Protein AF-0000000067925495 (afdb_homodimer)

Nearest PDB structures (foldseek):
  8wd9-assembly1_B  TM=8.660E-01  e=6.196E-13  Mycobacterium tuberculosis H37Rv
  8wda-assembly1_B  TM=8.805E-01  e=9.060E-12  Mycobacterium tuberculosis H37Rv
  8j5q-assembly1_B  TM=8.418E-01  e=1.716E-11  Mycobacterium tuberculosis H37Rv
  3tui-assembly2_E  TM=8.174E-01  e=3.601E-03  Escherichia coli K-12
  2nwl-assembly1_B  TM=1.610E-01  e=2.431E+00  Pyrococcus horikoshii

Sequence (674 aa):
MIAFLLKRLVWGLVVLIAVAVITFFLSRVVPADPAAFLAGQNASEETVQRIRVEHGLDRPLPEQFASYMIGLAKGDLGESIRTRRSVSTDLKQYLPATLELLIVSFVLYLAVSFSLAVLAARRPGGAVDGAIRLITMVGTGIPVFWLGMTLQFFFFYKLHWLPLGARFPIR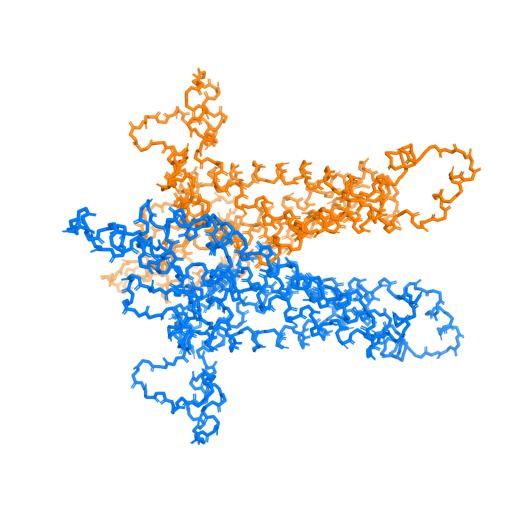ETAPPVVSGFLLVDSLLAGSLSAFLASLKHLTLPAATIVVNLLAVGTRLSRAALIQEQSRLYVRTARGKGLSPNRILFKHILRNALSPILTATTMQFGYMISWVILVEVIFDWPGIGLYAYQSFQVFDYSPVIALAIVSTAGFVIINLVMDLLYPVIDPRVQSVGSMIAFLLKRLVWGLVVLIAVAVITFFLSRVVPADPAAFLAGQNASEETVQRIRVEHGLDRPLPEQFASYMIGLAKGDLGESIRTRRSVSTDLKQYLPATLELLIVSFVLYLAVSFSLAVLAARRPGGAVDGAIRLITMVGTGIPVFWLGMTLQFFFFYKLHWLPLGARFPIRETAPPVVSGFLLVDSLLAGSLSAFLASLKHLTLPAATIVVNLLAVGTRLSRAALIQEQSRLYVRTARGKGLSPNRILFKHILRNALSPILTATTMQFGYMISWVILVEVIFDWPGIGLYAYQSFQVFDYSPVIALAIVSTAGFVIINLVMDLLYPVIDPRVQSVGS

Secondary structure (DSSP, 8-state):
-HHHHHHHHHHHHHHHHHHHHHHHHHHHHSSSSHHHHHH-TT--HHHHHHHHHHTTTTS-HHHHHHHHHHHHHTT---B-TTT-SBHHHHHHHHHHHHHHHHHHHHHHHHHHHHHHHHHHHHSTTSHHHHHHHHHHHHHHHS-HHHHHHHHIIIIIIIS--S-SSSSS-TTSPPPPPSSS-HHHHHHHTT-HHHHHHHHHHHHHHHHHHHHHHHHHHHHHHHHHHHHHHTSHHHHHHHHTT--HHHIIIIIIHHHHHHHHHHHHHHHHHHHHHHHHHHHHHTT--SHHHHHHHHHTTT-HHHHHHHHHHHHHHHHHHHHHHHHHHHHH-TTHHHHT-/-HHHHHHHHHHHHHHHHHHHHHHHHHHHHSSSSHHHHHH-TT--HHHHHHHHHHTTTTS-HHHHHHHHHHHHHTT---B-TTT-SBHHHHHHHHHHHHHHHHHHHHHHHHHHHHHHHHHHHHSTTSHHHHHHHHHHHHHHHS-HHHHHHHHIIIIIIIS--S-SSSSS-TTSPPPPPSSS-HHHHHHHTT-HHHHHHHHHHHHHHHHHHHHHHHHHHHHHHHHHHHHHHTSHHHHHHHHTT--HHHIIIIIIHHHHHHHHHHHHHHHHHHHHHHHHHHHHHTT--SHHHHHHHHHTTT-HHHHHHHHHHHHHHHHHHHHHHHHHHHHH-TTHHHHT-

Solvent-accessible surface area (backbone atoms only — not comparable to full-atom values): 34190 Å² total; per-residue (Å²): 87,67,67,56,50,48,53,51,47,49,50,38,48,49,42,53,50,52,51,48,53,54,46,47,55,45,56,61,49,59,47,88,41,49,29,41,55,73,46,36,94,82,44,50,71,68,50,21,50,49,40,23,56,73,67,41,67,75,48,58,66,70,59,39,46,51,52,50,52,52,32,47,75,71,53,50,45,52,56,28,73,81,77,70,39,46,34,47,61,50,42,69,64,15,38,30,44,39,48,46,48,50,51,55,22,48,54,51,32,51,56,50,25,51,51,51,18,52,58,23,50,72,42,72,84,35,69,64,24,47,50,52,51,49,53,23,52,46,30,45,33,46,28,47,63,55,48,40,52,49,48,35,45,46,36,22,69,66,64,59,76,33,61,68,41,32,61,51,62,87,92,53,82,75,63,69,81,77,77,52,32,57,59,58,23,11,55,76,68,67,32,64,68,51,26,52,44,25,48,44,26,44,43,59,58,26,48,33,54,24,51,47,48,33,14,55,47,21,52,52,36,25,50,34,44,50,57,44,58,71,36,70,66,46,52,50,41,50,71,72,63,54,50,69,65,53,44,41,69,65,48,37,48,48,69,22,42,61,60,31,49,52,47,49,54,52,49,48,37,51,46,62,32,49,45,35,55,47,19,53,74,27,52,27,66,15,47,43,30,53,20,52,60,27,47,77,71,69,21,54,35,45,43,49,44,46,48,53,53,43,31,50,50,46,41,49,51,51,51,53,53,56,60,48,40,46,77,59,38,63,70,63,47,53,70,80,99,88,67,68,55,50,48,52,50,48,50,52,38,48,51,42,52,48,53,51,48,53,54,45,49,54,45,55,61,49,59,46,89,42,49,30,42,56,73,47,36,95,81,44,50,71,68,50,20,50,49,41,22,57,74,69,42,68,75,48,59,65,70,58,39,46,52,50,49,50,52,32,47,76,71,51,51,46,53,55,27,71,80,78,70,38,45,35,50,63,51,41,68,64,14,40,32,45,40,48,47,48,50,51,55,21,48,54,50,31,52,56,50,26,51,51,50,16,52,57,23,52,72,44,73,83,34,70,63,23,47,51,51,51,49,55,22,52,46,32,44,32,45,29,46,63,55,47,40,53,49,49,35,44,46,36,22,69,64,64,60,76,34,62,68,42,32,62,53,61,84,91,51,85,75,62,70,82,76,76,52,31,58,58,58,23,12,56,74,69,68,32,64,69,52,26,51,45,24,48,43,26,44,44,60,58,26,48,32,53,24,50,46,47,35,16,54,46,21,51,50,35,25,50,32,43,51,58,44,59,70,36,69,68,47,54,51,41,49,71,72,62,54,50,70,66,53,44,42,70,65,48,36,49,48,70,22,41,60,61,30,49,51,46,49,53,52,50,48,37,51,46,63,32,47,45,37,55,49,19,54,75,27,54,28,66,15,46,45,30,52,19,51,60,26,47,77,72,70,21,54,34,42,43,48,43,45,48,52,54,43,32,51,50,45,41,49,52,50,49,54,52,57,60,48,40,48,76,57,39,63,69,63,46,51,69,81,101

InterPro domains:
  IPR000515 ABC transporter type 1, transmembrane domain MetI-like [PF00528] (115-333)
  IPR000515 ABC transporter type 1, transmembrane domain MetI-like [PS50928] (95-325)
  IPR000515 ABC transporter type 1, transmembrane domain MetI-like [cd06261] (95-316)
  IPR035906 MetI-like superfamily [G3DSA:1.10.3720.10] (89-326)
  IPR035906 MetI-like superfamily [SSF161098] (91-317)
  IPR045621 ABC transporter type 1, GsiC-like, N-terminal domain [PF19300] (1-76)

Structure (mmCIF, N/CA/C/O backbone):
data_AF-0000000067925495-model_v1
#
loop_
_entity.id
_entity.type
_entity.pdbx_description
1 polymer 'D-ala-D-ala transporter subunit membrane component of ABC superfamily'
#
loop_
_atom_site.group_PDB
_atom_site.id
_atom_site.type_symbol
_atom_site.label_atom_id
_atom_site.label_alt_id
_atom_site.label_comp_id
_atom_site.label_asym_id
_atom_site.label_entity_id
_atom_site.label_seq_id
_atom_site.pdbx_PDB_ins_code
_atom_site.Cartn_x
_atom_site.Cartn_y
_atom_site.Cartn_z
_atom_site.occupancy
_atom_site.B_iso_or_equiv
_atom_site.auth_seq_id
_atom_site.auth_comp_id
_atom_site.auth_asym_id
_atom_site.auth_atom_id
_atom_site.pdbx_PDB_model_num
ATOM 1 N N . MET A 1 1 ? -25.531 18.703 11.531 1 76.06 1 MET A N 1
ATOM 2 C CA . MET A 1 1 ? -25.109 17.312 11.531 1 76.06 1 MET A CA 1
ATOM 3 C C . MET A 1 1 ? -25.75 16.547 10.375 1 76.06 1 MET A C 1
ATOM 5 O O . MET A 1 1 ? -25.047 15.922 9.57 1 76.06 1 MET A O 1
ATOM 9 N N . ILE A 1 2 ? -27.094 16.812 10.25 1 78.62 2 ILE A N 1
ATOM 10 C CA . ILE A 1 2 ? -27.797 16.062 9.211 1 78.62 2 ILE A CA 1
ATOM 11 C C . ILE A 1 2 ? -27.328 16.516 7.836 1 78.62 2 ILE A C 1
ATOM 13 O O . ILE A 1 2 ? -27.062 15.695 6.957 1 78.62 2 ILE A O 1
ATOM 17 N N . ALA A 1 3 ? -27.156 17.812 7.738 1 79.69 3 ALA A N 1
ATOM 18 C CA . ALA A 1 3 ? -26.703 18.328 6.453 1 79.69 3 ALA A CA 1
ATOM 19 C C . ALA A 1 3 ? -25.297 17.844 6.125 1 79.69 3 ALA A C 1
ATOM 21 O O . ALA A 1 3 ? -25 17.531 4.973 1 79.69 3 ALA A O 1
ATOM 22 N N . PHE A 1 4 ? -24.531 17.75 7.145 1 78.19 4 PHE A N 1
ATOM 23 C CA . PHE A 1 4 ? -23.172 17.266 6.996 1 78.19 4 PHE A CA 1
ATOM 24 C C . PHE A 1 4 ? -23.156 15.805 6.586 1 78.19 4 PHE A C 1
ATOM 26 O O . PHE A 1 4 ? -22.469 15.422 5.629 1 78.19 4 PHE A O 1
ATOM 33 N N . LEU A 1 5 ? -23.969 15.055 7.219 1 81.5 5 LEU A N 1
ATOM 34 C CA . LEU A 1 5 ? -24.031 13.625 6.938 1 81.5 5 LEU A CA 1
ATOM 35 C C . LEU A 1 5 ? -24.609 13.367 5.555 1 81.5 5 LEU A C 1
ATOM 37 O O . LEU A 1 5 ? -24.188 12.445 4.855 1 81.5 5 LEU A O 1
ATOM 41 N N . LEU A 1 6 ? -25.547 14.227 5.25 1 85.88 6 LEU A N 1
ATOM 42 C CA . LEU A 1 6 ? -26.172 14.07 3.938 1 85.88 6 LEU A CA 1
ATOM 43 C C . LEU A 1 6 ? -25.172 14.398 2.826 1 85.88 6 LEU A C 1
ATOM 45 O O . LEU A 1 6 ? -25.141 13.711 1.799 1 85.88 6 LEU A O 1
ATOM 49 N N . LYS A 1 7 ? -24.438 15.406 3.072 1 82.75 7 LYS A N 1
ATOM 50 C CA . LYS A 1 7 ? -23.422 15.766 2.084 1 82.75 7 LYS A CA 1
ATOM 51 C C . LYS A 1 7 ? -22.391 14.648 1.918 1 82.75 7 LYS A C 1
ATOM 53 O O . LYS A 1 7 ? -21.969 14.352 0.801 1 82.75 7 LYS A O 1
ATOM 58 N N . ARG A 1 8 ? -22.062 14.094 3.025 1 81.75 8 ARG A N 1
ATOM 59 C CA . ARG A 1 8 ? -21.094 13.008 3 1 81.75 8 ARG A CA 1
ATOM 60 C C . ARG A 1 8 ? -21.672 11.773 2.33 1 81.75 8 ARG A C 1
ATOM 62 O O . ARG A 1 8 ? -20.969 11.047 1.625 1 81.75 8 ARG A O 1
ATOM 69 N N . LEU A 1 9 ? -22.922 11.562 2.604 1 87.25 9 LEU A N 1
ATOM 70 C CA . LEU A 1 9 ? -23.609 10.43 1.984 1 87.25 9 LEU A CA 1
ATOM 71 C C . LEU A 1 9 ? -23.688 10.609 0.472 1 87.25 9 LEU A C 1
ATOM 73 O O . LEU A 1 9 ? -23.5 9.648 -0.281 1 87.25 9 LEU A O 1
ATOM 77 N N . VAL A 1 10 ? -23.938 11.789 0.072 1 88 10 VAL A N 1
ATOM 78 C CA . VAL A 1 10 ? -24.031 12.086 -1.354 1 88 10 VAL A CA 1
ATOM 79 C C . VAL A 1 10 ? -22.672 11.867 -2.02 1 88 10 VAL A C 1
ATOM 81 O O . VAL A 1 10 ? -22.594 11.289 -3.105 1 88 10 VAL A O 1
ATOM 84 N N . TRP A 1 11 ? -21.703 12.266 -1.359 1 81.75 11 TRP A N 1
ATOM 85 C CA . TRP A 1 11 ? -20.359 12.094 -1.912 1 81.75 11 TRP A CA 1
ATOM 86 C C . TRP A 1 11 ? -20.016 10.609 -2.014 1 81.75 11 TRP A C 1
ATOM 88 O O . TRP A 1 11 ? -19.359 10.188 -2.973 1 81.75 11 TRP A O 1
ATOM 98 N N . GLY A 1 12 ? -20.375 9.898 -0.995 1 87 12 GLY A N 1
ATOM 99 C CA . GLY A 1 12 ? -20.172 8.461 -1.039 1 87 12 GLY A CA 1
ATOM 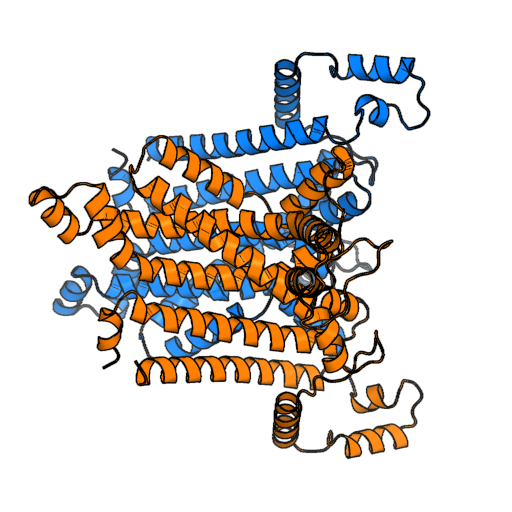100 C C . GLY A 1 12 ? -20.891 7.789 -2.191 1 87 12 GLY A C 1
ATOM 101 O O . GLY A 1 12 ? -20.328 6.918 -2.859 1 87 12 GLY A O 1
ATOM 102 N N . LEU A 1 13 ? -22.047 8.242 -2.4 1 89.62 13 LEU A N 1
ATOM 103 C CA . LEU A 1 13 ? -22.844 7.691 -3.498 1 89.62 13 LEU A CA 1
ATOM 104 C C . LEU A 1 13 ? -22.219 8.047 -4.844 1 89.62 13 LEU A C 1
ATOM 106 O O . LEU A 1 13 ? -22.219 7.227 -5.766 1 89.62 13 LEU A O 1
ATOM 110 N N . VAL A 1 14 ? -21.734 9.211 -4.934 1 88.75 14 VAL A N 1
ATOM 111 C CA . VAL A 1 14 ? -21.094 9.656 -6.164 1 88.75 14 VAL A CA 1
ATOM 112 C C . VAL A 1 14 ? -19.875 8.773 -6.453 1 88.75 14 VAL A C 1
ATOM 114 O O . VAL A 1 14 ? -19.641 8.391 -7.602 1 88.75 14 VAL A O 1
ATOM 117 N N . VAL A 1 15 ? -19.203 8.469 -5.422 1 86.75 15 VAL A N 1
ATOM 118 C CA . VAL A 1 15 ? -18.016 7.625 -5.582 1 86.75 15 VAL A CA 1
ATOM 119 C C . VAL A 1 15 ? -18.438 6.23 -6.039 1 86.75 15 VAL A C 1
ATOM 121 O O . VAL A 1 15 ? -17.812 5.652 -6.938 1 86.75 15 VAL A O 1
ATOM 124 N N . LEU A 1 16 ? -19.469 5.719 -5.465 1 90.38 16 LEU A N 1
ATOM 125 C CA . LEU A 1 16 ? -19.969 4.398 -5.832 1 90.38 16 LEU A CA 1
ATOM 126 C C . LEU A 1 16 ? -20.438 4.383 -7.281 1 90.38 16 LEU A C 1
ATOM 128 O O . LEU A 1 16 ? -20.188 3.42 -8.008 1 90.38 16 LEU A O 1
ATOM 132 N N . ILE A 1 17 ? -21.078 5.406 -7.66 1 91 17 ILE A N 1
ATOM 133 C CA . ILE A 1 17 ? -21.578 5.508 -9.023 1 91 17 ILE A CA 1
ATOM 134 C C . ILE A 1 17 ? -20.406 5.609 -10 1 91 17 ILE A C 1
ATOM 136 O O . ILE A 1 17 ? -20.422 5.004 -11.07 1 91 17 ILE A O 1
ATOM 140 N N . ALA A 1 18 ? -19.438 6.371 -9.609 1 88.75 18 ALA A N 1
ATOM 141 C CA . ALA A 1 18 ? -18.25 6.508 -10.469 1 88.75 18 ALA A CA 1
ATOM 142 C C . ALA A 1 18 ? -17.594 5.156 -10.703 1 88.75 18 ALA A C 1
ATOM 144 O O . ALA A 1 18 ? -17.203 4.836 -11.828 1 88.75 18 ALA A O 1
ATOM 145 N N . VAL A 1 19 ? -17.484 4.395 -9.68 1 88.69 19 VAL A N 1
ATOM 146 C CA . VAL A 1 19 ? -16.875 3.074 -9.805 1 88.69 19 VAL A CA 1
ATOM 147 C C . VAL A 1 19 ? -17.781 2.158 -10.617 1 88.69 19 VAL A C 1
ATOM 149 O O . VAL A 1 19 ? -17.312 1.341 -11.406 1 88.69 19 VAL A O 1
ATOM 152 N N . ALA A 1 20 ? -19.078 2.316 -10.414 1 90.06 20 ALA A N 1
ATOM 153 C CA . ALA A 1 20 ? -20.031 1.525 -11.18 1 90.06 20 ALA A CA 1
ATOM 154 C C . ALA A 1 20 ? -19.938 1.84 -12.672 1 90.06 20 ALA A C 1
ATOM 156 O O . ALA A 1 20 ? -20.078 0.948 -13.516 1 90.06 20 ALA A O 1
ATOM 157 N N . VAL A 1 21 ? -19.75 3.059 -12.984 1 89.44 21 VAL A N 1
ATOM 158 C CA . VAL A 1 21 ? -19.578 3.457 -14.383 1 89.44 21 VAL A CA 1
ATOM 159 C C . VAL A 1 21 ? -18.328 2.807 -14.953 1 89.44 21 VAL A C 1
ATOM 161 O O . VAL A 1 21 ? -18.359 2.252 -16.062 1 89.44 21 VAL A O 1
ATOM 164 N N . ILE A 1 22 ? -17.297 2.836 -14.195 1 86.62 22 ILE A N 1
ATOM 165 C CA . ILE A 1 22 ? -16.031 2.262 -14.641 1 86.62 22 ILE A CA 1
ATOM 166 C C . ILE A 1 22 ? -16.188 0.755 -14.836 1 86.62 22 ILE A C 1
ATOM 168 O O . ILE A 1 22 ? -15.781 0.207 -15.859 1 86.62 22 ILE A O 1
ATOM 172 N N . THR A 1 23 ? -16.812 0.126 -13.859 1 88.5 23 THR A N 1
ATOM 173 C CA . THR A 1 23 ? -16.938 -1.326 -13.922 1 88.5 23 THR A CA 1
ATOM 174 C C . THR A 1 23 ? -17.953 -1.736 -14.984 1 88.5 23 THR A C 1
ATOM 176 O O . THR A 1 23 ? -17.844 -2.814 -15.57 1 88.5 23 THR A O 1
ATOM 179 N N . PHE A 1 24 ? -1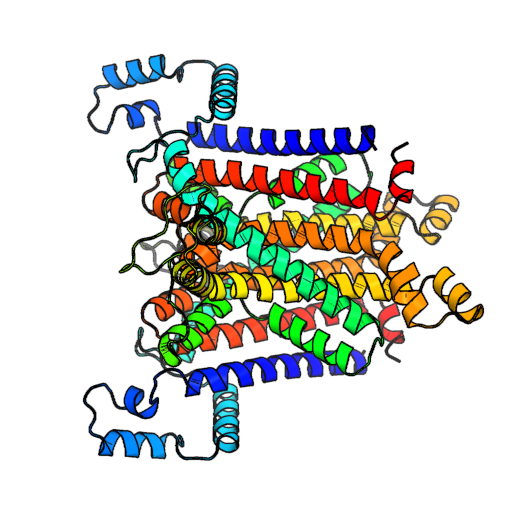8.922 -0.888 -15.297 1 88.44 24 PHE A N 1
ATOM 180 C CA . PHE A 1 24 ? -19.859 -1.122 -16.391 1 88.44 24 PHE A CA 1
ATOM 181 C C . PHE A 1 24 ? -19.125 -1.198 -17.734 1 88.44 24 PHE A C 1
ATOM 183 O O . PHE A 1 24 ? -19.297 -2.146 -18.5 1 88.44 24 PHE A O 1
ATOM 190 N N . PHE A 1 25 ? -18.312 -0.263 -17.906 1 83 25 PHE A N 1
ATOM 191 C CA . PHE A 1 25 ? -17.578 -0.249 -19.172 1 83 25 PHE A CA 1
ATOM 192 C C . PHE A 1 25 ? -16.609 -1.43 -19.25 1 83 25 PHE A C 1
ATOM 194 O O . PHE A 1 25 ? -16.406 -1.991 -20.328 1 83 25 PHE A O 1
ATOM 201 N N . LEU A 1 26 ? -16.141 -1.801 -18.156 1 80.25 26 LEU A N 1
ATOM 202 C CA . LEU A 1 26 ? -15.258 -2.967 -18.125 1 80.25 26 LEU A CA 1
ATOM 203 C C . LEU A 1 26 ? -16.047 -4.238 -18.438 1 80.25 26 LEU A C 1
ATOM 205 O O . LEU A 1 26 ? -15.523 -5.137 -19.109 1 80.25 26 LEU A O 1
ATOM 209 N 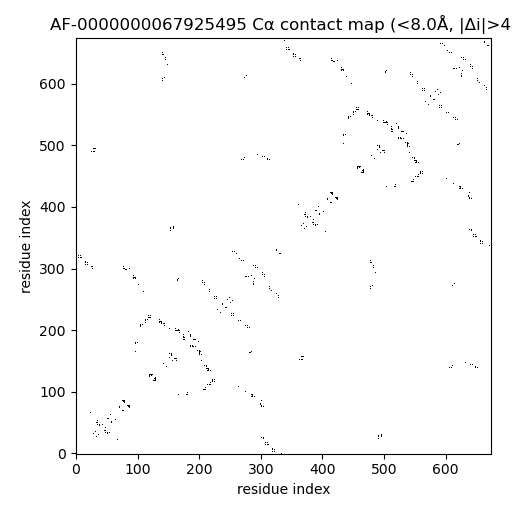N . SER A 1 27 ? -17.219 -4.27 -17.938 1 78.88 27 SER A N 1
ATOM 210 C CA . SER A 1 27 ? -18.047 -5.461 -18.125 1 78.88 27 SER A CA 1
ATOM 211 C C . SER A 1 27 ? -18.5 -5.594 -19.578 1 78.88 27 SER A C 1
ATOM 213 O O . SER A 1 27 ? -18.844 -6.688 -20.031 1 78.88 27 SER A O 1
ATOM 215 N N . ARG A 1 28 ? -18.484 -4.523 -20.25 1 75.69 28 ARG A N 1
ATOM 216 C CA . ARG A 1 28 ? -18.922 -4.535 -21.641 1 75.69 28 ARG A CA 1
ATOM 217 C C . ARG A 1 28 ? -17.75 -4.816 -22.578 1 75.69 28 ARG A C 1
ATOM 219 O O . ARG A 1 28 ? -17.953 -5.227 -23.734 1 75.69 28 ARG A O 1
ATOM 226 N N . VAL A 1 29 ? -16.641 -4.508 -22.016 1 65.56 29 VAL A N 1
ATOM 227 C CA . VAL A 1 29 ? -15.469 -4.707 -22.859 1 65.56 29 VAL A CA 1
ATOM 228 C C . VAL A 1 29 ? -14.945 -6.129 -22.703 1 65.56 29 VAL A C 1
ATOM 230 O O . VAL A 1 29 ? -14.367 -6.699 -23.625 1 65.56 29 VAL A O 1
ATOM 233 N N . VAL A 1 30 ? -14.992 -6.707 -21.359 1 58.44 30 VAL A N 1
ATOM 234 C CA . VAL A 1 30 ? -14.406 -8.008 -21.062 1 58.44 30 VAL A CA 1
ATOM 235 C C . VAL A 1 30 ? -15.5 -9.07 -21.031 1 58.44 30 VAL A C 1
ATOM 237 O O . VAL A 1 30 ? -16.422 -8.992 -20.219 1 58.44 30 VAL A O 1
ATOM 240 N N . PRO A 1 31 ? -15.461 -10.18 -21.906 1 57.06 31 PRO A N 1
ATOM 241 C CA . PRO A 1 31 ? -14.969 -10.734 -23.172 1 57.06 31 PRO A CA 1
ATOM 242 C C . PRO A 1 31 ? -15.359 -9.891 -24.375 1 57.06 31 PRO A C 1
ATOM 244 O O . PRO A 1 31 ? -16.219 -9.008 -24.266 1 57.06 31 PRO A O 1
ATOM 247 N N . ALA A 1 32 ? -14.57 -9.977 -25.5 1 54.22 32 ALA A N 1
ATOM 248 C CA . ALA A 1 32 ? -14.781 -9.273 -26.766 1 54.22 32 ALA A CA 1
ATOM 249 C C . ALA A 1 32 ? -16.266 -9.219 -27.109 1 54.22 32 ALA A C 1
ATOM 251 O O . ALA A 1 32 ? -16.766 -8.195 -27.578 1 54.22 32 ALA A O 1
ATOM 252 N N . ASP A 1 33 ? -16.922 -10.336 -27 1 57.84 33 ASP A N 1
ATOM 253 C CA . ASP A 1 33 ? -18.375 -10.461 -27.188 1 57.84 33 ASP A CA 1
ATOM 254 C C . ASP A 1 33 ? -19.016 -11.195 -26.016 1 57.84 33 ASP A C 1
ATOM 256 O O . ASP A 1 33 ? -19.016 -12.43 -25.984 1 57.84 33 ASP A O 1
ATOM 260 N N . PRO A 1 34 ? -19.422 -10.273 -25.031 1 62.09 34 PRO A N 1
ATOM 261 C CA . PRO A 1 34 ? -20.031 -10.938 -23.875 1 62.09 34 PRO A CA 1
ATOM 262 C C . PRO A 1 34 ? -21.047 -12.008 -24.281 1 62.09 34 PRO A C 1
ATOM 264 O O . PRO A 1 34 ? -21.156 -13.039 -23.609 1 62.09 34 PRO A O 1
ATOM 267 N N . ALA A 1 35 ? -21.734 -11.672 -25.328 1 63.19 35 ALA A N 1
ATOM 268 C CA . ALA A 1 35 ? -22.703 -12.664 -25.781 1 63.19 35 ALA A CA 1
ATOM 269 C C . ALA A 1 35 ? -22.016 -13.953 -26.234 1 63.19 35 ALA A C 1
ATOM 271 O O . ALA A 1 35 ? -22.469 -15.055 -25.922 1 63.19 35 ALA A O 1
ATOM 272 N N . ALA A 1 36 ? -20.984 -13.758 -26.922 1 66.81 36 ALA A N 1
ATOM 273 C CA . ALA A 1 36 ? -20.219 -14.914 -27.375 1 66.81 36 ALA A CA 1
ATOM 274 C C . ALA A 1 36 ? -19.609 -15.68 -26.203 1 66.81 36 ALA A C 1
ATOM 276 O O . ALA A 1 36 ? -19.578 -16.906 -26.219 1 66.81 36 ALA A O 1
ATOM 277 N N . PHE A 1 37 ? -19.25 -14.859 -25.297 1 63.16 37 PHE A N 1
ATOM 278 C CA . PHE A 1 37 ? -18.672 -15.477 -24.109 1 63.16 37 PHE A CA 1
ATOM 279 C C . PHE A 1 37 ? -19.719 -16.312 -23.359 1 63.16 37 PHE A C 1
ATOM 281 O O . PHE A 1 37 ? -19.438 -17.453 -22.969 1 63.16 37 PHE A O 1
ATOM 288 N N . LEU A 1 38 ? -20.797 -15.75 -23.234 1 63.44 38 LEU A N 1
ATOM 289 C CA . LEU A 1 38 ? -21.875 -16.422 -22.531 1 63.44 38 LEU A CA 1
ATOM 290 C C . LEU A 1 38 ? -22.375 -17.625 -23.328 1 63.44 38 LEU A C 1
ATOM 292 O O . LEU A 1 38 ? -22.797 -18.641 -22.75 1 63.44 38 LEU A O 1
ATOM 296 N N . ALA A 1 39 ? -22.297 -17.484 -24.609 1 67.81 39 ALA A N 1
ATOM 297 C CA . ALA A 1 39 ? -22.781 -18.547 -25.5 1 67.81 39 ALA A CA 1
ATOM 298 C C . ALA A 1 39 ? -21.812 -19.719 -25.547 1 67.81 39 ALA A C 1
ATOM 300 O O . ALA A 1 39 ? -22.203 -20.859 -25.812 1 67.81 39 ALA A O 1
ATOM 301 N N . GLY A 1 40 ? -20.562 -19.438 -25.078 1 62.47 40 GLY A N 1
ATOM 302 C CA . GLY A 1 40 ? -19.547 -20.469 -25.109 1 62.47 40 GLY A CA 1
ATOM 303 C C . GLY A 1 40 ? -18.797 -20.516 -26.438 1 62.47 40 GLY A C 1
ATOM 304 O O . GLY A 1 40 ? -19.219 -19.938 -27.422 1 62.47 40 GLY A O 1
ATOM 305 N N . GLN A 1 41 ? -17.656 -21.062 -26.531 1 61.28 41 GLN A N 1
ATOM 306 C CA . GLN A 1 41 ? -16.703 -21.078 -27.625 1 61.28 41 GLN A CA 1
ATOM 307 C C . GLN A 1 41 ? -17.328 -21.672 -28.891 1 61.28 41 GLN A C 1
ATOM 309 O O . GLN A 1 41 ? -16.984 -21.281 -30 1 61.28 41 GLN A O 1
ATOM 314 N N . ASN A 1 42 ? -18.25 -22.562 -28.75 1 68.19 42 ASN A N 1
ATOM 315 C CA . ASN A 1 42 ? -18.766 -23.281 -29.922 1 68.19 42 ASN A CA 1
ATOM 316 C C . ASN A 1 42 ? -20.203 -22.875 -30.219 1 68.19 42 ASN A C 1
ATOM 318 O O . ASN A 1 42 ? -20.922 -23.609 -30.906 1 68.19 42 ASN A O 1
ATOM 322 N N . ALA A 1 43 ? -20.469 -21.812 -29.688 1 72.06 43 ALA A N 1
ATOM 323 C CA . ALA A 1 43 ? -21.859 -21.422 -29.906 1 72.06 43 ALA A CA 1
ATOM 324 C C . ALA A 1 43 ? -22.062 -20.875 -31.312 1 72.06 43 ALA A C 1
ATOM 326 O O . ALA A 1 43 ? -21.188 -20.219 -31.859 1 72.06 43 ALA A O 1
ATOM 327 N N . SER A 1 44 ? -23.125 -21.25 -31.938 1 80.81 44 SER A N 1
ATOM 328 C CA . SER A 1 44 ? -23.5 -20.734 -33.25 1 80.81 44 SER A CA 1
ATOM 329 C C . SER A 1 44 ? -23.797 -19.234 -33.188 1 80.81 44 SER A C 1
ATOM 331 O O . SER A 1 44 ? -24.062 -18.688 -32.125 1 80.81 44 SER A O 1
ATOM 333 N N . GLU A 1 45 ? -23.562 -18.594 -34.281 1 83.19 45 GLU A N 1
ATOM 334 C CA . GLU A 1 45 ? -23.859 -17.156 -34.375 1 83.19 45 GLU A CA 1
ATOM 335 C C . GLU A 1 45 ? -25.297 -16.859 -33.938 1 83.19 45 GLU A C 1
ATOM 337 O O . GLU A 1 45 ? -25.562 -15.82 -33.344 1 83.19 45 GLU A O 1
ATOM 342 N N . GLU A 1 46 ? -26.188 -17.75 -34.312 1 84.06 46 GLU A N 1
ATOM 343 C CA . GLU A 1 46 ? -27.578 -17.578 -33.906 1 84.06 46 GLU A CA 1
ATOM 344 C C . GLU A 1 46 ? -27.734 -17.594 -32.406 1 84.06 46 GLU A C 1
ATOM 346 O O . GLU A 1 46 ? -28.484 -16.797 -31.844 1 84.06 46 GLU A O 1
ATOM 351 N N . THR A 1 47 ? -27 -18.453 -31.781 1 80 47 THR A N 1
ATOM 352 C CA . THR A 1 47 ? -27.047 -18.547 -30.328 1 80 47 THR A CA 1
ATOM 353 C C . THR A 1 47 ? -26.469 -17.297 -29.688 1 80 47 THR A C 1
ATOM 355 O O . THR A 1 47 ? -27.016 -16.781 -28.703 1 80 47 THR A O 1
ATOM 358 N N . VAL A 1 48 ? -25.406 -16.844 -30.312 1 80.44 48 VAL A N 1
ATOM 359 C CA . VAL A 1 48 ? -24.766 -15.641 -29.781 1 80.44 48 VAL A CA 1
ATOM 360 C C . VAL A 1 48 ? -25.719 -14.461 -29.891 1 80.44 48 VAL A C 1
ATOM 362 O O . VAL A 1 48 ? -25.828 -13.656 -28.953 1 80.44 48 VAL A O 1
ATOM 365 N N . GLN A 1 49 ? -26.391 -14.414 -31.016 1 80.06 49 GLN A N 1
ATOM 366 C CA . GLN A 1 49 ? -27.328 -13.32 -31.219 1 80.06 49 GLN A CA 1
ATOM 367 C C . GLN A 1 49 ? -28.516 -13.422 -30.266 1 80.06 49 GLN A C 1
ATOM 369 O O . GLN A 1 49 ? -29 -12.406 -29.766 1 80.06 49 GLN A O 1
ATOM 374 N N . ARG A 1 50 ? -28.953 -14.531 -30.047 1 77.44 50 ARG A N 1
ATOM 375 C CA . ARG A 1 50 ? -30.047 -14.75 -29.094 1 77.44 50 ARG A CA 1
ATOM 376 C C . ARG A 1 50 ? -29.641 -14.312 -27.688 1 77.44 50 ARG A C 1
ATOM 378 O O . ARG A 1 50 ? -30.406 -13.648 -27 1 77.44 50 ARG A O 1
ATOM 385 N N . ILE A 1 51 ? -28.469 -14.68 -27.391 1 73.81 51 ILE A N 1
ATOM 386 C CA . ILE A 1 51 ? -27.969 -14.32 -26.062 1 73.81 51 ILE A CA 1
ATOM 387 C C . ILE A 1 51 ? -27.797 -12.805 -25.969 1 73.81 51 ILE A C 1
ATOM 389 O O . ILE A 1 51 ? -28.078 -12.211 -24.922 1 73.81 51 ILE A O 1
ATOM 393 N N . ARG A 1 52 ? -27.406 -12.266 -27.047 1 75.69 52 ARG A N 1
ATOM 394 C CA . ARG A 1 52 ? -27.234 -10.82 -27.109 1 75.69 52 ARG A CA 1
ATOM 395 C C . ARG A 1 52 ? -28.562 -10.102 -26.844 1 75.69 52 ARG A C 1
ATOM 397 O O . ARG A 1 52 ? -28.609 -9.125 -26.094 1 75.69 52 ARG A O 1
ATOM 404 N N . VAL A 1 53 ? -29.516 -10.633 -27.438 1 75.31 53 VAL A N 1
ATOM 405 C CA . VAL A 1 53 ? -30.844 -10.039 -27.297 1 75.31 53 VAL A CA 1
ATOM 406 C C . VAL A 1 53 ? -31.406 -10.352 -25.906 1 75.31 53 VAL A C 1
ATOM 408 O O . VAL A 1 53 ? -31.969 -9.477 -25.25 1 75.31 53 VAL A O 1
ATOM 411 N N . GLU A 1 54 ? -31.156 -11.484 -25.469 1 73.38 54 GLU A N 1
ATOM 412 C CA . GLU A 1 54 ? -31.672 -11.922 -24.172 1 73.38 54 GLU A CA 1
ATOM 413 C C . GLU A 1 54 ? -31.047 -11.125 -23.031 1 73.38 54 GLU A C 1
ATOM 415 O O . GLU A 1 54 ? -31.703 -10.836 -22.031 1 73.38 54 GLU A O 1
ATOM 420 N N . HIS A 1 55 ? -29.812 -10.766 -23.297 1 68.12 55 HIS A N 1
ATOM 421 C CA . HIS A 1 55 ? -29.125 -10.094 -22.219 1 68.12 55 HIS A CA 1
ATOM 422 C C . HIS A 1 55 ? -29.078 -8.586 -22.438 1 68.12 55 HIS A C 1
ATOM 424 O O . HIS A 1 55 ? -28.391 -7.867 -21.703 1 68.12 55 HIS A O 1
ATOM 430 N N . GLY A 1 56 ? -29.891 -8.164 -23.5 1 69.94 56 GLY A N 1
ATOM 431 C CA . GLY A 1 56 ? -30.062 -6.742 -23.766 1 69.94 56 GLY A CA 1
ATOM 432 C C . GLY A 1 56 ? -28.781 -6.062 -24.219 1 69.94 56 GLY A C 1
ATOM 433 O O . GLY A 1 56 ? -28.578 -4.879 -23.938 1 69.94 56 GLY A O 1
ATOM 434 N N . LEU A 1 57 ? -27.891 -6.816 -24.859 1 72.94 57 LEU A N 1
ATOM 435 C CA . LEU A 1 57 ? -26.609 -6.27 -25.266 1 72.94 57 LEU A CA 1
ATOM 436 C C . LEU A 1 57 ? -26.734 -5.477 -26.562 1 72.94 57 LEU A C 1
ATOM 438 O O . LEU A 1 57 ? -25.812 -4.781 -26.984 1 72.94 57 LEU A O 1
ATOM 442 N N . ASP A 1 58 ? -27.969 -5.516 -27.094 1 77.75 58 ASP A N 1
ATOM 443 C CA . ASP A 1 58 ? -28.266 -4.777 -28.312 1 77.75 58 ASP A CA 1
ATOM 444 C C . ASP A 1 58 ? -28.922 -3.438 -28 1 77.75 58 ASP A C 1
ATOM 446 O O . ASP A 1 58 ? -29.094 -2.598 -28.891 1 77.75 58 ASP A O 1
ATOM 450 N N . ARG A 1 59 ? -29.156 -3.236 -26.812 1 81.88 59 ARG A N 1
ATOM 451 C CA . ARG A 1 59 ? -29.812 -1.998 -26.406 1 81.88 59 ARG A CA 1
ATOM 452 C C . ARG A 1 59 ? -28.812 -0.853 -26.312 1 81.88 59 ARG A C 1
ATOM 454 O O . ARG A 1 59 ? -27.594 -1.083 -26.25 1 81.88 59 ARG A O 1
ATOM 461 N N . PRO A 1 60 ? -29.344 0.35 -26.391 1 86.88 60 PRO A N 1
ATOM 462 C CA . PRO A 1 60 ? -28.453 1.502 -26.219 1 86.88 60 PRO A CA 1
ATOM 463 C C . PRO A 1 60 ? -27.703 1.487 -24.891 1 86.88 60 PRO A C 1
ATOM 465 O O . PRO A 1 60 ? -28.203 0.934 -23.906 1 86.88 60 PRO A O 1
ATOM 468 N N . LEU A 1 61 ? -26.562 2.049 -24.844 1 85.69 61 LEU A N 1
ATOM 469 C CA . LEU A 1 61 ? -25.625 2.004 -23.734 1 85.69 61 LEU A CA 1
ATOM 470 C C . LEU A 1 61 ? -26.281 2.516 -22.453 1 85.69 61 LEU A C 1
ATOM 472 O O . LEU A 1 61 ? -26.109 1.93 -21.375 1 85.69 61 LEU A O 1
ATOM 476 N N . PRO A 1 62 ? -27.078 3.592 -22.578 1 88.19 62 PRO A N 1
ATOM 477 C CA . PRO A 1 62 ? -27.703 4.062 -21.344 1 88.19 62 PRO A CA 1
ATOM 478 C C . PRO A 1 62 ? -28.656 3.037 -20.734 1 88.19 62 PRO A C 1
ATOM 480 O O . PRO A 1 62 ? -28.766 2.926 -19.516 1 88.19 62 PRO A O 1
ATOM 483 N N . GLU A 1 63 ? -29.344 2.336 -21.562 1 88.81 63 GLU A N 1
ATOM 484 C CA . GLU A 1 63 ? -30.25 1.298 -21.078 1 88.81 63 GLU A CA 1
ATOM 485 C C . GLU A 1 63 ? -29.469 0.126 -20.484 1 88.81 63 GLU A C 1
ATOM 487 O O . GLU A 1 63 ? -29.891 -0.47 -19.484 1 88.81 63 GLU A O 1
ATOM 492 N N . GLN A 1 64 ? -28.438 -0.146 -21.109 1 88.62 64 GLN A N 1
ATOM 493 C CA . GLN A 1 64 ? -27.578 -1.197 -20.578 1 88.62 64 GLN A CA 1
ATOM 494 C C . GLN A 1 64 ? -27.031 -0.81 -19.203 1 88.62 64 GLN A C 1
ATOM 496 O O . GLN A 1 64 ? -26.922 -1.651 -18.312 1 88.62 64 GLN A O 1
ATOM 501 N N . PHE A 1 65 ? -26.688 0.422 -19.156 1 90.31 65 PHE A N 1
ATOM 502 C CA . PHE A 1 65 ? -26.156 0.904 -17.891 1 90.31 65 PHE A CA 1
ATOM 503 C C . PHE A 1 65 ? -27.219 0.85 -16.797 1 90.31 65 PHE A C 1
ATOM 505 O O . PHE A 1 65 ? -26.938 0.458 -15.664 1 90.31 65 PHE A O 1
ATOM 512 N N . ALA A 1 66 ? -28.375 1.27 -17.141 1 91.44 66 ALA A N 1
ATOM 513 C CA . ALA A 1 66 ? -29.469 1.203 -16.172 1 91.44 66 ALA A CA 1
ATOM 514 C C . ALA A 1 66 ? -29.719 -0.232 -15.711 1 91.44 66 ALA A C 1
ATOM 516 O O . ALA A 1 66 ? -29.938 -0.481 -14.523 1 91.44 66 ALA A O 1
ATOM 517 N N . SER A 1 67 ? -29.703 -1.121 -16.625 1 89.06 67 SER A N 1
ATOM 518 C CA . SER A 1 67 ? -29.875 -2.531 -16.297 1 89.06 67 SER A CA 1
ATOM 519 C C . SER A 1 67 ? -28.75 -3.029 -15.391 1 89.06 67 SER A C 1
ATOM 521 O O . SER A 1 67 ? -28.984 -3.826 -14.484 1 89.06 67 SER A O 1
ATOM 523 N N . TYR A 1 68 ? -27.562 -2.594 -15.711 1 89.69 68 TYR A N 1
ATOM 524 C CA . TYR A 1 68 ? -26.406 -2.936 -14.898 1 89.69 68 TYR A CA 1
ATOM 525 C C . TYR A 1 68 ? -26.578 -2.445 -13.469 1 89.69 68 TYR A C 1
ATOM 527 O O . TYR A 1 68 ? -26.344 -3.193 -12.516 1 89.69 68 TYR A O 1
ATOM 535 N N . MET A 1 69 ? -27.016 -1.248 -13.359 1 92.31 69 MET A N 1
ATOM 536 C CA . MET A 1 69 ? -27.203 -0.645 -12.039 1 92.31 69 MET A CA 1
ATOM 537 C C . MET A 1 69 ? -28.297 -1.377 -11.266 1 92.31 69 MET A C 1
ATOM 539 O O . MET A 1 69 ? -28.156 -1.599 -10.062 1 92.31 69 MET A O 1
ATOM 543 N N . ILE A 1 70 ? -29.344 -1.72 -11.922 1 91.81 70 ILE A N 1
ATOM 544 C CA . ILE A 1 70 ? -30.438 -2.459 -11.289 1 91.81 70 ILE A CA 1
ATOM 545 C C . ILE A 1 70 ? -29.938 -3.836 -10.852 1 91.81 70 ILE A C 1
ATOM 547 O O . ILE A 1 70 ? -30.281 -4.309 -9.766 1 91.81 70 ILE A O 1
ATOM 551 N N . GLY A 1 71 ? -29.219 -4.453 -11.68 1 91.75 71 GLY A N 1
ATOM 552 C CA . GLY A 1 71 ? -28.625 -5.727 -11.328 1 91.75 71 GLY A CA 1
ATOM 553 C C . GLY A 1 71 ? -27.734 -5.645 -10.102 1 91.75 71 GLY A C 1
ATOM 554 O O . GLY A 1 71 ? -27.812 -6.492 -9.211 1 91.75 71 GLY A O 1
ATOM 555 N N . LEU A 1 72 ? -26.906 -4.633 -10.07 1 91.12 72 LEU A N 1
ATOM 556 C CA . LEU A 1 72 ? -26.031 -4.434 -8.93 1 91.12 72 LEU A CA 1
ATOM 557 C C . LEU A 1 72 ? -26.828 -4.25 -7.645 1 91.12 72 LEU A C 1
ATOM 559 O O . LEU A 1 72 ? -26.469 -4.785 -6.598 1 91.12 72 LEU A O 1
ATOM 563 N N . ALA A 1 73 ? -27.859 -3.469 -7.77 1 90.75 73 ALA A N 1
ATOM 564 C CA . ALA A 1 73 ? -28.703 -3.199 -6.609 1 90.75 73 ALA A CA 1
ATOM 565 C C . ALA A 1 73 ? -29.359 -4.477 -6.098 1 90.75 73 ALA A C 1
ATOM 567 O O . ALA A 1 73 ? -29.609 -4.613 -4.902 1 90.75 73 ALA A O 1
ATOM 568 N N . LYS A 1 74 ? -29.531 -5.398 -7.035 1 92.5 74 LYS A N 1
ATOM 569 C CA . LYS A 1 74 ? -30.141 -6.676 -6.672 1 92.5 74 LYS A CA 1
ATOM 570 C C . LYS A 1 74 ? -29.078 -7.707 -6.297 1 92.5 74 LYS A C 1
ATOM 572 O O . LYS A 1 74 ? -29.406 -8.867 -6.027 1 92.5 74 LYS A O 1
ATOM 577 N N . GLY A 1 75 ? -27.891 -7.285 -6.367 1 90.75 75 GLY A N 1
ATOM 578 C CA . GLY A 1 75 ? -26.812 -8.172 -5.961 1 90.75 75 GLY A CA 1
ATOM 579 C C . GLY A 1 75 ? -26.25 -8.992 -7.102 1 90.75 75 GLY A C 1
ATOM 580 O O . GLY A 1 75 ? -25.516 -9.961 -6.879 1 90.75 75 GLY A O 1
ATOM 581 N N . ASP A 1 76 ? -26.625 -8.656 -8.273 1 91.94 76 ASP A N 1
ATOM 582 C CA . ASP A 1 76 ? -26.094 -9.375 -9.43 1 91.94 76 ASP A CA 1
ATOM 583 C C . ASP A 1 76 ? -24.719 -8.859 -9.805 1 91.94 76 ASP A C 1
ATOM 585 O O . ASP A 1 76 ? -24.578 -7.777 -10.375 1 91.94 76 ASP A O 1
ATOM 589 N N . LEU A 1 77 ? -23.734 -9.711 -9.594 1 92.25 77 LEU A N 1
ATOM 590 C CA . LEU A 1 77 ? -22.359 -9.336 -9.859 1 92.25 77 LEU A CA 1
ATOM 591 C C . LEU A 1 77 ? -21.75 -10.211 -10.953 1 92.25 77 LEU A C 1
ATOM 593 O O . LEU A 1 77 ? -20.531 -10.242 -11.125 1 92.25 77 LEU A O 1
ATOM 597 N N . GLY A 1 78 ? -22.656 -10.953 -11.602 1 89 78 GLY A N 1
ATOM 598 C CA . GLY A 1 78 ? -22.219 -11.82 -12.68 1 89 78 GLY A CA 1
ATOM 599 C C . GLY A 1 78 ? -21.844 -13.211 -12.219 1 89 78 GLY A C 1
ATOM 600 O O . GLY A 1 78 ? -22.188 -13.617 -11.109 1 89 78 GLY A O 1
ATOM 601 N N . GLU A 1 79 ? -21.203 -13.969 -13.164 1 89.12 79 GLU A N 1
ATOM 602 C CA . GLU A 1 79 ? -20.797 -15.352 -12.906 1 89.12 79 GLU A CA 1
ATOM 603 C C . GLU A 1 79 ? -19.297 -15.516 -13.102 1 89.12 79 GLU A C 1
ATOM 605 O O . GLU A 1 79 ? -18.703 -14.891 -13.977 1 89.12 79 GLU A O 1
ATOM 610 N N . SER A 1 80 ? -18.73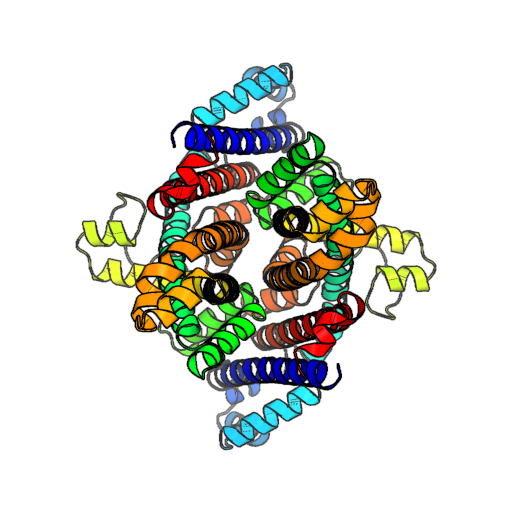4 -16.328 -12.211 1 90.56 80 SER A N 1
ATOM 611 C CA . SER A 1 80 ? -17.312 -16.641 -12.336 1 90.56 80 SER A CA 1
ATOM 612 C C . SER A 1 80 ? -17.094 -17.797 -13.297 1 90.56 80 SER A C 1
ATOM 614 O O . SER A 1 80 ? -17.719 -18.859 -13.164 1 90.56 80 SER A O 1
ATOM 616 N N . ILE A 1 81 ? -16.188 -17.531 -14.211 1 83.12 81 ILE A N 1
ATOM 617 C CA . ILE A 1 81 ? -15.812 -18.594 -15.141 1 83.12 81 ILE A CA 1
ATOM 618 C C . ILE A 1 81 ? -14.977 -19.641 -14.422 1 83.12 81 ILE A C 1
ATOM 620 O O . ILE A 1 81 ? -15.055 -20.828 -14.727 1 83.12 81 ILE A O 1
ATOM 624 N N . ARG A 1 82 ? -14.203 -19.203 -13.5 1 86.06 82 ARG A N 1
ATOM 625 C CA . ARG A 1 82 ? -13.297 -20.094 -12.789 1 86.06 82 ARG A CA 1
ATOM 626 C C . ARG A 1 82 ? -14.062 -21.031 -11.867 1 86.06 82 ARG A C 1
ATOM 628 O O . ARG A 1 82 ? -13.844 -22.25 -11.898 1 86.06 82 ARG A O 1
ATOM 635 N N . THR A 1 83 ? -15.016 -20.469 -11.102 1 91.25 83 THR A N 1
ATOM 636 C CA . THR A 1 83 ? -15.711 -21.281 -10.109 1 91.25 83 THR A CA 1
ATOM 637 C C . THR A 1 83 ? -17.031 -21.812 -10.656 1 91.25 83 THR A C 1
ATOM 639 O O . THR A 1 83 ? -17.641 -22.703 -10.078 1 91.25 83 THR A O 1
ATOM 642 N N . ARG A 1 84 ? -17.531 -21.266 -11.711 1 89.94 84 ARG A N 1
ATOM 643 C CA . ARG A 1 84 ? -18.781 -21.625 -12.352 1 89.94 84 ARG A CA 1
ATOM 644 C C . ARG A 1 84 ? -19.969 -21.359 -11.414 1 89.94 84 ARG A C 1
ATOM 646 O O . ARG A 1 84 ? -20.953 -22.109 -11.422 1 89.94 84 ARG A O 1
ATOM 653 N N . ARG A 1 85 ? -19.844 -20.375 -10.555 1 93.88 85 ARG A N 1
ATOM 654 C CA . ARG A 1 85 ? -20.875 -19.906 -9.641 1 93.88 85 ARG A CA 1
ATOM 655 C C . ARG A 1 85 ? -21.109 -18.406 -9.789 1 93.88 85 ARG A C 1
ATOM 657 O O . ARG A 1 85 ? -20.281 -17.703 -10.375 1 93.88 85 ARG A O 1
ATOM 664 N N . SER A 1 86 ? -22.312 -18.031 -9.266 1 95.5 86 SER A N 1
ATOM 665 C CA . SER A 1 86 ? -22.516 -16.594 -9.211 1 95.5 86 SER A CA 1
ATOM 666 C C . SER A 1 86 ? -21.5 -15.93 -8.289 1 95.5 86 SER A C 1
ATOM 668 O O . SER A 1 86 ? -21.125 -16.484 -7.25 1 95.5 86 SER A O 1
ATOM 670 N N . VAL A 1 87 ? -21.031 -14.781 -8.703 1 96.31 87 VAL A N 1
ATOM 671 C CA . VAL A 1 87 ? -20.062 -14.047 -7.918 1 96.31 87 VAL A CA 1
ATOM 672 C C . VAL A 1 87 ? -20.656 -13.688 -6.555 1 96.31 87 VAL A C 1
ATOM 674 O O . VAL A 1 87 ? -19.938 -13.695 -5.543 1 96.31 87 VAL A O 1
ATOM 677 N N . SER A 1 88 ? -21.953 -13.445 -6.559 1 96.19 88 SER A N 1
ATOM 678 C CA . SER A 1 88 ? -22.609 -13.141 -5.297 1 96.19 88 SER A CA 1
ATOM 679 C C . SER A 1 88 ? -22.531 -14.312 -4.328 1 96.19 88 SER A C 1
ATOM 681 O O . SER A 1 88 ? -22.312 -14.117 -3.127 1 96.19 88 SER A O 1
ATOM 683 N N . THR A 1 89 ? -22.688 -15.461 -4.852 1 95.38 89 THR A N 1
ATOM 684 C CA . THR A 1 89 ? -22.562 -16.656 -4.035 1 95.38 89 THR A CA 1
ATOM 685 C C . THR A 1 89 ? -21.125 -16.828 -3.535 1 95.38 89 THR A C 1
ATOM 687 O O . THR A 1 89 ? -20.906 -17.125 -2.361 1 95.38 89 THR A O 1
ATOM 690 N N . ASP A 1 90 ? -20.219 -16.625 -4.348 1 96.5 90 ASP A N 1
ATOM 691 C CA . ASP A 1 90 ? -18.812 -16.719 -3.971 1 96.5 90 ASP A CA 1
ATOM 692 C C . ASP A 1 90 ? -18.453 -15.68 -2.904 1 96.5 90 ASP A C 1
ATOM 694 O O . ASP A 1 90 ? -17.719 -15.969 -1.965 1 96.5 90 ASP A O 1
ATOM 698 N N . LEU A 1 91 ? -19.016 -14.492 -3.068 1 96.06 91 LEU A N 1
ATOM 699 C CA . LEU A 1 91 ? -18.703 -13.414 -2.135 1 96.06 91 LEU A CA 1
ATOM 700 C C . LEU A 1 91 ? -19.203 -13.742 -0.736 1 96.06 91 LEU A C 1
ATOM 702 O O . LEU A 1 91 ? -18.594 -13.352 0.261 1 96.06 91 LEU A O 1
ATOM 706 N N . LYS A 1 92 ? -20.312 -14.438 -0.67 1 94.25 92 LYS A N 1
ATOM 707 C CA . LYS A 1 92 ? -20.828 -14.852 0.634 1 94.25 92 LYS A CA 1
ATOM 708 C C . LYS A 1 92 ? -19.812 -15.742 1.361 1 94.25 92 LYS A C 1
ATOM 710 O O . LYS A 1 92 ? -19.75 -15.727 2.592 1 94.25 92 LYS A O 1
ATOM 715 N N . GLN A 1 93 ? -19.078 -16.375 0.607 1 92.88 93 GLN A N 1
ATOM 716 C CA . GLN A 1 93 ? -18.094 -17.297 1.166 1 92.88 93 GLN A CA 1
ATOM 717 C C . GLN A 1 93 ? -16.797 -16.562 1.494 1 92.88 93 GLN A C 1
ATOM 719 O O . GLN A 1 93 ? -16.172 -16.812 2.533 1 92.88 93 GLN A O 1
ATOM 724 N N . TYR A 1 94 ? -16.328 -15.617 0.699 1 96.19 94 TYR A N 1
ATOM 725 C CA . TYR A 1 94 ? -14.984 -15.055 0.783 1 96.19 94 TYR A CA 1
ATOM 726 C C . TYR A 1 94 ? -14.992 -13.727 1.53 1 96.19 94 TYR A C 1
ATOM 728 O O . TYR A 1 94 ? -14.016 -13.359 2.182 1 96.19 94 TYR A O 1
ATOM 736 N N . LEU A 1 95 ? -16.125 -13.055 1.534 1 96.44 95 LEU A N 1
ATOM 737 C CA . LEU A 1 95 ? -16.188 -11.703 2.074 1 96.44 95 LEU A CA 1
ATOM 738 C C . LEU A 1 95 ? -15.992 -11.711 3.586 1 96.44 95 LEU A C 1
ATOM 740 O O . LEU A 1 95 ? -15.266 -10.867 4.125 1 96.44 95 LEU A O 1
ATOM 744 N N . PRO A 1 96 ? -16.594 -12.625 4.309 1 96.94 96 PRO A N 1
ATOM 745 C CA . PRO A 1 96 ? -16.406 -12.625 5.762 1 96.94 96 PRO A CA 1
ATOM 746 C C . PRO A 1 96 ? -14.945 -12.797 6.164 1 96.94 96 PRO A C 1
ATOM 748 O O . PRO A 1 96 ? -14.508 -12.242 7.176 1 96.94 96 PRO A O 1
ATOM 751 N N . ALA A 1 97 ? -14.211 -13.578 5.391 1 97.25 97 ALA A N 1
ATOM 752 C CA . ALA A 1 97 ? -12.797 -13.758 5.676 1 97.25 97 ALA A CA 1
ATOM 753 C C . ALA A 1 97 ? -12.039 -12.43 5.594 1 97.25 97 ALA A C 1
ATOM 755 O O . ALA A 1 97 ? -11.258 -12.102 6.488 1 97.25 97 ALA A O 1
ATOM 756 N N . THR A 1 98 ? -12.289 -11.688 4.531 1 96.62 98 THR A N 1
ATOM 757 C CA . THR A 1 98 ? -11.656 -10.383 4.359 1 96.62 98 THR A CA 1
ATOM 758 C C . THR A 1 98 ? -12.086 -9.422 5.465 1 96.62 98 THR A C 1
ATOM 760 O O . THR A 1 98 ? -11.258 -8.734 6.059 1 96.62 98 THR A O 1
ATOM 763 N N . LEU A 1 99 ? -13.383 -9.43 5.742 1 96 99 LEU A N 1
ATOM 764 C CA . LEU A 1 99 ? -13.914 -8.5 6.734 1 96 99 LEU A CA 1
ATOM 765 C C . LEU A 1 99 ? -13.344 -8.805 8.117 1 96 99 LEU A C 1
ATOM 767 O O . LEU A 1 99 ? -13.008 -7.887 8.867 1 96 99 LEU A O 1
ATOM 771 N N . GLU A 1 100 ? -13.289 -10.023 8.477 1 97.44 100 GLU A N 1
ATOM 772 C CA . GLU A 1 100 ? -12.734 -10.406 9.773 1 97.44 100 GLU A CA 1
ATOM 773 C C . GLU A 1 100 ? -11.289 -9.953 9.906 1 97.44 100 GLU A C 1
ATOM 775 O O . GLU A 1 100 ? -10.898 -9.398 10.938 1 97.44 100 GLU A O 1
ATOM 780 N N . LEU A 1 101 ? -10.5 -10.211 8.898 1 97.06 101 LEU A N 1
ATOM 781 C CA . LEU A 1 101 ? -9.102 -9.797 8.883 1 97.06 101 LEU A CA 1
ATOM 782 C C . LEU A 1 101 ? -8.984 -8.281 9 1 97.06 101 LEU A C 1
ATOM 784 O O . LEU A 1 101 ? -8.188 -7.781 9.797 1 97.06 101 LEU A O 1
ATOM 788 N N . LEU A 1 102 ? -9.812 -7.523 8.242 1 95.44 102 LEU A N 1
ATOM 789 C CA . LEU A 1 102 ? -9.75 -6.066 8.219 1 95.44 102 LEU A CA 1
ATOM 790 C C . LEU A 1 102 ? -10.195 -5.48 9.555 1 95.44 102 LEU A C 1
ATOM 792 O O . LEU A 1 102 ? -9.555 -4.566 10.078 1 95.44 102 LEU A O 1
ATOM 796 N N . ILE A 1 103 ? -11.258 -6.008 10.07 1 94.88 103 ILE A N 1
ATOM 797 C CA . ILE A 1 103 ? -11.828 -5.457 11.297 1 94.88 103 ILE A CA 1
ATOM 798 C C . ILE A 1 103 ? -10.875 -5.707 12.461 1 94.88 103 ILE A C 1
ATOM 800 O O . ILE A 1 103 ? -10.547 -4.781 13.211 1 94.88 103 ILE A O 1
ATOM 804 N N . VAL A 1 104 ? -10.391 -6.906 12.609 1 96.94 104 VAL A N 1
ATOM 805 C CA . VAL A 1 104 ? -9.477 -7.234 13.703 1 96.94 104 VAL A CA 1
ATOM 806 C C . VAL A 1 104 ? -8.203 -6.406 13.578 1 96.94 104 VAL A C 1
ATOM 808 O O . VAL A 1 104 ? -7.73 -5.828 14.562 1 96.94 104 VAL A O 1
ATOM 811 N N . SER A 1 105 ? -7.637 -6.34 12.391 1 96.88 105 SER A N 1
ATOM 812 C CA . SER A 1 105 ? -6.395 -5.605 12.164 1 96.88 105 SER A CA 1
ATOM 813 C C . SER A 1 105 ? -6.578 -4.113 12.445 1 96.88 105 SER A C 1
ATOM 815 O O . SER A 1 105 ? -5.719 -3.482 13.062 1 96.88 105 SER A O 1
ATOM 817 N N . PHE A 1 106 ? -7.707 -3.59 11.969 1 94.44 106 PHE A N 1
ATOM 818 C CA . PHE A 1 106 ? -7.926 -2.154 12.109 1 94.44 106 PHE A CA 1
ATOM 819 C C . PHE A 1 106 ? -8.156 -1.782 13.57 1 94.44 106 PHE A C 1
ATOM 821 O O . PHE A 1 106 ? -7.688 -0.742 14.031 1 94.44 106 PHE A O 1
ATOM 828 N N . VAL A 1 107 ? -8.906 -2.584 14.289 1 95.12 107 VAL A N 1
ATOM 829 C CA . VAL A 1 107 ? -9.148 -2.344 15.711 1 95.12 107 VAL A CA 1
ATOM 830 C C . VAL A 1 107 ? -7.828 -2.398 16.469 1 95.12 107 VAL A C 1
ATOM 832 O O . VAL A 1 107 ? -7.559 -1.546 17.328 1 95.12 107 VAL A O 1
ATOM 835 N N . LEU A 1 108 ? -7.012 -3.369 16.141 1 96.62 108 LEU A N 1
ATOM 836 C CA . LEU A 1 108 ? -5.703 -3.48 16.781 1 96.62 108 LEU A CA 1
ATOM 837 C C . LEU A 1 108 ? -4.828 -2.283 16.422 1 96.62 108 LEU A C 1
ATOM 839 O O . LEU A 1 108 ? -4.117 -1.756 17.281 1 96.62 108 LEU A O 1
ATOM 843 N N . TYR A 1 109 ? -4.844 -1.868 15.141 1 95.81 109 TYR A N 1
ATOM 844 C CA . TYR A 1 109 ? -4.102 -0.696 14.695 1 95.81 109 TYR A CA 1
ATOM 845 C C . TYR A 1 109 ? -4.512 0.543 15.477 1 95.81 109 TYR A C 1
ATOM 847 O O . TYR A 1 109 ? -3.658 1.279 15.977 1 95.81 109 TYR A O 1
ATOM 855 N N . LEU A 1 110 ? -5.82 0.73 15.656 1 93.94 110 LEU A N 1
ATOM 856 C CA . LEU A 1 110 ? -6.32 1.902 16.359 1 93.94 110 LEU A CA 1
ATOM 857 C C . LEU A 1 110 ? -5.852 1.9 17.812 1 93.94 110 LEU A C 1
ATOM 859 O O . LEU A 1 110 ? -5.352 2.912 18.312 1 93.94 110 LEU A O 1
ATOM 863 N N . ALA A 1 111 ? -5.98 0.799 18.453 1 95.75 111 ALA A N 1
ATOM 864 C CA . ALA A 1 111 ? -5.629 0.678 19.875 1 95.75 111 ALA A CA 1
ATOM 865 C C . ALA A 1 111 ? -4.137 0.925 20.078 1 95.75 111 ALA A C 1
ATOM 867 O O . ALA A 1 111 ? -3.75 1.695 20.969 1 95.75 111 ALA A O 1
ATOM 868 N N . VAL A 1 112 ? -3.336 0.351 19.25 1 96.38 112 VAL A N 1
ATOM 869 C CA . VAL A 1 112 ? 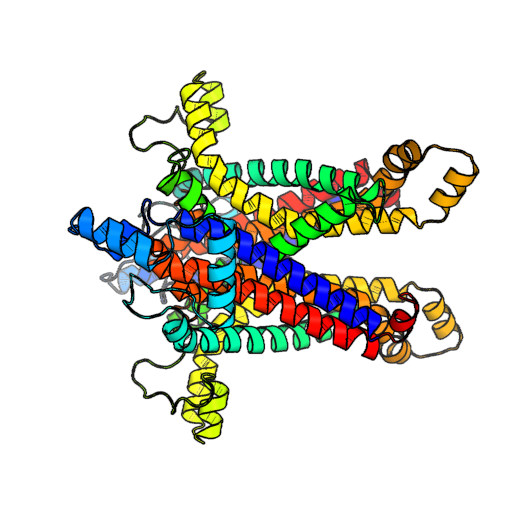-1.891 0.406 19.453 1 96.38 112 VAL A CA 1
ATOM 870 C C . VAL A 1 112 ? -1.355 1.756 18.984 1 96.38 112 VAL A C 1
ATOM 872 O O . VAL A 1 112 ? -0.537 2.379 19.656 1 96.38 112 VAL A O 1
ATOM 875 N N . SER A 1 113 ? -1.789 2.182 17.797 1 95.12 113 SER A N 1
ATOM 876 C CA . SER A 1 113 ? -1.307 3.438 17.234 1 95.12 113 SER A CA 1
ATOM 877 C C . SER A 1 113 ? -1.625 4.613 18.141 1 95.12 113 SER A C 1
ATOM 879 O O . SER A 1 113 ? -0.761 5.453 18.406 1 95.12 113 SER A O 1
ATOM 881 N N . PHE A 1 114 ? -2.852 4.652 18.578 1 92.31 114 PHE A N 1
ATOM 882 C CA . PHE A 1 114 ? -3.273 5.73 19.469 1 92.31 114 PHE A CA 1
ATOM 883 C C . PHE A 1 114 ? -2.48 5.707 20.766 1 92.31 114 PHE A C 1
ATOM 885 O O . PHE A 1 114 ? -2.027 6.75 21.25 1 92.31 114 PHE A O 1
ATOM 892 N N . SER A 1 115 ? -2.346 4.531 21.328 1 95.44 115 SER A N 1
ATOM 893 C CA . SER A 1 115 ? -1.595 4.387 22.578 1 95.44 115 SER A CA 1
ATOM 894 C C . SER A 1 115 ? -0.148 4.836 22.406 1 95.44 115 SER A C 1
ATOM 896 O O . SER A 1 115 ? 0.385 5.566 23.234 1 95.44 115 SER A O 1
ATOM 898 N N . LEU A 1 116 ? 0.463 4.457 21.359 1 96.19 116 LEU A N 1
ATOM 899 C CA . LEU A 1 116 ? 1.855 4.812 21.109 1 96.19 116 LEU A CA 1
ATOM 900 C C . LEU A 1 116 ? 1.995 6.309 20.844 1 96.19 116 LEU A C 1
ATOM 902 O O . LEU A 1 116 ? 2.951 6.938 21.312 1 96.19 116 LEU A O 1
ATOM 906 N N . ALA A 1 117 ? 1.047 6.871 20.109 1 95.06 117 ALA A N 1
ATOM 907 C CA . ALA A 1 117 ? 1.093 8.297 19.812 1 95.06 117 ALA A CA 1
ATOM 908 C C . ALA A 1 117 ? 0.966 9.125 21.094 1 95.06 117 ALA A C 1
ATOM 910 O O . ALA A 1 117 ? 1.699 10.102 21.281 1 95.06 117 ALA A O 1
ATOM 911 N N . VAL A 1 118 ? 0.048 8.711 21.922 1 94.31 118 VAL A N 1
ATOM 912 C CA . VAL A 1 118 ? -0.173 9.406 23.188 1 94.31 118 VAL A CA 1
ATOM 913 C C . VAL A 1 118 ? 1.062 9.281 24.078 1 94.31 118 VAL A C 1
ATOM 915 O O . VAL A 1 118 ? 1.499 10.258 24.688 1 94.31 118 VAL A O 1
ATOM 918 N N . LEU A 1 119 ? 1.598 8.078 24.125 1 94.94 119 LEU A N 1
ATOM 919 C CA . LEU A 1 119 ? 2.801 7.844 24.922 1 94.94 119 LEU A CA 1
ATOM 920 C C . LEU A 1 119 ? 3.955 8.711 24.422 1 94.94 119 LEU A C 1
ATOM 922 O O . LEU A 1 119 ? 4.707 9.273 25.219 1 94.94 119 LEU A O 1
ATOM 926 N N . ALA A 1 120 ? 4.105 8.844 23.203 1 94.38 120 ALA A N 1
ATOM 927 C CA . ALA A 1 120 ? 5.168 9.648 22.609 1 94.38 120 ALA A CA 1
ATOM 928 C C . ALA A 1 120 ? 4.953 11.133 22.891 1 94.38 120 ALA A C 1
ATOM 930 O O . ALA A 1 120 ? 5.914 11.875 23.141 1 94.38 120 ALA A O 1
ATOM 931 N N . ALA A 1 121 ? 3.723 11.531 22.875 1 92.56 121 ALA A N 1
ATOM 932 C CA . ALA A 1 121 ? 3.385 12.945 23.016 1 92.56 121 ALA A CA 1
ATOM 933 C C . ALA A 1 121 ? 3.492 13.383 24.469 1 92.56 121 ALA A C 1
ATOM 935 O O . ALA A 1 121 ? 3.508 14.586 24.766 1 92.56 121 ALA A O 1
ATOM 936 N N . ARG A 1 122 ? 3.553 12.477 25.391 1 91.88 122 ARG A N 1
ATOM 937 C CA . ARG A 1 122 ? 3.652 12.82 26.812 1 91.88 122 ARG A CA 1
ATOM 938 C C . ARG A 1 122 ? 4.945 13.578 27.094 1 91.88 122 ARG A C 1
ATOM 940 O O . ARG A 1 122 ? 4.957 14.508 27.906 1 91.88 122 ARG A O 1
ATOM 947 N N . ARG A 1 123 ? 6.062 13.148 26.562 1 91.12 123 ARG A N 1
ATOM 948 C CA . ARG A 1 123 ? 7.352 13.82 26.688 1 91.12 123 ARG A CA 1
ATOM 949 C C . ARG A 1 123 ? 8.078 13.883 25.359 1 91.12 123 ARG A C 1
ATOM 951 O O . ARG A 1 123 ? 9.047 13.148 25.141 1 91.12 123 ARG A O 1
ATOM 958 N N . PRO A 1 124 ? 7.625 14.82 24.562 1 89.81 124 PRO A N 1
ATOM 959 C CA . PRO A 1 124 ? 8.289 14.961 23.266 1 89.81 124 PRO A CA 1
ATOM 960 C C . PRO A 1 124 ? 9.805 15.094 23.375 1 89.81 124 PRO A C 1
ATOM 962 O O . PRO A 1 124 ? 10.297 15.859 24.203 1 89.81 124 PRO A O 1
ATOM 965 N N . GLY A 1 125 ? 10.492 14.227 22.609 1 89 125 GLY A N 1
ATOM 966 C CA . GLY A 1 125 ? 11.945 14.266 22.641 1 89 125 GLY A CA 1
ATOM 967 C C . GLY A 1 125 ? 12.547 13.305 23.656 1 89 125 GLY A C 1
ATOM 968 O O . GLY A 1 125 ? 13.758 13.094 23.672 1 89 125 GLY A O 1
ATOM 969 N N . GLY A 1 126 ? 11.758 12.719 24.516 1 92.75 126 GLY A N 1
ATOM 970 C CA . GLY A 1 126 ? 12.219 11.766 25.516 1 92.75 126 GLY A CA 1
ATOM 971 C C . GLY A 1 126 ? 12.57 10.414 24.922 1 92.75 126 GLY A C 1
ATOM 972 O O . GLY A 1 126 ? 12.508 10.227 23.703 1 92.75 126 GLY A O 1
ATOM 973 N N . ALA A 1 127 ? 12.969 9.547 25.75 1 93.5 127 ALA A N 1
ATOM 974 C CA . ALA A 1 127 ? 13.43 8.227 25.328 1 93.5 127 ALA A CA 1
ATOM 975 C C . ALA A 1 127 ? 12.289 7.418 24.719 1 93.5 127 ALA A C 1
ATOM 977 O O . ALA A 1 127 ? 12.484 6.703 23.734 1 93.5 127 ALA A O 1
ATOM 978 N N . VAL A 1 128 ? 11.148 7.562 25.328 1 94.5 128 VAL A N 1
ATOM 979 C CA . VAL A 1 128 ? 10 6.82 24.828 1 94.5 128 VAL A CA 1
ATOM 980 C C . VAL A 1 128 ? 9.602 7.363 23.453 1 94.5 128 VAL A C 1
ATOM 982 O O . VAL A 1 128 ? 9.336 6.598 22.531 1 94.5 128 VAL A O 1
ATOM 985 N N . ASP A 1 129 ? 9.555 8.625 23.344 1 93.75 129 ASP A N 1
ATOM 986 C CA . ASP A 1 129 ? 9.297 9.266 22.062 1 93.75 129 ASP A CA 1
ATOM 987 C C . ASP A 1 129 ? 10.336 8.852 21.031 1 93.75 129 ASP A C 1
ATOM 989 O O . ASP A 1 129 ? 9.992 8.516 19.891 1 93.75 129 ASP A O 1
ATOM 993 N N . GLY A 1 130 ? 11.531 8.844 21.469 1 89.69 130 GLY A N 1
ATOM 994 C CA . GLY A 1 130 ? 12.609 8.422 20.594 1 89.69 130 GLY A CA 1
ATOM 995 C C . GLY A 1 130 ? 12.469 6.984 20.125 1 89.69 130 GLY A C 1
ATOM 996 O O . GLY A 1 130 ? 12.688 6.68 18.953 1 89.69 130 GLY A O 1
ATOM 997 N N . ALA A 1 131 ? 12.141 6.16 21.016 1 92.25 131 ALA A N 1
ATOM 998 C CA . ALA A 1 131 ? 11.961 4.75 20.688 1 92.25 131 ALA A CA 1
ATOM 999 C C . ALA A 1 131 ? 10.805 4.559 19.703 1 92.25 131 ALA A C 1
ATOM 1001 O O . ALA A 1 131 ? 10.906 3.777 18.75 1 92.25 131 ALA A O 1
ATOM 1002 N N . ILE A 1 132 ? 9.75 5.266 19.938 1 93.25 132 ILE A N 1
ATOM 1003 C CA . ILE A 1 132 ? 8.57 5.148 19.078 1 93.25 132 ILE A CA 1
ATOM 1004 C C . ILE A 1 132 ? 8.891 5.691 17.688 1 93.25 132 ILE A C 1
ATOM 1006 O O . ILE A 1 132 ? 8.523 5.09 16.672 1 93.25 132 ILE A O 1
ATOM 1010 N N . ARG A 1 133 ? 9.617 6.676 17.641 1 85.81 133 ARG A N 1
ATOM 1011 C CA . ARG A 1 133 ? 10.031 7.234 16.359 1 85.81 133 ARG A CA 1
ATOM 1012 C C . ARG A 1 133 ? 10.93 6.266 15.602 1 85.81 133 ARG A C 1
ATOM 1014 O O . ARG A 1 133 ? 10.805 6.109 14.383 1 85.81 133 ARG A O 1
ATOM 1021 N N . LEU A 1 134 ? 11.773 5.645 16.344 1 82.94 134 LEU A N 1
ATOM 1022 C CA . LEU A 1 134 ? 12.672 4.672 15.719 1 82.94 134 LEU A CA 1
ATOM 1023 C C . LEU A 1 134 ? 11.891 3.488 15.164 1 82.94 134 LEU A C 1
ATOM 1025 O O . LEU A 1 134 ? 12.109 3.068 14.023 1 82.94 134 LEU A O 1
ATOM 1029 N N . ILE A 1 135 ? 10.992 2.992 15.938 1 88.06 135 ILE A N 1
ATOM 1030 C CA . ILE A 1 135 ? 10.211 1.821 15.547 1 88.06 135 ILE A CA 1
ATOM 1031 C C . ILE A 1 135 ? 9.359 2.152 14.328 1 88.06 135 ILE A C 1
ATOM 1033 O O . ILE A 1 135 ? 9.25 1.347 13.398 1 88.06 135 ILE A O 1
ATOM 1037 N N . THR A 1 136 ? 8.781 3.312 14.32 1 85.69 136 THR A N 1
ATOM 1038 C CA . THR A 1 136 ? 7.918 3.688 13.211 1 85.69 136 THR A CA 1
ATOM 1039 C C . THR A 1 136 ? 8.742 3.975 11.961 1 85.69 136 THR A C 1
ATOM 1041 O O . THR A 1 136 ? 8.312 3.674 10.844 1 85.69 136 THR A O 1
ATOM 1044 N N . MET A 1 137 ? 9.891 4.477 12.094 1 77.19 137 MET A N 1
ATOM 1045 C CA . MET A 1 137 ? 10.758 4.734 10.945 1 77.19 137 MET A CA 1
ATOM 1046 C C . MET A 1 137 ? 11.234 3.43 10.32 1 77.19 137 MET A C 1
ATOM 1048 O O . MET A 1 137 ? 11.234 3.287 9.102 1 77.19 137 MET A O 1
ATOM 1052 N N . VAL A 1 138 ? 11.641 2.537 11.18 1 80.44 138 VAL A N 1
ATOM 1053 C CA . VAL A 1 138 ? 12.07 1.229 10.695 1 80.44 138 VAL A CA 1
ATOM 1054 C C . VAL A 1 138 ? 10.906 0.534 9.992 1 80.44 138 VAL A C 1
ATOM 1056 O O . VAL A 1 138 ? 11.078 -0.067 8.93 1 80.44 138 VAL A O 1
ATOM 1059 N N . GLY A 1 139 ? 9.742 0.635 10.578 1 81.5 139 GLY A N 1
ATOM 1060 C CA . GLY A 1 139 ? 8.547 0.022 10.016 1 81.5 139 GLY A CA 1
ATOM 1061 C C . GLY A 1 139 ? 8.195 0.56 8.641 1 81.5 139 GLY A C 1
ATOM 1062 O O . GLY A 1 139 ? 7.707 -0.18 7.785 1 81.5 139 GLY A O 1
ATOM 1063 N N . THR A 1 140 ? 8.477 1.802 8.367 1 77.44 140 THR A N 1
ATOM 1064 C CA . THR A 1 140 ? 8.156 2.418 7.082 1 77.44 140 THR A CA 1
ATOM 1065 C C . THR A 1 140 ? 9.094 1.905 5.992 1 77.44 140 THR A C 1
ATOM 1067 O O . THR A 1 140 ? 8.719 1.862 4.816 1 77.44 140 THR A O 1
ATOM 1070 N N . GLY A 1 141 ? 10.234 1.527 6.418 1 73.12 141 GLY A N 1
ATOM 1071 C CA . GLY A 1 141 ? 11.211 1.028 5.457 1 73.12 141 GLY A CA 1
ATOM 1072 C C . GLY A 1 141 ? 11.016 -0.44 5.125 1 73.12 141 GLY A C 1
ATOM 1073 O O . GLY A 1 141 ? 11.617 -0.949 4.176 1 73.12 141 GLY A O 1
ATOM 1074 N N . ILE A 1 142 ? 10.172 -1.081 5.863 1 78.69 142 ILE A N 1
ATOM 1075 C CA . ILE A 1 142 ? 9.938 -2.51 5.68 1 78.69 142 ILE A CA 1
ATOM 1076 C C . ILE A 1 142 ? 8.734 -2.727 4.766 1 78.69 142 ILE A C 1
ATOM 1078 O O . ILE A 1 142 ? 7.621 -2.318 5.094 1 78.69 142 ILE A O 1
ATOM 1082 N N . PRO A 1 143 ? 8.93 -3.371 3.604 1 81.5 143 PRO A N 1
ATOM 1083 C CA . PRO A 1 143 ? 7.789 -3.678 2.738 1 81.5 143 PRO A CA 1
ATOM 1084 C C . PRO A 1 143 ? 6.809 -4.656 3.383 1 81.5 143 PRO A C 1
ATOM 1086 O O . PRO A 1 143 ? 7.223 -5.59 4.07 1 81.5 143 PRO A O 1
ATOM 1089 N N . VAL A 1 144 ? 5.582 -4.398 3.168 1 82.38 144 VAL A N 1
ATOM 1090 C CA . VAL A 1 144 ? 4.535 -5.207 3.781 1 82.38 144 VAL A CA 1
ATOM 1091 C C . VAL A 1 144 ? 4.723 -6.672 3.404 1 82.38 144 VAL A C 1
ATOM 1093 O O . VAL A 1 144 ? 4.574 -7.562 4.246 1 82.38 144 VAL A O 1
ATOM 1096 N N . PHE A 1 145 ? 5.047 -6.91 2.191 1 81.69 145 PHE A N 1
ATOM 1097 C CA . PHE A 1 145 ? 5.223 -8.273 1.715 1 81.69 145 PHE A CA 1
ATOM 1098 C C . PHE A 1 145 ? 6.395 -8.953 2.42 1 81.69 145 PHE A C 1
ATOM 1100 O O . PHE A 1 145 ? 6.316 -10.125 2.777 1 81.69 145 PHE A O 1
ATOM 1107 N N . TRP A 1 146 ? 7.395 -8.18 2.576 1 84.88 146 TRP A N 1
ATOM 1108 C CA . TRP A 1 146 ? 8.562 -8.711 3.27 1 84.88 146 TRP A CA 1
ATOM 1109 C C . TRP A 1 146 ? 8.211 -9.102 4.703 1 84.88 146 TRP A C 1
ATOM 1111 O O . TRP A 1 146 ? 8.641 -10.148 5.188 1 84.88 146 TRP A O 1
ATOM 1121 N N . LEU A 1 147 ? 7.531 -8.242 5.309 1 88.31 147 LEU A N 1
ATOM 1122 C CA . LEU A 1 147 ? 7.148 -8.508 6.691 1 88.31 147 LEU A CA 1
ATOM 1123 C C . LEU A 1 147 ? 6.324 -9.789 6.793 1 88.31 147 LEU A C 1
ATOM 1125 O O . LEU A 1 147 ? 6.566 -10.625 7.668 1 88.31 147 LEU A O 1
ATOM 1129 N N . GLY A 1 148 ? 5.348 -9.938 5.914 1 89.62 148 GLY A N 1
ATOM 1130 C CA . GLY A 1 148 ? 4.543 -11.156 5.91 1 89.62 148 GLY A CA 1
ATOM 1131 C C . GLY A 1 148 ? 5.363 -12.414 5.711 1 89.62 148 GLY A C 1
ATOM 1132 O O . GLY A 1 148 ? 5.211 -13.383 6.449 1 89.62 148 GLY A O 1
ATOM 1133 N N . MET A 1 149 ? 6.25 -12.359 4.762 1 85.19 149 MET A N 1
ATOM 1134 C CA . MET A 1 149 ? 7.105 -13.508 4.465 1 85.19 149 MET A CA 1
ATOM 1135 C C . MET A 1 149 ? 8.016 -13.828 5.648 1 85.19 149 MET A C 1
ATOM 1137 O O . MET A 1 149 ? 8.195 -15 6 1 85.19 149 MET A O 1
ATOM 1141 N N . THR A 1 150 ? 8.531 -12.797 6.223 1 87.38 150 THR A N 1
ATOM 1142 C CA . THR A 1 150 ? 9.461 -12.961 7.336 1 87.38 150 THR A CA 1
ATOM 1143 C C . THR A 1 150 ? 8.742 -13.531 8.555 1 87.38 150 THR A C 1
ATOM 1145 O O . THR A 1 150 ? 9.273 -14.398 9.242 1 87.38 150 THR A O 1
ATOM 1148 N N . LEU A 1 151 ? 7.562 -13.047 8.812 1 90.19 151 LEU A N 1
ATOM 1149 C CA . LEU A 1 151 ? 6.789 -13.57 9.93 1 90.19 151 LEU A CA 1
ATOM 1150 C C . LEU A 1 151 ? 6.465 -15.047 9.727 1 90.19 151 LEU A C 1
ATOM 1152 O O . LEU A 1 151 ? 6.512 -15.828 10.68 1 90.19 151 LEU A O 1
ATOM 1156 N N . GLN A 1 152 ? 6.09 -15.43 8.5 1 88.38 152 GLN A N 1
ATOM 1157 C CA . GLN A 1 152 ? 5.832 -16.844 8.203 1 88.38 152 GLN A CA 1
ATOM 1158 C C . GLN A 1 152 ? 7.09 -17.688 8.398 1 88.38 152 GLN A C 1
ATOM 1160 O O . GLN A 1 152 ? 7.027 -18.781 8.938 1 88.38 152 GLN A O 1
ATOM 1165 N N . PHE A 1 153 ? 8.078 -17.125 7.926 1 81.25 153 PHE A N 1
ATOM 1166 C CA . PHE A 1 153 ? 9.336 -17.859 8.031 1 81.25 153 PHE A CA 1
ATOM 1167 C C . PHE A 1 153 ? 9.703 -18.094 9.492 1 81.25 153 PHE A C 1
ATOM 1169 O O . PHE A 1 153 ? 10.078 -19.203 9.875 1 81.25 153 PHE A O 1
ATOM 1176 N N . PHE A 1 154 ? 9.57 -17.078 10.289 1 84.06 154 PHE A N 1
ATOM 1177 C CA . PHE A 1 154 ? 10.023 -17.156 11.672 1 84.06 154 PHE A CA 1
ATOM 1178 C C . PHE A 1 154 ? 9.023 -17.922 12.523 1 84.06 154 PHE A C 1
ATOM 1180 O O . PHE A 1 154 ? 9.398 -18.875 13.211 1 84.06 154 PHE A O 1
ATOM 1187 N N . PHE A 1 155 ? 7.793 -17.625 12.484 1 90.19 155 PHE A N 1
ATOM 1188 C CA . PHE A 1 155 ? 6.832 -18.156 13.445 1 90.19 155 PHE A CA 1
ATOM 1189 C C . PHE A 1 155 ? 6.246 -19.484 12.961 1 90.19 155 PHE A C 1
ATOM 1191 O O . PHE A 1 155 ? 5.797 -20.297 13.766 1 90.19 155 PHE A O 1
ATOM 1198 N N . PHE A 1 156 ? 6.23 -19.688 11.641 1 86.69 156 PHE A N 1
ATOM 1199 C CA . PHE A 1 156 ? 5.734 -20.953 11.117 1 86.69 156 PHE A CA 1
ATOM 1200 C C . PHE A 1 156 ? 6.887 -21.922 10.852 1 86.69 156 PHE A C 1
ATOM 1202 O O . PHE A 1 156 ? 6.926 -23.016 11.414 1 86.69 156 PHE A O 1
ATOM 1209 N N . TYR A 1 157 ? 7.746 -21.516 10.062 1 77.38 157 TYR A N 1
ATOM 1210 C CA . TYR A 1 157 ? 8.773 -22.422 9.57 1 77.38 157 TYR A CA 1
ATOM 1211 C C . TYR A 1 157 ? 9.789 -22.734 10.664 1 77.38 157 TYR A C 1
ATOM 1213 O O . TYR A 1 157 ? 10.125 -23.891 10.898 1 77.38 157 TYR A O 1
ATOM 1221 N N . LYS A 1 158 ? 10.211 -21.719 11.414 1 76.69 158 LYS A N 1
ATOM 1222 C CA . LYS A 1 158 ? 11.305 -21.938 12.367 1 76.69 158 LYS A CA 1
ATOM 1223 C C . LYS A 1 158 ? 10.766 -22.375 13.727 1 76.69 158 LYS A C 1
ATOM 1225 O O . LYS A 1 158 ? 11.203 -23.375 14.281 1 76.69 158 LYS A O 1
ATOM 1230 N N . LEU A 1 159 ? 9.82 -21.547 14.297 1 85.62 159 LEU A N 1
ATOM 1231 C CA . LEU A 1 159 ? 9.375 -21.766 15.672 1 85.62 159 LEU A CA 1
ATOM 1232 C C . LEU A 1 159 ? 8.188 -22.719 15.711 1 85.62 159 LEU A C 1
ATOM 1234 O O . LEU A 1 159 ? 7.867 -23.266 16.766 1 85.62 159 LEU A O 1
ATOM 1238 N N . HIS A 1 160 ? 7.469 -22.828 14.609 1 88.88 160 HIS A N 1
ATOM 1239 C CA . HIS A 1 160 ? 6.289 -23.672 14.508 1 88.88 160 HIS A CA 1
ATOM 1240 C C . HIS A 1 160 ? 5.219 -23.25 15.516 1 88.88 160 HIS A C 1
ATOM 1242 O O . HIS A 1 160 ? 4.527 -24.094 16.078 1 88.88 160 HIS A O 1
ATOM 1248 N N . TRP A 1 161 ? 5.184 -22 15.812 1 92.38 161 TRP A N 1
ATOM 1249 C CA . TRP A 1 161 ? 4.23 -21.484 16.781 1 92.38 161 TRP A CA 1
ATOM 1250 C C . TRP A 1 161 ? 2.887 -21.188 16.125 1 92.38 161 TRP A C 1
ATOM 1252 O O . TRP A 1 161 ? 1.84 -21.281 16.766 1 92.38 161 TRP A O 1
ATOM 1262 N N . LEU A 1 162 ? 2.969 -20.859 14.82 1 94.31 162 LEU A N 1
ATOM 1263 C CA . LEU A 1 162 ? 1.774 -20.375 14.133 1 94.31 162 LEU A CA 1
ATOM 1264 C C . LEU A 1 162 ? 1.662 -21.016 12.75 1 94.31 162 LEU A C 1
ATOM 1266 O O . LEU A 1 162 ? 2.662 -21.453 12.18 1 94.31 162 LEU A O 1
ATOM 1270 N N . PRO A 1 163 ? 0.471 -21.062 12.258 1 92.56 163 PRO A N 1
ATOM 1271 C CA . PRO A 1 163 ? 0.276 -21.719 10.961 1 92.56 163 PRO A CA 1
ATOM 1272 C C . PRO A 1 163 ? 0.739 -20.859 9.789 1 92.56 163 PRO A C 1
ATOM 1274 O O . PRO A 1 163 ? 0.878 -19.641 9.93 1 92.56 163 PRO A O 1
ATOM 1277 N N . LEU A 1 164 ? 0.972 -21.484 8.68 1 85.25 164 LEU A N 1
ATOM 1278 C CA . LEU A 1 164 ? 1.475 -20.844 7.469 1 85.25 164 LEU A CA 1
ATOM 1279 C C . LEU A 1 164 ? 0.41 -19.953 6.844 1 85.25 164 LEU A C 1
ATOM 1281 O O . LEU A 1 164 ? 0.721 -18.875 6.328 1 85.25 164 LEU A O 1
ATOM 1285 N N . GLY A 1 165 ? -0.787 -20.484 6.91 1 90.62 165 GLY A N 1
ATOM 1286 C CA . GLY A 1 165 ? -1.846 -19.766 6.234 1 90.62 165 GLY A CA 1
ATOM 1287 C C . GLY A 1 165 ? -3.227 -20.328 6.496 1 90.62 165 GLY A C 1
ATOM 1288 O O . GLY A 1 165 ? -3.447 -20.984 7.516 1 90.62 165 GLY A O 1
ATOM 1289 N N . ALA A 1 166 ? -4.184 -19.906 5.672 1 92.25 166 ALA A N 1
ATOM 1290 C CA . ALA A 1 166 ? -5.578 -20.328 5.797 1 92.25 166 ALA A CA 1
ATOM 1291 C C . ALA A 1 166 ? -6.238 -19.688 7.008 1 92.25 166 ALA A C 1
ATOM 1293 O O . ALA A 1 166 ? -5.613 -18.891 7.715 1 92.25 166 ALA A O 1
ATOM 1294 N N . ARG A 1 167 ? -7.484 -19.953 7.195 1 95.62 167 ARG A N 1
ATOM 1295 C CA . ARG A 1 167 ? -8.227 -19.328 8.289 1 95.62 167 ARG A CA 1
ATOM 1296 C C . ARG A 1 167 ? -8.438 -20.312 9.438 1 95.62 167 ARG A C 1
ATOM 1298 O O . ARG A 1 167 ? -8.789 -19.906 10.547 1 95.62 167 ARG A O 1
ATOM 1305 N N . PHE A 1 168 ? -8.219 -21.578 9.117 1 94.19 168 PHE A N 1
ATOM 1306 C CA . PHE A 1 168 ? -8.477 -22.656 10.055 1 94.19 168 PHE A CA 1
ATOM 1307 C C . PHE A 1 168 ? -7.664 -23.891 9.695 1 94.19 168 PHE A C 1
ATOM 1309 O O . PHE A 1 168 ? -7.312 -24.094 8.523 1 94.19 168 PHE A O 1
ATOM 1316 N N . PRO A 1 169 ? -7.344 -24.734 10.648 1 92.25 169 PRO A N 1
ATOM 1317 C CA . PRO A 1 169 ? -6.57 -25.938 10.32 1 92.25 169 PRO A CA 1
ATOM 1318 C C . PRO A 1 169 ? -7.273 -26.828 9.305 1 92.25 169 PRO A C 1
ATOM 1320 O O . PRO A 1 169 ? -8.469 -27.109 9.445 1 92.25 169 PRO A O 1
ATOM 1323 N N . ILE A 1 170 ? -6.535 -27.25 8.43 1 84.69 170 ILE A N 1
ATOM 1324 C CA . ILE A 1 170 ? -7.07 -28.016 7.309 1 84.69 170 ILE A CA 1
ATOM 1325 C C . ILE A 1 170 ? -7.613 -29.359 7.812 1 84.69 170 ILE A C 1
ATOM 1327 O O . ILE A 1 170 ? -8.586 -29.891 7.262 1 84.69 170 ILE A O 1
ATOM 1331 N N . ARG A 1 171 ? -7.047 -29.844 8.867 1 86.69 171 ARG A N 1
ATOM 1332 C CA . ARG A 1 171 ? -7.391 -31.188 9.32 1 86.69 171 ARG A CA 1
ATOM 1333 C C . ARG A 1 171 ? -8.469 -31.141 10.391 1 86.69 171 ARG A C 1
ATOM 1335 O O . ARG A 1 171 ? -8.852 -32.188 10.938 1 86.69 171 ARG A O 1
ATOM 1342 N N . GLU A 1 172 ? -8.945 -30 10.656 1 90.38 172 GLU A N 1
ATOM 1343 C CA . GLU A 1 172 ? -9.992 -29.844 11.664 1 90.38 172 GLU A CA 1
ATOM 1344 C C . GLU A 1 172 ? -11.281 -29.312 11.047 1 90.38 172 GLU A C 1
ATOM 1346 O O . GLU A 1 172 ? -11.25 -28.672 9.992 1 90.38 172 GLU A O 1
ATOM 1351 N N . THR A 1 173 ? -12.344 -29.656 11.75 1 89.62 173 THR A N 1
ATOM 1352 C CA . THR A 1 173 ? -13.633 -29.172 11.281 1 89.62 173 THR A CA 1
ATOM 1353 C C . THR A 1 173 ? -13.914 -27.766 11.828 1 89.62 173 THR A C 1
ATOM 1355 O O . THR A 1 173 ? -13.852 -27.547 13.039 1 89.62 173 THR A O 1
ATOM 1358 N N . ALA A 1 174 ? -14.219 -26.938 10.945 1 90.88 174 ALA A N 1
ATOM 1359 C CA . ALA A 1 174 ? -14.555 -25.562 11.336 1 90.88 174 ALA A CA 1
ATOM 1360 C C . ALA A 1 174 ? -15.93 -25.516 12.008 1 90.88 174 ALA A C 1
ATOM 1362 O O . ALA A 1 174 ? -16.766 -26.391 11.797 1 90.88 174 ALA A O 1
ATOM 1363 N N . PRO A 1 175 ? -16.125 -24.594 12.867 1 93.19 175 PRO A N 1
ATOM 1364 C CA . PRO A 1 175 ? -17.453 -24.438 13.469 1 93.19 175 PRO A CA 1
ATOM 1365 C C . PRO A 1 175 ? -18.547 -24.141 12.445 1 93.19 175 PRO A C 1
ATOM 1367 O O . PRO A 1 175 ? -18.234 -23.719 11.32 1 93.19 175 PRO A O 1
ATOM 1370 N N . PRO A 1 176 ? -19.781 -24.391 12.828 1 92.75 176 PRO A N 1
ATOM 1371 C CA . PRO A 1 176 ? -20.875 -24.062 11.914 1 92.75 176 PRO A CA 1
ATOM 1372 C C . PRO A 1 176 ? -20.875 -22.594 11.5 1 92.75 176 PRO A C 1
ATOM 1374 O O . PRO A 1 176 ? -20.594 -21.703 12.32 1 92.75 176 PRO A O 1
ATOM 1377 N N . VAL A 1 177 ? -21.203 -22.375 10.305 1 93.56 177 VAL A N 1
ATOM 1378 C CA . VAL A 1 177 ? -21.188 -21.016 9.758 1 93.56 177 VAL A CA 1
ATOM 1379 C C . VAL A 1 177 ? -22.469 -20.281 10.164 1 93.56 177 VAL A C 1
ATOM 1381 O O . VAL A 1 177 ? -23.562 -20.703 9.812 1 93.56 177 VAL A O 1
ATOM 1384 N N . VAL A 1 178 ? -22.375 -19.312 10.867 1 94.31 178 VAL A N 1
ATOM 1385 C CA . VAL A 1 178 ? -23.484 -18.453 11.25 1 94.31 178 VAL A CA 1
ATOM 1386 C C . VAL A 1 178 ? -23.266 -17.031 10.711 1 94.31 178 VAL A C 1
ATOM 1388 O O . VAL A 1 178 ? -24.031 -16.562 9.867 1 94.31 178 VAL A O 1
ATOM 1391 N N . SER A 1 179 ? -22.172 -16.422 10.992 1 93.62 179 SER A N 1
ATOM 1392 C CA . SER A 1 179 ? -21.828 -15.07 10.562 1 93.62 179 SER A CA 1
ATOM 1393 C C . SER A 1 179 ? -20.781 -15.086 9.461 1 93.62 179 SER A C 1
ATOM 1395 O O . SER A 1 179 ? -20.656 -14.141 8.688 1 93.62 179 SER A O 1
ATOM 1397 N N . GLY A 1 180 ? -19.984 -16.094 9.445 1 94.56 180 GLY A N 1
ATOM 1398 C CA . GLY A 1 180 ? -18.859 -16.188 8.531 1 94.56 180 GLY A CA 1
ATOM 1399 C C . GLY A 1 180 ? -17.562 -15.727 9.156 1 94.56 180 GLY A C 1
ATOM 1400 O O . GLY A 1 180 ? -16.484 -15.992 8.609 1 94.56 180 GLY A O 1
ATOM 1401 N N . PHE A 1 181 ? -17.734 -15.094 10.297 1 96.88 181 PHE A N 1
ATOM 1402 C CA . PHE A 1 181 ? -16.562 -14.75 11.086 1 96.88 181 PHE A CA 1
ATOM 1403 C C . PHE A 1 181 ? -16.156 -15.906 12 1 96.88 181 PHE A C 1
ATOM 1405 O O . PHE A 1 181 ? -16.875 -16.234 12.945 1 96.88 181 PHE A O 1
ATOM 1412 N N . LEU A 1 182 ? -15.008 -16.438 11.82 1 96.88 182 LEU A N 1
ATOM 1413 C CA . LEU A 1 182 ? -14.633 -17.656 12.516 1 96.88 182 LEU A CA 1
ATOM 1414 C C . LEU A 1 182 ? -14.469 -17.406 14.016 1 96.88 182 LEU A C 1
ATOM 1416 O O . LEU A 1 182 ? -14.789 -18.266 14.836 1 96.88 182 LEU A O 1
ATOM 1420 N N . LEU A 1 183 ? -13.945 -16.234 14.398 1 97.25 183 LEU A N 1
ATOM 1421 C CA . LEU A 1 183 ? -13.828 -15.922 15.812 1 97.25 183 LEU A CA 1
ATOM 1422 C C . LEU A 1 183 ? -15.195 -15.867 16.484 1 97.25 183 LEU A C 1
ATOM 1424 O O . LEU A 1 183 ? -15.391 -16.438 17.562 1 97.25 183 LEU A O 1
ATOM 1428 N N . VAL A 1 184 ? -16.141 -15.258 15.812 1 97.06 184 VAL A N 1
ATOM 1429 C CA . VAL A 1 184 ? -17.484 -15.125 16.344 1 97.06 184 VAL A CA 1
ATOM 1430 C C . VAL A 1 184 ? -18.188 -16.484 16.344 1 97.06 184 VAL A C 1
ATOM 1432 O O . VAL A 1 184 ? -18.797 -16.875 17.344 1 97.06 184 VAL A O 1
ATOM 1435 N N . ASP A 1 185 ? -18.109 -17.188 15.203 1 97.5 185 ASP A N 1
ATOM 1436 C CA . ASP A 1 185 ? -18.797 -18.469 15.055 1 97.5 185 ASP A CA 1
ATOM 1437 C C . ASP A 1 185 ? -18.25 -19.5 16.031 1 97.5 185 ASP A C 1
ATOM 1439 O O . ASP A 1 185 ? -19 -20.359 16.516 1 97.5 185 ASP A O 1
ATOM 1443 N N . SER A 1 186 ? -16.922 -19.438 16.344 1 97.19 186 SER A N 1
ATOM 1444 C CA . SER A 1 186 ? -16.328 -20.359 17.312 1 97.19 186 SER A CA 1
ATOM 1445 C C . SER A 1 186 ? -16.859 -20.094 18.719 1 97.19 186 SER A C 1
ATOM 1447 O O . SER A 1 186 ? -17.109 -21.031 19.484 1 97.19 186 SER A O 1
ATOM 1449 N N . LEU A 1 187 ? -17.016 -18.828 19.031 1 96.94 187 LEU A N 1
ATOM 1450 C CA . LEU A 1 187 ? -17.562 -18.469 20.344 1 96.94 187 LEU A CA 1
ATOM 1451 C C . LEU A 1 187 ? -19.016 -18.859 20.453 1 96.94 187 LEU A C 1
ATOM 1453 O O . LEU A 1 187 ? -19.469 -19.359 21.484 1 96.94 187 LEU A O 1
ATOM 1457 N N . LEU A 1 188 ? -19.766 -18.656 19.406 1 96.69 188 LEU A N 1
ATOM 1458 C CA . LEU A 1 188 ? -21.188 -19.016 19.391 1 96.69 188 LEU A CA 1
ATOM 1459 C C . LEU A 1 188 ? -21.359 -20.531 19.516 1 96.69 188 LEU A C 1
ATOM 1461 O O . LEU A 1 188 ? -22.344 -21 20.109 1 96.69 188 LEU A O 1
ATOM 1465 N N . ALA A 1 189 ? -20.438 -21.25 18.969 1 96.69 189 ALA A N 1
ATOM 1466 C CA . ALA A 1 189 ? -20.453 -22.719 19.047 1 96.69 189 ALA A CA 1
ATOM 1467 C C . ALA A 1 189 ? -19.938 -23.219 20.391 1 96.69 189 ALA A C 1
ATOM 1469 O O . ALA A 1 189 ? -19.984 -24.406 20.672 1 96.69 189 ALA A O 1
ATOM 1470 N N . GLY A 1 190 ? -19.344 -22.328 21.203 1 96 190 GLY A N 1
ATOM 1471 C CA . GLY A 1 190 ? -18.812 -22.672 22.5 1 96 190 GLY A CA 1
ATOM 1472 C C . GLY A 1 190 ? -17.5 -23.438 22.422 1 96 190 GLY A C 1
ATOM 1473 O O . GLY A 1 190 ? -17.156 -24.188 23.344 1 96 190 GLY A O 1
ATOM 1474 N N . SER A 1 191 ? -16.875 -23.359 21.344 1 96.19 191 SER A N 1
ATOM 1475 C CA . SER A 1 191 ? -15.633 -24.094 21.156 1 96.19 191 SER A CA 1
ATOM 1476 C C . SER A 1 191 ? -14.422 -23.203 21.344 1 96.19 191 SER A C 1
ATOM 1478 O O . SER A 1 191 ? -13.984 -22.516 20.406 1 96.19 191 SER A O 1
ATOM 1480 N N . LEU A 1 192 ? -13.789 -23.297 22.453 1 95.5 192 LEU A N 1
ATOM 1481 C CA . LEU A 1 192 ? -12.602 -22.5 22.734 1 95.5 192 LEU A CA 1
ATOM 1482 C C . LEU A 1 192 ? -11.43 -22.938 21.859 1 95.5 192 LEU A C 1
ATOM 1484 O O . LEU A 1 192 ? -10.602 -22.109 21.469 1 95.5 192 LEU A O 1
ATOM 1488 N N . SER A 1 193 ? -11.398 -24.25 21.625 1 95.5 193 SER A N 1
ATOM 1489 C CA . SER A 1 193 ? -10.336 -24.766 20.766 1 95.5 193 SER A CA 1
ATOM 1490 C C . SER A 1 193 ? -10.414 -24.188 19.359 1 95.5 193 SER A C 1
ATOM 1492 O O . SER A 1 193 ? -9.391 -23.797 18.797 1 95.5 193 SER A O 1
ATOM 1494 N N . ALA A 1 194 ? -11.633 -24.078 18.859 1 96.12 194 ALA A N 1
ATOM 1495 C CA . ALA A 1 194 ? -11.82 -23.5 17.531 1 96.12 194 ALA A CA 1
ATOM 1496 C C . ALA A 1 194 ? -11.5 -22 17.531 1 96.12 194 ALA A C 1
ATOM 1498 O O . ALA A 1 194 ? -10.969 -21.484 16.547 1 96.12 194 ALA A O 1
ATOM 1499 N N . PHE A 1 195 ? -11.867 -21.422 18.625 1 97.56 195 PHE A N 1
ATOM 1500 C CA . PHE A 1 195 ? -11.57 -20.016 18.781 1 97.56 195 PHE A CA 1
ATOM 1501 C C . PHE A 1 195 ? -10.062 -19.766 18.734 1 97.56 195 PHE A C 1
ATOM 1503 O O . PHE A 1 195 ? -9.586 -18.906 18 1 97.56 195 PHE A O 1
ATOM 1510 N N . LEU A 1 196 ? -9.336 -20.531 19.453 1 96.75 196 LEU A N 1
ATOM 1511 C CA . LEU A 1 196 ? -7.887 -20.391 19.531 1 96.75 196 LEU A CA 1
ATOM 1512 C C . LEU A 1 196 ? -7.234 -20.734 18.203 1 96.75 196 LEU A C 1
ATOM 1514 O O . LEU A 1 196 ? -6.258 -20.094 17.797 1 96.75 196 LEU A O 1
ATOM 1518 N N . ALA A 1 197 ? -7.77 -21.734 17.562 1 96.5 197 ALA A N 1
ATOM 1519 C CA . ALA A 1 197 ? -7.246 -22.109 16.25 1 96.5 197 ALA A CA 1
ATOM 1520 C C . ALA A 1 197 ? -7.43 -20.969 15.242 1 96.5 197 ALA A C 1
ATOM 1522 O O . ALA A 1 197 ? -6.52 -20.672 14.477 1 96.5 197 ALA A O 1
ATOM 1523 N N . SER A 1 198 ? -8.633 -20.391 15.289 1 97.12 198 SER A N 1
ATOM 1524 C CA . SER A 1 198 ? -8.914 -19.266 14.398 1 97.12 198 SER A CA 1
ATOM 1525 C C . SER A 1 198 ? -8.008 -18.078 14.695 1 97.12 198 SER A C 1
ATOM 1527 O O . SER A 1 198 ? -7.516 -17.422 13.773 1 97.12 198 SER A O 1
ATOM 1529 N N . LEU A 1 199 ? -7.785 -17.859 15.914 1 97.44 199 LEU A N 1
ATOM 1530 C CA . LEU A 1 199 ? -6.934 -16.766 16.344 1 97.44 199 LEU A CA 1
ATOM 1531 C C . LEU A 1 199 ? -5.492 -16.984 15.891 1 97.44 199 LEU A C 1
ATOM 1533 O O . LEU A 1 199 ? -4.82 -16.031 15.461 1 97.44 199 LEU A O 1
ATOM 1537 N N . LYS A 1 200 ? -5 -18.172 15.977 1 96.94 200 LYS A N 1
ATOM 1538 C CA . LYS A 1 200 ? -3.639 -18.5 15.555 1 96.94 200 LYS A CA 1
ATOM 1539 C C . LYS A 1 200 ? -3.443 -18.234 14.062 1 96.94 200 LYS A C 1
ATOM 1541 O O . LYS A 1 200 ? -2.404 -17.719 13.656 1 96.94 200 LYS A O 1
ATOM 1546 N N . HIS A 1 201 ? -4.445 -18.562 13.273 1 96.75 201 HIS A N 1
ATOM 1547 C CA . HIS A 1 201 ? -4.352 -18.359 11.828 1 96.75 201 HIS A CA 1
ATOM 1548 C C . HIS A 1 201 ? -4.48 -16.891 11.469 1 96.75 201 HIS A C 1
ATOM 1550 O O . HIS A 1 201 ? -3.91 -16.438 10.477 1 96.75 201 HIS A O 1
ATOM 1556 N N . LEU A 1 202 ? -5.148 -16.141 12.336 1 97.5 202 LEU A N 1
ATOM 1557 C CA . LEU A 1 202 ? -5.402 -14.727 12.094 1 97.5 202 LEU A CA 1
ATOM 1558 C C . LEU A 1 202 ? -4.203 -13.883 12.516 1 97.5 202 LEU A C 1
ATOM 1560 O O . LEU A 1 202 ? -4.023 -12.766 12.016 1 97.5 202 LEU A O 1
ATOM 1564 N N . THR A 1 203 ? -3.35 -14.352 13.289 1 97.62 203 THR A N 1
ATOM 1565 C CA . THR A 1 203 ? -2.324 -13.594 13.992 1 97.62 203 THR A CA 1
ATOM 1566 C C . THR A 1 203 ? -1.292 -13.039 13.016 1 97.62 203 THR A C 1
ATOM 1568 O O . THR A 1 203 ? -1.028 -11.836 12.992 1 97.62 203 THR A O 1
ATOM 1571 N N . LEU A 1 204 ? -0.743 -13.891 12.172 1 96.75 204 LEU A N 1
ATOM 1572 C CA . LEU A 1 204 ? 0.352 -13.453 11.312 1 96.75 204 LEU A CA 1
ATOM 1573 C C . LEU A 1 204 ? -0.154 -12.5 10.234 1 96.75 204 LEU A C 1
ATOM 1575 O O . LEU A 1 204 ? 0.437 -11.438 10.016 1 96.75 204 LEU A O 1
ATOM 1579 N N . PRO A 1 205 ? -1.303 -12.836 9.562 1 96.56 205 PRO A N 1
ATOM 1580 C CA . PRO A 1 205 ? -1.81 -11.867 8.578 1 96.56 205 PRO A CA 1
ATOM 1581 C C . PRO A 1 205 ? -2.201 -10.539 9.219 1 96.56 205 PRO A C 1
ATOM 1583 O O . PRO A 1 205 ? -1.904 -9.477 8.664 1 96.56 205 PRO A O 1
ATOM 1586 N N . ALA A 1 206 ? -2.811 -10.586 10.367 1 96.81 206 ALA A N 1
ATOM 1587 C CA . ALA A 1 206 ? -3.213 -9.359 11.055 1 96.81 206 ALA A CA 1
ATOM 1588 C C . ALA A 1 206 ? -1.995 -8.562 11.5 1 96.81 206 ALA A C 1
ATOM 1590 O O . ALA A 1 206 ? -1.963 -7.336 11.352 1 96.81 206 ALA A O 1
ATOM 1591 N N . ALA A 1 207 ? -1.025 -9.242 12.039 1 95.19 207 ALA A N 1
ATOM 1592 C CA . ALA A 1 207 ? 0.195 -8.57 12.477 1 95.19 207 ALA A CA 1
ATOM 1593 C C . ALA A 1 207 ? 0.887 -7.867 11.312 1 95.19 207 ALA A C 1
ATOM 1595 O O . ALA A 1 207 ? 1.429 -6.77 11.477 1 95.19 207 ALA A O 1
ATOM 1596 N N . THR A 1 208 ? 0.899 -8.516 10.18 1 93.38 208 THR A N 1
ATOM 1597 C CA . THR A 1 208 ? 1.504 -7.938 8.984 1 93.38 208 THR A CA 1
ATOM 1598 C C . THR A 1 208 ? 0.831 -6.617 8.625 1 93.38 208 THR A C 1
ATOM 1600 O O . THR A 1 208 ? 1.508 -5.629 8.336 1 93.38 208 THR A O 1
ATOM 1603 N N . ILE A 1 209 ? -0.465 -6.574 8.68 1 92.75 209 ILE A N 1
ATOM 1604 C CA . ILE A 1 209 ? -1.229 -5.379 8.344 1 92.75 209 ILE A CA 1
ATOM 1605 C C . ILE A 1 209 ? -1.003 -4.305 9.398 1 92.75 209 ILE A C 1
ATOM 1607 O O . ILE A 1 209 ? -0.692 -3.156 9.078 1 92.75 209 ILE A O 1
ATOM 1611 N N . VAL A 1 210 ? -1.082 -4.664 10.641 1 94 210 VAL A N 1
ATOM 1612 C CA . VAL A 1 210 ? -1.051 -3.732 11.766 1 94 210 VAL A CA 1
ATOM 1613 C C . VAL A 1 210 ? 0.316 -3.053 11.828 1 94 210 VAL A C 1
ATOM 1615 O O . VAL A 1 210 ? 0.402 -1.833 11.992 1 94 210 VAL A O 1
ATOM 1618 N N . VAL A 1 211 ? 1.347 -3.828 11.703 1 91 211 VAL A N 1
ATOM 1619 C CA . VAL A 1 211 ? 2.693 -3.279 11.82 1 91 211 VAL A CA 1
ATOM 1620 C C . VAL A 1 211 ? 2.936 -2.26 10.711 1 91 211 VAL A C 1
ATOM 1622 O O . VAL A 1 211 ? 3.551 -1.217 10.938 1 91 211 VAL A O 1
ATOM 1625 N N . ASN A 1 212 ? 2.486 -2.559 9.586 1 86.19 212 ASN A N 1
ATOM 1626 C CA . ASN A 1 212 ? 2.65 -1.633 8.469 1 86.19 212 ASN A CA 1
ATOM 1627 C C . ASN A 1 212 ? 1.859 -0.345 8.688 1 86.19 212 ASN A C 1
ATOM 1629 O O . ASN A 1 212 ? 2.354 0.748 8.406 1 86.19 212 ASN A O 1
ATOM 1633 N N . LEU A 1 213 ? 0.667 -0.442 9.156 1 90.19 213 LEU A N 1
ATOM 1634 C CA . LEU A 1 213 ? -0.167 0.726 9.414 1 90.19 213 LEU A CA 1
ATOM 1635 C C . LEU A 1 213 ? 0.423 1.578 10.531 1 90.19 213 LEU A C 1
ATOM 1637 O O . LEU A 1 213 ? 0.332 2.809 10.5 1 90.19 213 LEU A O 1
ATOM 1641 N N . LEU A 1 214 ? 1 0.907 11.5 1 91.94 214 LEU A N 1
ATOM 1642 C CA . LEU A 1 214 ? 1.538 1.607 12.664 1 91.94 214 LEU A CA 1
ATOM 1643 C C . LEU A 1 214 ? 2.674 2.541 12.258 1 91.94 214 LEU A C 1
ATOM 1645 O O . LEU A 1 214 ? 2.822 3.627 12.828 1 91.94 214 LEU A O 1
ATOM 1649 N N . ALA A 1 215 ? 3.426 2.105 11.312 1 86.12 215 ALA A N 1
ATOM 1650 C CA . ALA A 1 215 ? 4.613 2.854 10.906 1 86.12 215 ALA A CA 1
ATOM 1651 C C . ALA A 1 215 ? 4.246 4.273 10.484 1 86.12 215 ALA A C 1
ATOM 1653 O O . ALA A 1 215 ? 4.871 5.242 10.922 1 86.12 215 ALA A O 1
ATOM 1654 N N . VAL A 1 216 ? 3.209 4.457 9.773 1 83.06 216 VAL A N 1
ATOM 1655 C CA . VAL A 1 216 ? 2.826 5.766 9.258 1 83.06 216 VAL A CA 1
ATOM 1656 C C . VAL A 1 216 ? 1.733 6.371 10.133 1 83.06 216 VAL A C 1
ATOM 1658 O O . VAL A 1 216 ? 1.802 7.547 10.5 1 83.06 216 VAL A O 1
ATOM 1661 N N . GLY A 1 217 ? 0.825 5.598 10.539 1 89.44 217 GLY A N 1
ATOM 1662 C CA . GLY A 1 217 ? -0.305 6.094 11.305 1 89.44 217 GLY A CA 1
ATOM 1663 C C . GLY A 1 217 ? 0.098 6.684 12.641 1 89.44 217 GLY A C 1
ATOM 1664 O O . GLY A 1 217 ? -0.421 7.727 13.055 1 89.44 217 GLY A O 1
ATOM 1665 N N . THR A 1 218 ? 1.033 6.055 13.289 1 92.31 218 THR A N 1
ATOM 1666 C CA . THR A 1 218 ? 1.495 6.539 14.586 1 92.31 218 THR A CA 1
ATOM 1667 C C . THR A 1 218 ? 2.229 7.867 14.445 1 92.31 218 THR A C 1
ATOM 1669 O O . THR A 1 218 ? 2.082 8.758 15.281 1 92.31 218 THR A O 1
ATOM 1672 N N . ARG A 1 219 ? 2.928 7.977 13.391 1 84.44 219 ARG A N 1
ATOM 1673 C CA . ARG A 1 219 ? 3.658 9.211 13.141 1 84.44 219 ARG A CA 1
ATOM 1674 C C . ARG A 1 219 ? 2.701 10.375 12.883 1 84.44 219 ARG A C 1
ATOM 1676 O O . ARG A 1 219 ? 2.92 11.484 13.359 1 84.44 219 ARG A O 1
ATOM 1683 N N . LEU A 1 220 ? 1.713 10.133 12.172 1 84.12 220 LEU A N 1
ATOM 1684 C CA . LEU A 1 220 ? 0.732 11.172 11.859 1 84.12 220 LEU A CA 1
ATOM 1685 C C . LEU A 1 220 ? -0.049 11.57 13.109 1 84.12 220 LEU A C 1
ATOM 1687 O O . LEU A 1 220 ? -0.287 12.758 13.344 1 84.12 220 LEU A O 1
ATOM 1691 N N . SER A 1 221 ? -0.386 10.562 13.852 1 90.62 221 SER A N 1
ATOM 1692 C CA . SER A 1 221 ? -1.109 10.836 15.086 1 90.62 221 SER A CA 1
ATOM 1693 C C . SER A 1 221 ? -0.234 11.594 16.078 1 90.62 221 SER A C 1
ATOM 1695 O O . SER A 1 221 ? -0.695 12.531 16.734 1 90.62 221 SER A O 1
ATOM 1697 N N . ARG A 1 222 ? 0.978 11.188 16.172 1 91.44 222 ARG A N 1
ATOM 1698 C CA . ARG A 1 222 ? 1.931 11.891 17.031 1 91.44 222 ARG A CA 1
ATOM 1699 C C . ARG A 1 222 ? 2.102 13.344 16.578 1 91.44 222 ARG A C 1
ATOM 1701 O O . ARG A 1 222 ? 2.119 14.25 17.406 1 91.44 222 ARG A O 1
ATOM 1708 N N . ALA A 1 223 ? 2.27 13.508 15.352 1 84.38 223 ALA A N 1
ATOM 1709 C CA . ALA A 1 223 ? 2.461 14.852 14.82 1 84.38 223 ALA A CA 1
ATOM 1710 C C . ALA A 1 223 ? 1.264 15.742 15.133 1 84.38 223 ALA A C 1
ATOM 1712 O O . ALA A 1 223 ? 1.429 16.922 15.461 1 84.38 223 ALA A O 1
ATOM 1713 N N . ALA A 1 224 ? 0.095 15.172 15 1 86.62 224 ALA A N 1
ATOM 1714 C CA . ALA A 1 224 ? -1.122 15.914 15.32 1 86.62 224 ALA A CA 1
ATOM 1715 C C . ALA A 1 224 ? -1.148 16.328 16.781 1 86.62 224 ALA A C 1
ATOM 1717 O O . ALA A 1 224 ? -1.539 17.453 17.125 1 86.62 224 ALA A O 1
ATOM 1718 N N . LEU A 1 225 ? -0.69 15.469 17.672 1 91.5 225 LEU A N 1
ATOM 1719 C CA . LEU A 1 225 ? -0.681 15.734 19.109 1 91.5 225 LEU A CA 1
ATOM 1720 C C . LEU A 1 225 ? 0.372 16.781 19.453 1 91.5 225 LEU A C 1
ATOM 1722 O O . LEU A 1 225 ? 0.108 17.688 20.234 1 91.5 225 LEU A O 1
ATOM 1726 N N . ILE A 1 226 ? 1.502 16.688 18.875 1 90.12 226 ILE A N 1
ATOM 1727 C CA . ILE A 1 226 ? 2.6 17.609 19.156 1 90.12 226 ILE A CA 1
ATOM 1728 C C . ILE A 1 226 ? 2.242 19.016 18.641 1 90.12 226 ILE A C 1
ATOM 1730 O O . ILE A 1 226 ? 2.506 20.016 19.312 1 90.12 226 ILE A O 1
ATOM 1734 N N . GLN A 1 227 ? 1.676 19.031 17.453 1 84.12 227 GLN A N 1
ATOM 1735 C CA . GLN A 1 227 ? 1.249 20.312 16.906 1 84.12 227 GLN A CA 1
ATOM 1736 C C . GLN A 1 227 ? 0.216 20.984 17.812 1 84.12 227 GLN A C 1
ATOM 1738 O O . GLN A 1 227 ? 0.26 22.188 18.016 1 84.12 227 GLN A O 1
ATOM 1743 N N . GLU A 1 228 ? -0.646 20.188 18.312 1 87.06 228 GLU A N 1
ATOM 1744 C CA . GLU A 1 228 ? -1.686 20.703 19.188 1 87.06 228 GLU A CA 1
ATOM 1745 C C . GLU A 1 228 ? -1.09 21.234 20.484 1 87.06 228 GLU A C 1
ATOM 1747 O O . GLU A 1 228 ? -1.645 22.141 21.109 1 87.06 228 GLU A O 1
ATOM 1752 N N . GLN A 1 229 ? -0.003 20.781 20.922 1 91.06 229 GLN A N 1
ATOM 1753 C CA . GLN A 1 229 ? 0.651 21.188 22.156 1 91.06 229 GLN A CA 1
ATOM 1754 C C . GLN A 1 229 ? 1.209 22.609 22.047 1 91.06 229 GLN A C 1
ATOM 1756 O O . GLN A 1 229 ? 1.449 23.266 23.062 1 91.06 229 GLN A O 1
ATOM 1761 N N . SER A 1 230 ? 1.371 23 20.859 1 87.94 230 SER A N 1
ATOM 1762 C CA . SER A 1 230 ? 1.988 24.312 20.656 1 87.94 230 SER A CA 1
ATOM 1763 C C . SER A 1 230 ? 0.937 25.406 20.578 1 87.94 230 SER A C 1
ATOM 1765 O O . SER A 1 230 ? 1.272 26.578 20.422 1 87.94 230 SER A O 1
ATOM 1767 N N . ARG A 1 231 ? -0.266 25.031 20.812 1 87.56 231 ARG A N 1
ATOM 1768 C CA . ARG A 1 231 ? -1.352 26 20.688 1 87.56 231 ARG A CA 1
ATOM 1769 C C . ARG A 1 231 ? -1.415 26.906 21.922 1 87.56 231 ARG A C 1
ATOM 1771 O O . ARG A 1 231 ? -0.943 26.547 23 1 87.56 231 ARG A O 1
ATOM 1778 N N . LEU A 1 232 ? -2.035 28.125 21.766 1 88.81 232 LEU A N 1
ATOM 1779 C CA . LEU A 1 232 ? -2.104 29.156 22.797 1 88.81 232 LEU A CA 1
ATOM 1780 C C . LEU A 1 232 ? -2.889 28.656 24.016 1 88.81 232 LEU A C 1
ATOM 1782 O O . LEU A 1 232 ? -2.557 28.984 25.156 1 88.81 232 LEU A O 1
ATOM 1786 N N . TYR A 1 233 ? -3.891 27.844 23.812 1 89.75 233 TYR A N 1
ATOM 1787 C CA . TYR A 1 233 ? -4.719 27.406 24.922 1 89.75 233 TYR A CA 1
ATOM 1788 C C . TYR A 1 233 ? -3.939 26.484 25.844 1 89.75 233 TYR A C 1
ATOM 1790 O O . TYR A 1 233 ? -4.219 26.406 27.047 1 89.75 233 TYR A O 1
ATOM 1798 N N . VAL A 1 234 ? -3.023 25.844 25.281 1 92.44 234 VAL A N 1
ATOM 1799 C CA . VAL A 1 234 ? -2.191 24.953 26.078 1 92.44 234 VAL A CA 1
ATOM 1800 C C . VAL A 1 234 ? -1.283 25.766 27 1 92.44 234 VAL A C 1
ATOM 1802 O O . VAL A 1 234 ? -1.104 25.422 28.172 1 92.44 234 VAL A O 1
ATOM 1805 N N . ARG A 1 235 ? -0.733 26.781 26.469 1 91.75 235 ARG A N 1
ATOM 1806 C CA . ARG A 1 235 ? 0.084 27.672 27.266 1 91.75 235 ARG A CA 1
ATOM 1807 C C . ARG A 1 235 ? -0.732 28.281 28.406 1 91.75 235 ARG A C 1
ATOM 1809 O O . ARG A 1 235 ? -0.242 28.422 29.531 1 91.75 235 ARG A O 1
ATOM 1816 N N . THR A 1 236 ? -1.878 28.688 28 1 93.19 236 THR A N 1
ATOM 1817 C CA . THR A 1 236 ? -2.777 29.25 29.016 1 93.19 236 THR A CA 1
ATOM 1818 C C . THR A 1 236 ? -3.076 28.234 30.109 1 93.19 236 THR A C 1
ATOM 1820 O O . THR A 1 236 ? -3.072 28.562 31.297 1 93.19 236 THR A O 1
ATOM 1823 N N . ALA A 1 237 ? -3.311 27.047 29.703 1 93.38 237 ALA A N 1
ATOM 1824 C CA . ALA A 1 237 ? -3.605 25.984 30.672 1 93.38 237 ALA A CA 1
ATOM 1825 C C . ALA A 1 237 ? -2.408 25.719 31.578 1 93.38 237 ALA A C 1
ATOM 1827 O O . ALA A 1 237 ? -2.574 25.484 32.781 1 93.38 237 ALA A O 1
ATOM 1828 N N . ARG A 1 238 ? -1.236 25.75 31.047 1 92.5 238 ARG A N 1
ATOM 1829 C CA . ARG A 1 238 ? -0.013 25.594 31.828 1 92.5 238 ARG A CA 1
ATOM 1830 C C . ARG A 1 238 ? 0.162 26.75 32.812 1 92.5 238 ARG A C 1
ATOM 1832 O O . ARG A 1 238 ? 0.584 26.547 33.938 1 92.5 238 ARG A O 1
ATOM 1839 N N . GLY A 1 239 ? -0.192 27.891 32.312 1 94.25 239 GLY A N 1
ATOM 1840 C CA . GLY A 1 239 ? -0.128 29.062 33.156 1 94.25 239 GLY A CA 1
ATOM 1841 C C . GLY A 1 239 ? -1.096 29.016 34.344 1 94.25 239 GLY A C 1
ATOM 1842 O O . GLY A 1 239 ? -0.818 29.562 35.406 1 94.25 239 GLY A O 1
ATOM 1843 N N . LYS A 1 240 ? -2.139 28.312 34.094 1 95.06 240 LYS A N 1
ATOM 1844 C CA . LYS A 1 240 ? -3.15 28.172 35.125 1 95.06 240 LYS A CA 1
ATOM 1845 C C . LYS A 1 240 ? -2.783 27.047 36.094 1 95.06 240 LYS A C 1
ATOM 1847 O O . LYS A 1 240 ? -3.518 26.781 37.062 1 95.06 240 LYS A O 1
ATOM 1852 N N . GLY A 1 241 ? -1.714 26.344 35.812 1 93.06 241 GLY A N 1
ATOM 1853 C CA . GLY A 1 241 ? -1.182 25.359 36.75 1 93.06 241 GLY A CA 1
ATOM 1854 C C . GLY A 1 241 ? -1.694 23.953 36.5 1 93.06 241 GLY A C 1
ATOM 1855 O O . GLY A 1 241 ? -1.53 23.078 37.344 1 93.06 241 GLY A O 1
ATOM 1856 N N . LEU A 1 242 ? -2.348 23.719 35.438 1 93.38 242 LEU A N 1
ATOM 1857 C CA . LEU A 1 242 ? -2.822 22.375 35.125 1 93.38 242 LEU A CA 1
ATOM 1858 C C . LEU A 1 242 ? -1.65 21.438 34.875 1 93.38 242 LEU A C 1
ATOM 1860 O O . LEU A 1 242 ? -0.647 21.828 34.281 1 93.38 242 LEU A O 1
ATOM 1864 N N . SER A 1 243 ? -1.824 20.203 35.344 1 93.38 243 SER A N 1
ATOM 1865 C CA . SER A 1 243 ? -0.771 19.219 35.156 1 93.38 243 SER A CA 1
ATOM 1866 C C . SER A 1 243 ? -0.646 18.812 33.688 1 93.38 243 SER A C 1
ATOM 1868 O O . SER A 1 243 ? -1.631 18.844 32.938 1 93.38 243 SER A O 1
ATOM 1870 N N . PRO A 1 244 ? 0.518 18.391 33.281 1 90.38 244 PRO A N 1
ATOM 1871 C CA . PRO A 1 244 ? 0.733 17.984 31.891 1 90.38 244 PRO A CA 1
ATOM 1872 C C . PRO A 1 244 ? -0.194 16.859 31.453 1 90.38 244 PRO A C 1
ATOM 1874 O O . PRO A 1 244 ? -0.686 16.859 30.328 1 90.38 244 PRO A O 1
ATOM 1877 N N . ASN A 1 245 ? -0.418 15.961 32.344 1 91.25 245 ASN A N 1
ATOM 1878 C CA . ASN A 1 245 ? -1.307 14.852 32 1 91.25 245 ASN A CA 1
ATOM 1879 C C . ASN A 1 245 ? -2.748 15.32 31.828 1 91.25 245 ASN A C 1
ATOM 1881 O O . ASN A 1 245 ? -3.455 14.836 30.953 1 91.25 245 ASN A O 1
ATOM 1885 N N . ARG A 1 246 ? -3.102 16.25 32.594 1 92.12 246 ARG A N 1
ATOM 1886 C CA . ARG A 1 246 ? -4.449 16.781 32.469 1 92.12 246 ARG A CA 1
ATOM 1887 C C . ARG A 1 246 ? -4.602 17.562 31.172 1 92.12 246 ARG A C 1
ATOM 1889 O O . ARG A 1 246 ? -5.629 17.469 30.5 1 92.12 246 ARG A O 1
ATOM 1896 N N . ILE A 1 247 ? -3.592 18.281 30.859 1 93.38 247 ILE A N 1
ATOM 1897 C CA . ILE A 1 247 ? -3.621 19.047 29.625 1 93.38 247 ILE A CA 1
ATOM 1898 C C . ILE A 1 247 ? -3.689 18.109 28.422 1 93.38 247 ILE A C 1
ATOM 1900 O O . ILE A 1 247 ? -4.48 18.328 27.5 1 93.38 247 ILE A O 1
ATOM 1904 N N . LEU A 1 248 ? -2.93 17.062 28.484 1 92 248 LEU A N 1
ATOM 1905 C CA . LEU A 1 248 ? -2.852 16.109 27.375 1 92 248 LEU A CA 1
ATOM 1906 C C . LEU A 1 248 ? -4.172 15.367 27.203 1 92 248 LEU A C 1
ATOM 1908 O O . LEU A 1 248 ? -4.75 15.375 26.109 1 92 248 LEU A O 1
ATOM 1912 N N . PHE A 1 249 ? -4.73 14.797 28.266 1 90.56 249 PHE A N 1
ATOM 1913 C CA . PHE A 1 249 ? -5.852 13.867 28.172 1 90.56 249 PHE A CA 1
ATOM 1914 C C . PHE A 1 249 ? -7.176 14.617 28.125 1 90.56 249 PHE A C 1
ATOM 1916 O O . PHE A 1 249 ? -8.141 14.156 27.516 1 90.56 249 PHE A O 1
ATOM 1923 N N . LYS A 1 250 ? -7.172 15.867 28.578 1 87.44 250 LYS A N 1
ATOM 1924 C CA . LYS A 1 250 ? -8.438 16.594 28.625 1 87.44 250 LYS A CA 1
ATOM 1925 C C . LYS A 1 250 ? -8.539 17.594 27.484 1 87.44 250 LYS A C 1
ATOM 1927 O O . LYS A 1 250 ? -9.633 17.859 26.984 1 87.44 250 LYS A O 1
ATOM 1932 N N . HIS A 1 251 ? -7.426 18.172 27.109 1 89.06 251 HIS A N 1
ATOM 1933 C CA . HIS A 1 251 ? -7.512 19.297 26.172 1 89.06 251 HIS A CA 1
ATOM 1934 C C . HIS A 1 251 ? -6.875 18.938 24.844 1 89.06 251 HIS A C 1
ATOM 1936 O O . HIS A 1 251 ? -7.531 19 23.797 1 89.06 251 HIS A O 1
ATOM 1942 N N . ILE A 1 252 ? -5.73 18.422 24.875 1 91.25 252 ILE A N 1
ATOM 1943 C CA . ILE A 1 252 ? -4.977 18.203 23.641 1 91.25 252 ILE A CA 1
ATOM 1944 C C . ILE A 1 252 ? -5.605 17.062 22.844 1 91.25 252 ILE A C 1
ATOM 1946 O O . ILE A 1 252 ? -5.828 17.188 21.641 1 91.25 252 ILE A O 1
ATOM 1950 N N . LEU A 1 253 ? -5.895 15.977 23.531 1 89.88 253 LEU A N 1
ATOM 1951 C CA . LEU A 1 253 ? -6.438 14.797 22.859 1 89.88 253 LEU A CA 1
ATOM 1952 C C . LEU A 1 253 ? -7.746 15.125 22.156 1 89.88 253 LEU A C 1
ATOM 1954 O O . LEU A 1 253 ? -7.965 14.711 21.016 1 89.88 253 LEU A O 1
ATOM 1958 N N . ARG A 1 254 ? -8.5 15.898 22.766 1 84.69 254 ARG A N 1
ATOM 1959 C CA . ARG A 1 254 ? -9.805 16.25 22.203 1 84.69 254 ARG A CA 1
ATOM 1960 C C . ARG A 1 254 ? -9.641 17.109 20.953 1 84.69 254 ARG A C 1
ATOM 1962 O O . ARG A 1 254 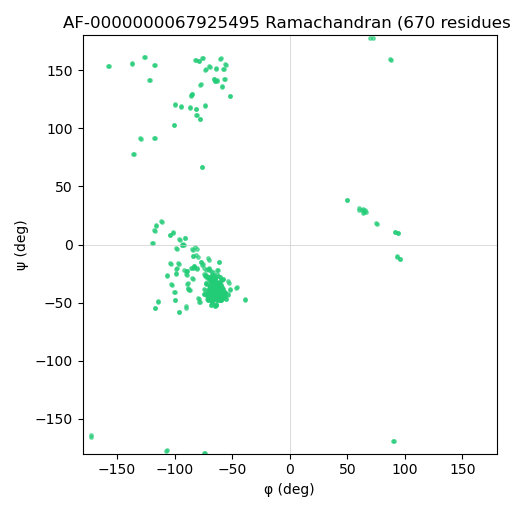? -10.352 16.906 19.953 1 84.69 254 ARG A O 1
ATOM 1969 N N . ASN A 1 255 ? -8.688 18 20.984 1 85.25 255 ASN A N 1
ATOM 1970 C CA . ASN A 1 255 ? -8.5 18.922 19.875 1 85.25 255 ASN A CA 1
ATOM 1971 C C . ASN A 1 255 ? -7.684 18.297 18.75 1 85.25 255 ASN A C 1
ATOM 1973 O O . ASN A 1 255 ? -7.742 18.734 17.594 1 85.25 255 ASN A O 1
ATOM 1977 N N . ALA A 1 256 ? -6.965 17.266 19.062 1 88.5 256 ALA A N 1
ATOM 1978 C CA . ALA A 1 256 ? -6.129 16.594 18.062 1 88.5 256 ALA A CA 1
ATOM 1979 C C . ALA A 1 256 ? -6.871 15.43 17.422 1 88.5 256 ALA A C 1
ATOM 1981 O O . ALA A 1 256 ? -6.352 14.789 16.5 1 88.5 256 ALA A O 1
ATOM 1982 N N . LEU A 1 257 ? -8.055 15.188 17.812 1 84.94 257 LEU A N 1
ATOM 1983 C CA . LEU A 1 257 ? -8.797 14.023 17.328 1 84.94 257 LEU A CA 1
ATOM 1984 C C . LEU A 1 257 ? -9.164 14.18 15.859 1 84.94 257 LEU A C 1
ATOM 1986 O O . LEU A 1 257 ? -9.203 13.195 15.117 1 84.94 257 LEU A O 1
ATOM 1990 N N . SER A 1 258 ? -9.391 15.469 15.414 1 79.69 258 SER A N 1
ATOM 1991 C CA . SER A 1 258 ? -9.805 15.688 14.031 1 79.69 258 SER A CA 1
ATOM 1992 C C . SER A 1 258 ? -8.711 15.273 13.055 1 79.69 258 SER A C 1
ATOM 1994 O O . SER A 1 258 ? -8.938 14.43 12.18 1 79.69 258 SER A O 1
ATOM 1996 N N . PRO A 1 259 ? -7.508 15.781 13.227 1 81.06 259 PRO A N 1
ATOM 1997 C CA . PRO A 1 259 ? -6.445 15.336 12.32 1 81.06 259 PRO A CA 1
ATOM 1998 C C . PRO A 1 259 ? -6.117 13.859 12.477 1 81.06 259 PRO A C 1
ATOM 2000 O O . PRO A 1 259 ? -5.738 13.195 11.508 1 81.06 259 PRO A O 1
ATOM 2003 N N . ILE A 1 260 ? -6.301 13.352 13.672 1 86.31 260 ILE A N 1
ATOM 2004 C CA . ILE A 1 260 ? -6.035 11.938 13.906 1 86.31 260 ILE A CA 1
ATOM 2005 C C . ILE A 1 260 ? -7.062 11.086 13.156 1 86.31 260 ILE A C 1
ATOM 2007 O O . ILE A 1 260 ? -6.719 10.062 12.57 1 86.31 260 ILE A O 1
ATOM 2011 N N . LEU A 1 261 ? -8.312 11.523 13.148 1 83.69 261 LEU A N 1
ATOM 2012 C CA . LEU A 1 261 ? -9.359 10.805 12.43 1 83.69 261 LEU A CA 1
ATOM 2013 C C . LEU A 1 261 ? -9.109 10.828 10.93 1 83.69 261 LEU A C 1
ATOM 2015 O O . LEU A 1 261 ? -9.344 9.844 10.234 1 83.69 261 LEU A O 1
ATOM 2019 N N . THR A 1 262 ? -8.641 11.945 10.453 1 76.69 262 THR A N 1
ATOM 2020 C CA . THR A 1 262 ? -8.297 12.055 9.039 1 76.69 262 THR A CA 1
ATOM 2021 C C . THR A 1 262 ? -7.176 11.078 8.688 1 76.69 262 THR A C 1
ATOM 2023 O O . THR A 1 262 ? -7.266 10.359 7.688 1 76.69 262 THR A O 1
ATOM 2026 N N . ALA A 1 263 ? -6.188 11.109 9.547 1 82.19 263 ALA A N 1
ATOM 2027 C CA . ALA A 1 263 ? -5.074 10.18 9.336 1 82.19 263 ALA A CA 1
ATOM 2028 C C . ALA A 1 263 ? -5.555 8.734 9.367 1 82.19 263 ALA A C 1
ATOM 2030 O O . ALA A 1 263 ? -5.078 7.898 8.594 1 82.19 263 ALA A O 1
ATOM 2031 N N . THR A 1 264 ? -6.461 8.461 10.273 1 87.19 264 THR A N 1
ATOM 2032 C CA . THR A 1 264 ? -7 7.117 10.43 1 87.19 264 THR A CA 1
ATOM 2033 C C . THR A 1 264 ? -7.762 6.688 9.18 1 87.19 264 THR A C 1
ATOM 2035 O O . THR A 1 264 ? -7.625 5.551 8.719 1 87.19 264 THR A O 1
ATOM 2038 N N . THR A 1 265 ? -8.555 7.547 8.625 1 81.25 265 THR A N 1
ATOM 2039 C CA . THR A 1 265 ? -9.305 7.242 7.41 1 81.25 265 THR A CA 1
ATOM 2040 C C . THR A 1 265 ? -8.359 6.969 6.242 1 81.25 265 THR A C 1
ATOM 2042 O O . THR A 1 265 ? -8.602 6.07 5.438 1 81.25 265 THR A O 1
ATOM 2045 N N . MET A 1 266 ? -7.328 7.73 6.145 1 79.06 266 MET A N 1
ATOM 2046 C CA . MET A 1 266 ? -6.332 7.516 5.098 1 79.06 266 MET A CA 1
ATOM 2047 C C . MET A 1 266 ? -5.676 6.148 5.246 1 79.06 266 MET A C 1
ATOM 2049 O O . MET A 1 266 ? -5.441 5.457 4.25 1 79.06 266 MET A O 1
ATOM 2053 N N . GLN A 1 267 ? -5.32 5.82 6.492 1 86.5 267 GLN A N 1
ATOM 2054 C CA . GLN A 1 267 ? -4.707 4.523 6.738 1 86.5 267 GLN A CA 1
ATOM 2055 C C . GLN A 1 267 ? -5.645 3.387 6.34 1 86.5 267 GLN A C 1
ATOM 2057 O O . GLN A 1 267 ? -5.195 2.35 5.848 1 86.5 267 GLN A O 1
ATOM 2062 N N . PHE A 1 268 ? -6.918 3.52 6.566 1 86.38 268 PHE A N 1
ATOM 2063 C CA . PHE A 1 268 ? -7.875 2.498 6.152 1 86.38 268 PHE A CA 1
ATOM 2064 C C . PHE A 1 268 ? -7.863 2.326 4.641 1 86.38 268 PHE A C 1
ATOM 2066 O O . PHE A 1 268 ? -7.965 1.204 4.137 1 86.38 268 PHE A O 1
ATOM 2073 N N . GLY A 1 269 ? -7.879 3.439 3.938 1 81.88 269 GLY A N 1
ATOM 2074 C CA . GLY A 1 269 ? -7.77 3.361 2.49 1 81.88 269 GLY A CA 1
ATOM 2075 C C . GLY A 1 269 ? -6.559 2.574 2.023 1 81.88 269 GLY A C 1
ATOM 2076 O O . GLY A 1 269 ? -6.66 1.751 1.113 1 81.88 269 GLY A O 1
ATOM 2077 N N . TYR A 1 270 ? -5.48 2.803 2.646 1 81.38 270 TYR A N 1
ATOM 2078 C CA . TYR A 1 270 ? -4.262 2.068 2.314 1 81.38 270 TYR A CA 1
ATOM 2079 C C . TYR A 1 270 ? -4.418 0.585 2.631 1 81.38 270 TYR A C 1
ATOM 2081 O O . TYR A 1 270 ? -3.975 -0.27 1.859 1 81.38 270 TYR A O 1
ATOM 2089 N N . MET A 1 271 ? -5.016 0.33 3.729 1 87.56 271 MET A N 1
ATOM 2090 C CA . MET A 1 271 ? -5.238 -1.054 4.137 1 87.56 271 MET A CA 1
ATOM 2091 C C . MET A 1 271 ? -6.043 -1.811 3.084 1 87.56 271 MET A C 1
ATOM 2093 O O . MET A 1 271 ? -5.703 -2.941 2.734 1 87.56 271 MET A O 1
ATOM 2097 N N . ILE A 1 272 ? -7.047 -1.188 2.615 1 84.31 272 ILE A N 1
ATOM 2098 C CA . ILE A 1 272 ? -7.887 -1.814 1.599 1 84.31 272 ILE A CA 1
ATOM 2099 C C . ILE A 1 272 ? -7.066 -2.064 0.334 1 84.31 272 ILE A C 1
ATOM 2101 O O . ILE A 1 272 ? -7.234 -3.092 -0.327 1 84.31 272 ILE A O 1
ATOM 2105 N N . SER A 1 273 ? -6.223 -1.199 0.046 1 76.62 273 SER A N 1
ATOM 2106 C CA . SER A 1 273 ? -5.453 -1.269 -1.192 1 76.62 273 SER A CA 1
ATOM 2107 C C . SER A 1 273 ? -4.457 -2.422 -1.16 1 76.62 273 SER A C 1
ATOM 2109 O O . SER A 1 273 ? -4.125 -2.994 -2.201 1 76.62 273 SER A O 1
ATOM 2111 N N . TRP A 1 274 ? -3.957 -2.818 0.016 1 78.75 274 TRP A N 1
ATOM 2112 C CA . TRP A 1 274 ? -2.873 -3.795 -0.035 1 78.75 274 TRP A CA 1
ATOM 2113 C C . TRP A 1 274 ? -3.266 -5.082 0.683 1 78.75 274 TRP A C 1
ATOM 2115 O O . TRP A 1 274 ? -2.457 -6.008 0.798 1 78.75 274 TRP A O 1
ATOM 2125 N N . VAL A 1 275 ? -4.582 -5.141 1.233 1 87.62 275 VAL A N 1
ATOM 2126 C CA . VAL A 1 275 ? -5.008 -6.336 1.951 1 87.62 275 VAL A CA 1
ATOM 2127 C C . VAL A 1 275 ? -4.93 -7.551 1.027 1 87.62 275 VAL A C 1
ATOM 2129 O O . VAL A 1 275 ? -4.676 -8.672 1.481 1 87.62 275 VAL A O 1
ATOM 2132 N N . ILE A 1 276 ? -5.113 -7.363 -0.206 1 86.19 276 ILE A N 1
ATOM 2133 C CA . ILE A 1 276 ? -5.055 -8.453 -1.174 1 86.19 276 ILE A CA 1
ATOM 2134 C C . ILE A 1 276 ? -3.688 -9.125 -1.113 1 86.19 276 ILE A C 1
ATOM 2136 O O . ILE A 1 276 ? -3.586 -10.352 -1.24 1 86.19 276 ILE A O 1
ATOM 2140 N N . LEU A 1 277 ? -2.682 -8.328 -0.909 1 84.75 277 LEU A N 1
ATOM 2141 C CA . LEU A 1 277 ? -1.335 -8.883 -0.821 1 84.75 277 LEU A CA 1
ATOM 2142 C C . LEU A 1 277 ? -1.207 -9.812 0.379 1 84.75 277 LEU A C 1
ATOM 2144 O O . LEU A 1 277 ? -0.585 -10.875 0.283 1 84.75 277 LEU A O 1
ATOM 2148 N N . VAL A 1 278 ? -1.745 -9.391 1.397 1 91.12 278 VAL A N 1
ATOM 2149 C CA . VAL A 1 278 ? -1.695 -10.195 2.613 1 91.12 278 VAL A CA 1
ATOM 2150 C C . VAL A 1 278 ? -2.498 -11.477 2.414 1 91.12 278 VAL A C 1
ATOM 2152 O O . VAL A 1 278 ? -2.08 -12.555 2.852 1 91.12 278 VAL A O 1
ATOM 2155 N N . GLU A 1 279 ? -3.615 -11.359 1.7 1 93.69 279 GLU A N 1
ATOM 2156 C CA . GLU A 1 279 ? -4.426 -12.539 1.43 1 93.69 279 GLU A CA 1
ATOM 2157 C C . GLU A 1 279 ? -3.678 -13.531 0.539 1 93.69 279 GLU A C 1
ATOM 2159 O O . GLU A 1 279 ? -3.77 -14.742 0.736 1 93.69 279 GLU A O 1
ATOM 2164 N N . VAL A 1 280 ? -2.91 -13.016 -0.353 1 87.88 280 VAL A N 1
ATOM 2165 C CA . VAL A 1 280 ? -2.172 -13.859 -1.284 1 87.88 280 VAL A CA 1
ATOM 2166 C C . VAL A 1 280 ? -1.003 -14.523 -0.561 1 87.88 280 VAL A C 1
ATOM 2168 O O . VAL A 1 280 ? -0.775 -15.727 -0.712 1 87.88 280 VAL A O 1
ATOM 2171 N N . ILE A 1 281 ? -0.307 -13.805 0.264 1 86.5 281 ILE A N 1
ATOM 2172 C CA . ILE A 1 281 ? 0.878 -14.305 0.951 1 86.5 281 ILE A CA 1
ATOM 2173 C C . ILE A 1 281 ? 0.474 -15.383 1.956 1 86.5 281 ILE A C 1
ATOM 2175 O O . ILE A 1 281 ? 1.173 -16.391 2.117 1 86.5 281 ILE A O 1
ATOM 2179 N N . PHE A 1 282 ? -0.661 -15.211 2.586 1 93.81 282 PHE A N 1
ATOM 2180 C CA . PHE A 1 282 ? -1.045 -16.094 3.676 1 93.81 282 PHE A CA 1
ATOM 2181 C C . PHE A 1 282 ? -2.115 -17.078 3.219 1 93.81 282 PHE A C 1
ATOM 2183 O O . PHE A 1 282 ? -2.703 -17.797 4.035 1 93.81 282 PHE A O 1
ATOM 2190 N N . ASP A 1 283 ? -2.371 -17.078 1.905 1 92.56 283 ASP A N 1
ATOM 2191 C CA . ASP A 1 283 ? -3.428 -17.938 1.377 1 92.56 283 ASP A CA 1
ATOM 2192 C C . ASP A 1 283 ? -4.723 -17.766 2.166 1 92.56 283 ASP A C 1
ATOM 2194 O O . ASP A 1 283 ? -5.332 -18.75 2.598 1 92.56 283 ASP A O 1
ATOM 2198 N N . TRP A 1 284 ? -4.98 -16.562 2.535 1 96.19 284 TRP A N 1
ATOM 2199 C CA . TRP A 1 284 ? -6.199 -16.188 3.242 1 96.19 284 TRP A CA 1
ATOM 2200 C C . TRP A 1 284 ? -7.398 -16.188 2.297 1 96.19 284 TRP A C 1
ATOM 2202 O O . TRP A 1 284 ? -7.406 -15.477 1.292 1 96.19 284 TRP A O 1
ATOM 2212 N N . PRO A 1 285 ? -8.359 -17 2.582 1 96.25 285 PRO A N 1
ATOM 2213 C CA . PRO A 1 285 ? -9.445 -17.141 1.61 1 96.25 285 PRO A CA 1
ATOM 2214 C C . PRO A 1 285 ? -10.422 -15.969 1.621 1 96.25 285 PRO A C 1
ATOM 2216 O O . PRO A 1 285 ? -11.609 -16.156 1.889 1 96.25 285 PRO A O 1
ATOM 2219 N N . GLY A 1 286 ? -9.945 -14.859 1.229 1 97 286 GLY A N 1
ATOM 2220 C CA . GLY A 1 286 ? -10.734 -13.641 1.134 1 97 286 GLY A CA 1
ATOM 2221 C C . GLY A 1 286 ? -11.047 -13.25 -0.297 1 97 286 GLY A C 1
ATOM 2222 O O . GLY A 1 286 ? -10.773 -14.008 -1.23 1 97 286 GLY A O 1
ATOM 2223 N N . ILE A 1 287 ? -11.703 -12.109 -0.474 1 95.25 287 ILE A N 1
ATOM 2224 C CA . ILE A 1 287 ? -12.156 -11.672 -1.788 1 95.25 287 ILE A CA 1
ATOM 2225 C C . ILE A 1 287 ? -10.953 -11.242 -2.631 1 95.25 287 ILE A C 1
ATOM 2227 O O . ILE A 1 287 ? -11 -11.312 -3.861 1 95.25 287 ILE A O 1
ATOM 2231 N N . GLY A 1 288 ? -9.898 -10.758 -1.989 1 93.5 288 GLY A N 1
ATOM 2232 C CA . GLY A 1 288 ? -8.688 -10.398 -2.717 1 93.5 288 GLY A CA 1
ATOM 2233 C C . GLY A 1 288 ? -8.023 -11.578 -3.387 1 93.5 288 GLY A C 1
ATOM 2234 O O . GLY A 1 288 ? -7.695 -11.523 -4.574 1 93.5 288 GLY A O 1
ATOM 2235 N N . LEU A 1 289 ? -7.793 -12.602 -2.607 1 93.94 289 LEU A N 1
ATOM 2236 C CA . LEU A 1 289 ? -7.215 -13.82 -3.164 1 93.94 289 LEU A CA 1
ATOM 2237 C C . LEU A 1 289 ? -8.117 -14.398 -4.254 1 93.94 289 LEU A C 1
ATOM 2239 O O . LEU A 1 289 ? -7.625 -14.844 -5.297 1 93.94 289 LEU A O 1
ATOM 2243 N N . TYR A 1 290 ? -9.445 -14.398 -3.979 1 95.38 290 TYR A N 1
ATOM 2244 C CA . TYR A 1 290 ? -10.438 -14.859 -4.949 1 95.38 290 TYR A CA 1
ATOM 2245 C C . TYR A 1 290 ? -10.305 -14.094 -6.262 1 95.38 290 TYR A C 1
ATOM 2247 O O . TYR A 1 290 ? -10.266 -14.703 -7.336 1 95.38 290 TYR A O 1
ATOM 2255 N N . ALA A 1 291 ? -10.195 -12.82 -6.211 1 92.38 291 ALA A N 1
ATOM 2256 C CA . ALA A 1 291 ? -10.07 -11.984 -7.402 1 92.38 291 ALA A CA 1
ATOM 2257 C C . ALA A 1 291 ? -8.742 -12.234 -8.109 1 92.38 291 ALA A C 1
ATOM 2259 O O . ALA A 1 291 ? -8.688 -12.289 -9.344 1 92.38 291 ALA A O 1
ATOM 2260 N N . TYR A 1 292 ? -7.695 -12.391 -7.32 1 88.25 292 TYR A N 1
ATOM 2261 C CA . TYR A 1 292 ? -6.371 -12.617 -7.887 1 88.25 292 TYR A CA 1
ATOM 2262 C C . TYR A 1 292 ? -6.324 -13.922 -8.664 1 88.25 292 TYR A C 1
ATOM 2264 O O . TYR A 1 292 ? -5.824 -13.969 -9.789 1 88.25 292 TYR A O 1
ATOM 2272 N N . GLN A 1 293 ? -6.82 -14.938 -8.055 1 90.5 293 GLN A N 1
ATOM 2273 C CA . GLN A 1 293 ? -6.832 -16.234 -8.711 1 90.5 293 GLN A CA 1
ATOM 2274 C C . GLN A 1 293 ? -7.707 -16.219 -9.961 1 90.5 293 GLN A C 1
ATOM 2276 O O . GLN A 1 293 ? -7.383 -16.859 -10.969 1 90.5 293 GLN A O 1
ATOM 2281 N N . SER A 1 294 ? -8.797 -15.516 -9.867 1 88.75 294 SER A N 1
ATOM 2282 C CA . SER A 1 294 ? -9.68 -15.391 -11.023 1 88.75 294 SER A CA 1
ATOM 2283 C C . SER A 1 294 ? -9.016 -14.594 -12.148 1 88.75 294 SER A C 1
ATOM 2285 O O . SER A 1 294 ? -9.18 -14.922 -13.32 1 88.75 294 SER A O 1
ATOM 2287 N N . PHE A 1 295 ? -8.281 -13.617 -11.797 1 84.5 295 PHE A N 1
ATOM 2288 C CA . PHE A 1 295 ? -7.59 -12.773 -12.766 1 84.5 295 PHE A CA 1
ATOM 2289 C C . PHE A 1 295 ? -6.57 -13.586 -13.555 1 84.5 295 PHE A C 1
ATOM 2291 O O . PHE A 1 295 ? -6.34 -13.32 -14.734 1 84.5 295 PHE A O 1
ATOM 2298 N N . GLN A 1 296 ? -5.977 -14.594 -12.859 1 79.56 296 GLN A N 1
ATOM 2299 C CA . GLN A 1 296 ? -4.934 -15.406 -13.484 1 79.56 296 GLN A CA 1
ATOM 2300 C C . GLN A 1 296 ? -5.477 -16.156 -14.695 1 79.56 296 GLN A C 1
ATOM 2302 O O . GLN A 1 296 ? -4.715 -16.547 -15.586 1 79.56 296 GLN A O 1
ATOM 2307 N N . VAL A 1 297 ? -6.844 -16.344 -14.727 1 78.81 297 VAL A N 1
ATOM 2308 C CA . VAL A 1 297 ? -7.445 -17.047 -15.852 1 78.81 297 VAL A CA 1
ATOM 2309 C C . VAL A 1 297 ? -8.375 -16.109 -16.609 1 78.81 297 VAL A C 1
ATOM 2311 O O . VAL A 1 297 ? -9.32 -16.547 -17.266 1 78.81 297 VAL A O 1
ATOM 2314 N N . PHE A 1 298 ? -8.203 -14.82 -16.344 1 76.81 298 PHE A N 1
ATOM 2315 C CA . PHE A 1 298 ? -8.898 -13.75 -17.047 1 76.81 298 PHE A CA 1
ATOM 2316 C C . PHE A 1 298 ? -10.398 -13.828 -16.797 1 76.81 298 PHE A C 1
ATOM 2318 O O . PHE A 1 298 ? -11.195 -13.594 -17.719 1 76.81 298 PHE A O 1
ATOM 2325 N N . ASP A 1 299 ? -10.742 -14.391 -15.633 1 82.56 299 ASP A N 1
ATOM 2326 C CA . ASP A 1 299 ? -12.102 -14.281 -15.109 1 82.56 299 ASP A CA 1
ATOM 2327 C C . ASP A 1 299 ? -12.344 -12.914 -14.477 1 82.56 299 ASP A C 1
ATOM 2329 O O . ASP A 1 299 ? -12 -12.703 -13.305 1 82.56 299 ASP A O 1
ATOM 2333 N N . TYR A 1 300 ? -13.086 -12.062 -15.055 1 82.94 300 TYR A N 1
ATOM 2334 C CA . TYR A 1 300 ? -13.047 -10.656 -14.672 1 82.94 300 TYR A CA 1
ATOM 2335 C C . TYR A 1 300 ? -14.203 -10.328 -13.727 1 82.94 300 TYR A C 1
ATOM 2337 O O . TYR A 1 300 ? -14.18 -9.297 -13.055 1 82.94 300 TYR A O 1
ATOM 2345 N N . SER A 1 301 ? -15.242 -11.164 -13.75 1 88.75 301 SER A N 1
ATOM 2346 C CA . SER A 1 301 ? -16.391 -10.852 -12.906 1 88.75 301 SER A CA 1
ATOM 2347 C C . SER A 1 301 ? -15.992 -10.711 -11.445 1 88.75 301 SER A C 1
ATOM 2349 O O . SER A 1 301 ? -16.375 -9.742 -10.781 1 88.75 301 SER A O 1
ATOM 2351 N N . PRO A 1 302 ? -15.133 -11.648 -10.93 1 91 302 PRO A N 1
ATOM 2352 C CA . PRO A 1 302 ? -14.672 -11.453 -9.547 1 91 302 PRO A CA 1
ATOM 2353 C C . PRO A 1 302 ? -13.82 -10.203 -9.375 1 91 302 PRO A C 1
ATOM 2355 O O . PRO A 1 302 ? -13.844 -9.578 -8.312 1 91 302 PRO A O 1
ATOM 2358 N N . VAL A 1 303 ? -13.156 -9.836 -10.383 1 89.06 303 VAL A N 1
ATOM 2359 C CA . VAL A 1 303 ? -12.297 -8.648 -10.328 1 89.06 303 VAL A CA 1
ATOM 2360 C C . VAL A 1 303 ? -13.164 -7.391 -10.258 1 89.06 303 VAL A C 1
ATOM 2362 O O . VAL A 1 303 ? -12.875 -6.48 -9.477 1 89.06 303 VAL A O 1
ATOM 2365 N N . ILE A 1 304 ? -14.188 -7.379 -11.008 1 90.12 304 ILE A N 1
ATOM 2366 C CA . ILE A 1 304 ? -15.133 -6.266 -10.992 1 90.12 304 ILE A CA 1
ATOM 2367 C C . ILE A 1 304 ? -15.797 -6.184 -9.617 1 90.12 304 ILE A C 1
ATOM 2369 O O . ILE A 1 304 ? -15.93 -5.094 -9.055 1 90.12 304 ILE A O 1
ATOM 2373 N N . ALA A 1 305 ? -16.172 -7.309 -9.141 1 92 305 ALA A N 1
ATOM 2374 C CA . ALA A 1 305 ? -16.812 -7.363 -7.832 1 92 305 ALA A CA 1
ATOM 2375 C C . ALA A 1 305 ? -15.891 -6.82 -6.746 1 92 305 ALA A C 1
ATOM 2377 O O . ALA A 1 305 ? -16.344 -6.176 -5.801 1 92 305 ALA A O 1
ATOM 2378 N N . LEU A 1 306 ? -14.633 -7.125 -6.844 1 91.5 306 LEU A N 1
ATOM 2379 C CA . LEU A 1 306 ? -13.656 -6.637 -5.879 1 91.5 306 LEU A CA 1
ATOM 2380 C C . LEU A 1 306 ? -13.664 -5.113 -5.82 1 91.5 306 LEU A C 1
ATOM 2382 O O . LEU A 1 306 ? -13.594 -4.527 -4.738 1 91.5 306 LEU A O 1
ATOM 2386 N N . ALA A 1 307 ? -13.742 -4.473 -6.941 1 90.12 307 ALA A N 1
ATOM 2387 C CA . ALA A 1 307 ? -13.766 -3.014 -6.996 1 90.12 307 ALA A CA 1
ATOM 2388 C C . ALA A 1 307 ? -15.008 -2.457 -6.309 1 90.12 307 ALA A C 1
ATOM 2390 O O . ALA A 1 307 ? -14.922 -1.489 -5.551 1 90.12 307 ALA A O 1
ATOM 2391 N N . ILE A 1 308 ? -16.062 -3.08 -6.598 1 91.06 308 ILE A N 1
ATOM 2392 C CA . ILE A 1 308 ? -17.344 -2.607 -6.062 1 91.06 308 ILE A CA 1
ATOM 2393 C C . ILE A 1 308 ? -17.359 -2.781 -4.547 1 91.06 308 ILE A C 1
ATOM 2395 O O . ILE A 1 308 ? -17.703 -1.849 -3.812 1 91.06 308 ILE A O 1
ATOM 2399 N N . VAL A 1 309 ? -16.969 -3.91 -4.086 1 91.69 309 VAL A N 1
ATOM 2400 C CA . VAL A 1 309 ? -17.016 -4.219 -2.66 1 91.69 309 VAL A CA 1
ATOM 2401 C C . VAL A 1 309 ? -15.992 -3.354 -1.92 1 91.69 309 VAL A C 1
ATOM 2403 O O . VAL A 1 309 ? -16.266 -2.863 -0.823 1 91.69 309 VAL A O 1
ATOM 2406 N N . SER A 1 310 ? -14.773 -3.195 -2.482 1 90.31 310 SER A N 1
ATOM 2407 C CA . SER A 1 310 ? -13.742 -2.379 -1.849 1 90.31 310 SER A CA 1
ATOM 2408 C C . SER A 1 310 ? -14.172 -0.921 -1.746 1 90.31 310 SER A C 1
ATOM 2410 O O . SER A 1 310 ? -13.938 -0.268 -0.728 1 90.31 310 SER A O 1
ATOM 2412 N N . THR A 1 311 ? -14.766 -0.446 -2.842 1 88.94 311 THR A N 1
ATOM 2413 C CA . THR A 1 311 ? -15.25 0.931 -2.836 1 88.94 311 THR A CA 1
ATOM 2414 C C . THR A 1 311 ? -16.375 1.106 -1.819 1 88.94 311 THR A C 1
ATOM 2416 O O . THR A 1 311 ? -16.422 2.111 -1.107 1 88.94 311 THR A O 1
ATOM 2419 N N . ALA A 1 312 ? -17.266 0.196 -1.773 1 90.5 312 ALA A N 1
ATOM 2420 C CA . ALA A 1 312 ? -18.328 0.233 -0.771 1 90.5 312 ALA A CA 1
ATOM 2421 C C . ALA A 1 312 ? -17.75 0.251 0.641 1 90.5 312 ALA A C 1
ATOM 2423 O O . ALA A 1 312 ? -18.203 1.006 1.498 1 90.5 312 ALA A O 1
ATOM 2424 N N . GLY A 1 313 ? -16.75 -0.609 0.883 1 88.69 313 GLY A N 1
ATOM 2425 C CA . GLY A 1 313 ? -16.078 -0.613 2.172 1 88.69 313 GLY A CA 1
ATOM 2426 C C . GLY A 1 313 ? -15.438 0.721 2.518 1 88.69 313 GLY A C 1
ATOM 2427 O O . GLY A 1 313 ? -15.547 1.189 3.654 1 88.69 313 GLY A O 1
ATOM 2428 N N . PHE A 1 314 ? -14.812 1.304 1.566 1 85.12 314 PHE A N 1
ATOM 2429 C CA . PHE A 1 314 ? -14.18 2.6 1.765 1 85.12 314 PHE A CA 1
ATOM 2430 C C . PHE A 1 314 ? -15.211 3.662 2.115 1 85.12 314 PHE A C 1
ATOM 2432 O O . PHE A 1 314 ? -15 4.469 3.021 1 85.12 314 PHE A O 1
ATOM 2439 N N . VAL A 1 315 ? -16.328 3.686 1.395 1 87.75 315 VAL A N 1
ATOM 2440 C CA . VAL A 1 315 ? -17.391 4.656 1.635 1 87.75 315 VAL A CA 1
ATOM 2441 C C . VAL A 1 315 ? -17.969 4.449 3.031 1 87.75 315 VAL A C 1
ATOM 2443 O O . VAL A 1 315 ? -18.234 5.418 3.752 1 87.75 315 VAL A O 1
ATOM 2446 N N . ILE A 1 316 ? -18.141 3.248 3.426 1 89.25 316 ILE A N 1
ATOM 2447 C CA . ILE A 1 316 ? -18.719 2.93 4.727 1 89.25 316 ILE A CA 1
ATOM 2448 C C . ILE A 1 316 ? -17.781 3.42 5.836 1 89.25 316 ILE A C 1
ATOM 2450 O O . ILE A 1 316 ? -18.234 4.051 6.797 1 89.25 316 ILE A O 1
ATOM 2454 N N . ILE A 1 317 ? -16.516 3.191 5.707 1 83.94 317 ILE A N 1
ATOM 2455 C CA . ILE A 1 317 ? -15.586 3.586 6.754 1 83.94 317 ILE A CA 1
ATOM 2456 C C . ILE A 1 317 ? -15.5 5.109 6.824 1 83.94 317 ILE A C 1
ATOM 2458 O O . ILE A 1 317 ? -15.359 5.68 7.906 1 83.94 317 ILE A O 1
ATOM 2462 N N . ASN A 1 318 ? -15.555 5.742 5.652 1 81.56 318 ASN A N 1
ATOM 2463 C CA . ASN A 1 318 ? -15.586 7.203 5.656 1 81.56 318 ASN A CA 1
ATOM 2464 C C . ASN A 1 318 ? -16.812 7.73 6.395 1 81.56 318 ASN A C 1
ATOM 2466 O O . ASN A 1 318 ? -16.719 8.688 7.164 1 81.56 318 ASN A O 1
ATOM 2470 N N . LEU A 1 319 ? -17.891 7.094 6.172 1 84.44 319 LEU A N 1
ATOM 2471 C CA . LEU A 1 319 ? -19.125 7.504 6.832 1 84.44 319 LEU A CA 1
ATOM 2472 C C . LEU A 1 319 ? -19.047 7.246 8.336 1 84.44 319 LEU A C 1
ATOM 2474 O O . LEU A 1 319 ? -19.516 8.062 9.133 1 84.44 319 LEU A O 1
ATOM 2478 N N . VAL A 1 320 ? -18.484 6.117 8.711 1 85.25 320 VAL A N 1
ATOM 2479 C CA . VAL A 1 320 ? -18.328 5.785 10.125 1 85.25 320 VAL A CA 1
ATOM 2480 C C . VAL A 1 320 ? -17.422 6.816 10.797 1 85.25 320 VAL A C 1
ATOM 2482 O O . VAL A 1 320 ? -17.719 7.293 11.891 1 85.25 320 VAL A O 1
ATOM 2485 N N . MET A 1 321 ? -16.328 7.156 10.117 1 79.12 321 MET A N 1
ATOM 2486 C CA . MET A 1 321 ? -15.391 8.125 10.664 1 79.12 321 MET A CA 1
ATOM 2487 C C . MET A 1 321 ? -16.031 9.516 10.742 1 79.12 321 MET A C 1
ATOM 2489 O O . MET A 1 321 ? -15.766 10.273 11.68 1 79.12 321 MET A O 1
ATOM 2493 N N . ASP A 1 322 ? -16.828 9.828 9.742 1 78.44 322 ASP A N 1
ATOM 2494 C CA . ASP A 1 322 ? -17.531 11.102 9.75 1 78.44 322 ASP A CA 1
ATOM 2495 C C . ASP A 1 322 ? -18.547 11.172 10.898 1 78.44 322 ASP A C 1
ATOM 2497 O O . ASP A 1 322 ? -18.781 12.25 11.453 1 78.44 322 ASP A O 1
ATOM 2501 N N . LEU A 1 323 ? -19.125 10.086 11.188 1 81.62 323 LEU A N 1
ATOM 2502 C CA . LEU A 1 323 ? -20.094 10.031 12.281 1 81.62 323 LEU A CA 1
ATOM 2503 C C . LEU A 1 323 ? -19.391 10.18 13.625 1 81.62 323 LEU A C 1
ATOM 2505 O O . LEU A 1 323 ? -20 10.648 14.594 1 81.62 323 LEU A O 1
ATOM 2509 N N . LEU A 1 324 ? -18.172 9.781 13.695 1 78 324 LEU A N 1
ATOM 2510 C CA . LEU A 1 324 ? -17.422 9.844 14.945 1 78 324 LEU A CA 1
ATOM 2511 C C . LEU A 1 324 ? -16.891 11.258 15.18 1 78 324 LEU A C 1
ATOM 2513 O O . LEU A 1 324 ? -16.625 11.641 16.328 1 78 324 LEU A O 1
ATOM 2517 N N . TYR A 1 325 ? -16.812 12 14.109 1 72.06 325 TYR A N 1
ATOM 2518 C CA . TYR A 1 325 ? -16.203 13.328 14.164 1 72.06 325 TYR A CA 1
ATOM 2519 C C . TYR A 1 325 ? -17.016 14.266 15.062 1 72.06 325 TYR A C 1
ATOM 2521 O O . TYR A 1 325 ? -16.453 14.906 15.953 1 72.06 325 TYR A O 1
ATOM 2529 N N . PRO A 1 326 ? -18.312 14.375 14.844 1 65.56 326 PRO A N 1
ATOM 2530 C CA . PRO A 1 326 ? -19.078 15.32 15.656 1 65.56 326 PRO A CA 1
ATOM 2531 C C . PRO A 1 326 ? -19.125 14.922 17.125 1 65.56 326 PRO A C 1
ATOM 2533 O O . PRO A 1 326 ? -19.328 15.773 18 1 65.56 326 PRO A O 1
ATOM 2536 N N . VAL A 1 327 ? -19.047 13.695 17.312 1 65.81 327 VAL A N 1
ATOM 2537 C CA . VAL A 1 327 ? -19.078 13.203 18.688 1 65.81 327 VAL A CA 1
ATOM 2538 C C . VAL A 1 327 ? -17.812 13.633 19.422 1 65.81 327 VAL A C 1
ATOM 2540 O O . VAL A 1 327 ? -17.844 13.945 20.609 1 65.81 327 VAL A O 1
ATOM 2543 N N . ILE A 1 328 ? -16.812 13.836 18.625 1 65 328 ILE A N 1
ATOM 2544 C CA . ILE A 1 328 ? -15.508 14.109 19.219 1 65 328 ILE A CA 1
ATOM 2545 C C . ILE A 1 328 ? -15.234 15.617 19.203 1 65 328 ILE A C 1
ATOM 2547 O O . ILE A 1 328 ? -14.711 16.172 20.172 1 65 328 ILE A O 1
ATOM 2551 N N . ASP A 1 329 ? -15.445 16.266 18.078 1 62.69 329 ASP A N 1
ATOM 2552 C CA . ASP A 1 329 ? -15.289 17.703 17.984 1 62.69 329 ASP A CA 1
ATOM 2553 C C . ASP A 1 329 ? -16.609 18.375 17.625 1 62.69 329 ASP A C 1
ATOM 2555 O O . ASP A 1 329 ? -16.938 18.547 16.438 1 62.69 329 ASP A O 1
ATOM 2559 N N . PRO A 1 330 ? -17.344 18.766 18.672 1 57.34 330 PRO A N 1
ATOM 2560 C CA . PRO A 1 330 ? -18.672 19.344 18.469 1 57.34 330 PRO A CA 1
ATOM 2561 C C . PRO A 1 330 ? -18.625 20.641 17.656 1 57.34 330 PRO A C 1
ATOM 2563 O O . PRO A 1 330 ? -19.641 21.094 17.156 1 57.34 330 PRO A O 1
ATOM 2566 N N . ARG A 1 331 ? -17.391 21.25 17.516 1 57.09 331 ARG A N 1
ATOM 2567 C CA . ARG A 1 331 ? -17.297 22.516 16.781 1 57.09 331 ARG A CA 1
ATOM 2568 C C . ARG A 1 331 ? -17.547 22.312 15.289 1 57.09 331 ARG A C 1
ATOM 2570 O O . ARG A 1 331 ? -17.875 23.25 14.57 1 57.09 331 ARG A O 1
ATOM 2577 N N . VAL A 1 332 ? -17.266 21.25 14.812 1 53.62 332 VAL A N 1
ATOM 2578 C CA . VAL A 1 332 ? -17.391 20.953 13.391 1 53.62 332 VAL A CA 1
ATOM 2579 C C . VAL A 1 332 ? -18.859 20.922 13 1 53.62 332 VAL A C 1
ATOM 2581 O O . VAL A 1 332 ? -19.203 21.047 11.82 1 53.62 332 VAL A O 1
ATOM 2584 N N . GLN A 1 333 ? -19.703 20.703 13.922 1 48.81 333 GLN A N 1
ATOM 2585 C CA . GLN A 1 333 ? -21.125 20.797 13.609 1 48.81 333 GLN A CA 1
ATOM 2586 C C . GLN A 1 333 ? -21.469 22.141 12.961 1 48.81 333 GLN A C 1
ATOM 2588 O O . GLN A 1 333 ? -22.375 22.219 12.133 1 48.81 333 GLN A O 1
ATOM 2593 N N . SER A 1 334 ? -20.734 23.172 13.336 1 42.62 334 SER A N 1
ATOM 2594 C CA . SER A 1 334 ? -21.234 24.5 13.008 1 42.62 334 SER A CA 1
ATOM 2595 C C . SER A 1 334 ? -20.734 24.953 11.641 1 42.62 334 SER A C 1
ATOM 2597 O O . SER A 1 334 ? -21.281 25.875 11.047 1 42.62 334 SER A O 1
ATOM 2599 N N . VAL A 1 335 ? -19.656 24.625 11.266 1 40.16 335 VAL A N 1
ATOM 2600 C CA . VAL A 1 335 ? -19.141 25.297 10.07 1 40.16 335 VAL A CA 1
ATOM 2601 C C . VAL A 1 335 ? -19.891 24.781 8.836 1 40.16 335 VAL A C 1
ATOM 2603 O O . VAL A 1 335 ? -19.703 25.312 7.738 1 40.16 335 VAL A O 1
ATOM 2606 N N . GLY A 1 336 ? -20.469 23.703 8.828 1 36.34 336 GLY A N 1
ATOM 2607 C CA . GLY A 1 336 ? -21.344 23.453 7.691 1 36.34 336 GLY A CA 1
ATOM 2608 C C . GLY A 1 336 ? -22.594 24.297 7.707 1 36.34 336 GLY A C 1
ATOM 2609 O O . GLY A 1 336 ? -23.484 24.125 6.863 1 36.34 336 GLY A O 1
ATOM 2610 N N . SER A 1 337 ? -22.891 24.938 8.852 1 28 337 SER A N 1
ATOM 2611 C CA . SER A 1 337 ? -23.984 25.891 8.656 1 28 337 SER A CA 1
ATOM 2612 C C . SER A 1 337 ? -23.484 27.172 7.984 1 28 337 SER A C 1
ATOM 2614 O O . SER A 1 337 ? -22.328 27.562 8.164 1 28 337 SER A O 1
ATOM 2616 N N . MET B 1 1 ? 22.969 23.625 8.281 1 76.38 1 MET B N 1
ATOM 2617 C CA . MET B 1 1 ? 22.719 22.688 7.191 1 76.38 1 MET B CA 1
ATOM 2618 C C . MET B 1 1 ? 23.5 21.406 7.391 1 76.38 1 MET B C 1
ATOM 2620 O O . MET B 1 1 ? 22.922 20.312 7.387 1 76.38 1 MET B O 1
ATOM 2624 N N . ILE B 1 2 ? 24.797 21.641 7.742 1 78.56 2 ILE B N 1
ATOM 2625 C CA . ILE B 1 2 ? 25.641 20.453 7.879 1 78.56 2 ILE B CA 1
ATOM 2626 C C . ILE B 1 2 ? 25.203 19.641 9.086 1 78.56 2 ILE B C 1
ATOM 2628 O O . ILE B 1 2 ? 25.094 18.406 9.016 1 78.56 2 ILE B O 1
ATOM 2632 N N . ALA B 1 3 ? 24.891 20.359 10.125 1 80 3 ALA B N 1
ATOM 2633 C CA . ALA B 1 3 ? 24.453 19.656 11.328 1 80 3 ALA B CA 1
ATOM 2634 C C . ALA B 1 3 ? 23.125 18.938 11.094 1 80 3 ALA B C 1
ATOM 2636 O O . ALA B 1 3 ? 22.922 17.828 11.578 1 80 3 ALA B O 1
ATOM 2637 N N . PHE B 1 4 ? 22.328 19.562 10.32 1 78.19 4 PHE B N 1
ATOM 2638 C CA . PHE B 1 4 ? 21.031 18.984 9.977 1 78.19 4 PHE B CA 1
ATOM 2639 C C . PHE B 1 4 ? 21.203 17.734 9.125 1 78.19 4 PHE B C 1
ATOM 2641 O O . PHE B 1 4 ? 20.625 16.688 9.414 1 78.19 4 PHE B O 1
ATOM 2648 N N . LEU B 1 5 ? 22.062 17.844 8.188 1 81.75 5 LEU B N 1
ATOM 2649 C CA . LEU B 1 5 ? 22.297 16.734 7.281 1 81.75 5 LEU B CA 1
ATOM 2650 C C . LEU B 1 5 ? 22.984 15.586 8.008 1 81.75 5 LEU B C 1
ATOM 2652 O O . LEU B 1 5 ? 22.719 14.414 7.727 1 81.75 5 LEU B O 1
ATOM 2656 N N . LEU B 1 6 ? 23.844 16 8.906 1 85.88 6 LEU B N 1
ATOM 2657 C CA . LEU B 1 6 ? 24.547 14.977 9.672 1 85.88 6 LEU B CA 1
ATOM 2658 C C . LEU B 1 6 ? 23.578 14.219 10.578 1 85.88 6 LEU B C 1
ATOM 2660 O O . LEU B 1 6 ? 23.688 13 10.719 1 85.88 6 LEU B O 1
ATOM 2664 N N . LYS B 1 7 ? 22.719 14.969 11.148 1 82.69 7 LYS B N 1
ATOM 2665 C CA . LYS B 1 7 ? 21.719 14.328 12.008 1 82.69 7 LYS B CA 1
ATOM 2666 C C . LYS B 1 7 ? 20.844 13.367 11.203 1 82.69 7 LYS B C 1
ATOM 2668 O O . LYS B 1 7 ? 20.516 12.281 11.68 1 82.69 7 LYS B O 1
ATOM 2673 N N . ARG B 1 8 ? 20.516 13.82 10.055 1 81.88 8 ARG B N 1
ATOM 2674 C CA . ARG B 1 8 ? 19.688 13 9.188 1 81.88 8 ARG B CA 1
ATOM 2675 C C . ARG B 1 8 ? 20.438 11.766 8.703 1 81.88 8 ARG B C 1
ATOM 2677 O O . ARG B 1 8 ? 19.859 10.688 8.578 1 81.88 8 ARG B O 1
ATOM 2684 N N . LEU B 1 9 ? 21.672 11.984 8.438 1 87.25 9 LEU B N 1
ATOM 2685 C CA . LEU B 1 9 ? 22.516 10.875 8.008 1 87.25 9 LEU B CA 1
ATOM 2686 C C . LEU B 1 9 ? 22.656 9.844 9.125 1 87.25 9 LEU B C 1
ATOM 2688 O O . LEU B 1 9 ? 22.625 8.633 8.867 1 87.25 9 LEU B O 1
ATOM 2692 N N . VAL B 1 10 ? 22.797 10.32 10.297 1 87.94 10 VAL B N 1
ATOM 2693 C CA . VAL B 1 10 ? 22.938 9.43 11.445 1 87.94 10 VAL B CA 1
ATOM 2694 C C . VAL B 1 10 ? 21.656 8.633 11.648 1 87.94 10 VAL B C 1
ATOM 2696 O O . VAL B 1 10 ? 21.703 7.426 11.906 1 87.94 10 VAL B O 1
ATOM 2699 N N . TRP B 1 11 ? 20.609 9.273 11.477 1 81.69 11 TRP B N 1
ATOM 2700 C CA . TRP B 1 11 ? 19.344 8.586 11.633 1 81.69 11 TRP B CA 1
ATOM 2701 C C . TRP B 1 11 ? 19.156 7.523 10.555 1 81.69 11 TRP B C 1
ATOM 2703 O O . TRP B 1 11 ? 18.609 6.449 10.82 1 81.69 11 TRP B O 1
ATOM 2713 N N . GLY B 1 12 ? 19.547 7.891 9.375 1 87 12 GLY B N 1
ATOM 2714 C CA . GLY B 1 12 ? 19.516 6.914 8.297 1 87 12 GLY B CA 1
ATOM 2715 C C . GLY B 1 12 ? 20.359 5.691 8.57 1 87 12 GLY B C 1
ATOM 2716 O O . GLY B 1 12 ? 19.938 4.562 8.305 1 87 12 GLY B O 1
ATOM 2717 N N . LEU B 1 13 ? 21.469 5.957 9.109 1 89.5 13 LEU B N 1
ATOM 2718 C CA . LEU B 1 13 ? 22.375 4.863 9.445 1 89.5 13 LEU B CA 1
ATOM 2719 C C . LEU B 1 13 ? 21.797 3.99 10.547 1 89.5 13 LEU B C 1
ATOM 2721 O O . LEU B 1 13 ? 21.938 2.766 10.523 1 89.5 13 LEU B O 1
ATOM 2725 N N . VAL B 1 14 ? 21.188 4.609 11.461 1 88.56 14 VAL B N 1
ATOM 2726 C CA . VAL B 1 14 ? 20.562 3.881 12.555 1 88.56 14 VAL B CA 1
ATOM 2727 C C . VAL B 1 14 ? 19.469 2.957 12.016 1 88.56 14 VAL B C 1
ATOM 2729 O O . VAL B 1 14 ? 19.344 1.812 12.453 1 88.56 14 VAL B O 1
ATOM 2732 N N . VAL B 1 15 ? 18.781 3.469 11.078 1 86.56 15 VAL B N 1
ATOM 2733 C CA . VAL B 1 15 ? 17.719 2.676 10.477 1 86.56 15 VAL B CA 1
ATOM 2734 C C . VAL B 1 15 ? 18.312 1.484 9.734 1 86.56 15 VAL B C 1
ATOM 2736 O O . VAL B 1 15 ? 17.812 0.362 9.844 1 86.56 15 VAL B O 1
ATOM 2739 N N . LEU B 1 16 ? 19.359 1.72 9.023 1 90.25 16 LEU B N 1
ATOM 2740 C CA . LEU B 1 16 ? 20.031 0.655 8.281 1 90.25 16 LEU B CA 1
ATOM 2741 C C . LEU B 1 16 ? 20.578 -0.407 9.227 1 90.25 16 LEU B C 1
ATOM 2743 O O . LEU B 1 16 ? 20.469 -1.604 8.953 1 90.25 16 LEU B O 1
ATOM 2747 N N . ILE B 1 17 ? 21.109 0.032 10.289 1 90.94 17 ILE B N 1
ATOM 2748 C CA . ILE B 1 17 ? 21.672 -0.89 11.266 1 90.94 17 ILE B CA 1
ATOM 2749 C C . ILE B 1 17 ? 20.547 -1.699 11.914 1 90.94 17 ILE B C 1
ATOM 2751 O O . ILE B 1 17 ? 20.703 -2.902 12.148 1 90.94 17 ILE B O 1
ATOM 2755 N N . ALA B 1 18 ? 19.484 -1.032 12.203 1 88.62 18 ALA B N 1
ATOM 2756 C CA . ALA B 1 18 ? 18.344 -1.731 12.797 1 88.62 18 ALA B CA 1
ATOM 2757 C C . ALA B 1 18 ? 17.844 -2.85 11.891 1 88.62 18 ALA B C 1
ATOM 2759 O O . ALA B 1 18 ? 17.562 -3.957 12.352 1 88.62 18 ALA B O 1
ATOM 2760 N N . VAL B 1 19 ? 17.781 -2.57 10.641 1 88.5 19 VAL B N 1
ATOM 2761 C CA . VAL B 1 19 ? 17.328 -3.576 9.68 1 88.5 19 VAL B CA 1
ATOM 2762 C C . VAL B 1 19 ? 18.375 -4.676 9.555 1 88.5 19 VAL B C 1
ATOM 2764 O O . VAL B 1 19 ? 18.047 -5.855 9.422 1 88.5 19 VAL B O 1
ATOM 2767 N N . ALA B 1 20 ? 19.641 -4.266 9.609 1 90 20 ALA B N 1
ATOM 2768 C CA . ALA B 1 20 ? 20.719 -5.246 9.547 1 90 20 ALA B CA 1
ATOM 2769 C C . ALA B 1 20 ? 20.672 -6.191 10.742 1 90 20 ALA B C 1
ATOM 2771 O O . ALA B 1 20 ? 20.953 -7.387 10.617 1 90 20 ALA B O 1
ATOM 2772 N N . VAL B 1 21 ? 20.359 -5.68 11.875 1 89.31 21 VAL B N 1
ATOM 2773 C CA . VAL B 1 21 ? 20.219 -6.504 13.062 1 89.31 21 VAL B CA 1
ATOM 2774 C C . VAL B 1 21 ? 19.094 -7.508 12.875 1 89.31 21 VAL B C 1
ATOM 2776 O O . VAL B 1 21 ? 19.25 -8.695 13.164 1 89.31 21 VAL B O 1
ATOM 2779 N N . ILE B 1 22 ? 18.031 -7.031 12.352 1 86.56 22 ILE B N 1
ATOM 2780 C CA . ILE B 1 22 ? 16.859 -7.887 12.141 1 86.56 22 ILE B CA 1
ATOM 2781 C C . ILE B 1 22 ? 17.203 -8.977 11.125 1 86.56 22 ILE B C 1
ATOM 2783 O O . ILE B 1 22 ? 16.922 -10.156 11.352 1 86.56 22 ILE B O 1
ATOM 2787 N N . THR B 1 23 ? 17.828 -8.562 10.047 1 88.44 23 THR B N 1
ATOM 2788 C CA . THR B 1 23 ? 18.141 -9.516 8.984 1 88.44 23 THR B CA 1
ATOM 2789 C C . THR B 1 23 ? 19.25 -10.477 9.414 1 88.44 23 THR B C 1
ATOM 2791 O O . THR B 1 23 ? 19.297 -11.617 8.969 1 88.44 23 THR B O 1
ATOM 2794 N N . PHE B 1 24 ? 20.141 -10.055 10.312 1 88.44 24 PHE B N 1
ATOM 2795 C CA . PHE B 1 24 ? 21.141 -10.93 10.898 1 88.44 24 PHE B CA 1
ATOM 2796 C C . PHE B 1 24 ? 20.5 -12.078 11.656 1 88.44 24 PHE B C 1
ATOM 2798 O O . PHE B 1 24 ? 20.828 -13.242 11.438 1 88.44 24 PHE B O 1
ATOM 2805 N N . PHE B 1 25 ? 19.578 -11.711 12.438 1 82.94 25 PHE B N 1
ATOM 2806 C CA . PHE B 1 25 ? 18.922 -12.75 13.219 1 82.94 25 PHE B CA 1
ATOM 2807 C C . PHE B 1 25 ? 18.109 -13.672 12.32 1 82.94 25 PHE B C 1
ATOM 2809 O O . PHE B 1 25 ? 18.016 -14.875 12.578 1 82.94 25 PHE B O 1
ATOM 2816 N N . LEU B 1 26 ? 17.625 -13.133 11.305 1 80.19 26 LEU B N 1
ATOM 2817 C CA . LEU B 1 26 ? 16.891 -13.953 10.352 1 80.19 26 LEU B CA 1
ATOM 2818 C C . LEU B 1 26 ? 17.828 -14.922 9.633 1 80.19 26 LEU B C 1
ATOM 2820 O O . LEU B 1 26 ? 17.453 -16.062 9.352 1 80.19 26 LEU B O 1
ATOM 2824 N N . SER B 1 27 ? 18.969 -14.414 9.352 1 78.75 27 SER B N 1
ATOM 2825 C CA . SER B 1 27 ? 19.938 -15.227 8.609 1 78.75 27 SER B CA 1
ATOM 2826 C C . SER B 1 27 ? 20.469 -16.359 9.477 1 78.75 27 SER B C 1
ATOM 2828 O O . SER B 1 27 ? 20.969 -17.359 8.953 1 78.75 27 SER B O 1
ATOM 2830 N N . ARG B 1 28 ? 20.359 -16.203 10.727 1 75.81 28 ARG B N 1
ATOM 2831 C CA . ARG B 1 28 ? 20.875 -17.219 11.633 1 75.81 28 ARG B CA 1
ATOM 2832 C C . ARG B 1 28 ? 19.797 -18.234 11.969 1 75.81 28 ARG B C 1
ATOM 2834 O O . ARG B 1 28 ? 20.109 -19.359 12.406 1 75.81 28 ARG B O 1
ATOM 2841 N N . VAL B 1 29 ? 18.641 -17.75 11.781 1 65.5 29 VAL B N 1
ATOM 2842 C CA . VAL B 1 29 ? 17.547 -18.656 12.109 1 65.5 29 VAL B CA 1
ATOM 2843 C C . VAL B 1 29 ? 17.188 -19.5 10.891 1 65.5 29 VAL B C 1
ATOM 2845 O O . VAL B 1 29 ? 16.734 -20.641 11.023 1 65.5 29 VAL B O 1
ATOM 2848 N N . VAL B 1 30 ? 17.234 -18.859 9.578 1 58.34 30 VAL B N 1
ATOM 2849 C CA . VAL B 1 30 ? 16.797 -19.531 8.359 1 58.34 30 VAL B CA 1
ATOM 2850 C C . VAL B 1 30 ? 18.016 -20.062 7.594 1 58.34 30 VAL B C 1
ATOM 2852 O O . VAL B 1 30 ? 18.875 -19.281 7.18 1 58.34 30 VAL B O 1
ATOM 2855 N N . PRO B 1 31 ? 18.141 -21.438 7.336 1 57.19 31 PRO B N 1
ATOM 2856 C CA . PRO B 1 31 ? 17.797 -22.797 7.715 1 57.19 31 PRO B CA 1
ATOM 2857 C C . PRO B 1 31 ? 18.156 -23.125 9.164 1 57.19 31 PRO B C 1
ATOM 2859 O O . PRO B 1 31 ? 18.891 -22.375 9.805 1 57.19 31 PRO B O 1
ATOM 2862 N N . ALA B 1 32 ? 17.438 -24.125 9.797 1 54.22 32 ALA B N 1
ATOM 2863 C CA . ALA B 1 32 ? 17.641 -24.594 11.164 1 54.22 32 ALA B CA 1
ATOM 2864 C C . ALA B 1 32 ? 19.125 -24.656 11.516 1 54.22 32 ALA B C 1
ATOM 2866 O O . ALA B 1 32 ? 19.516 -24.281 12.617 1 54.22 32 ALA B O 1
ATOM 2867 N N . ASP B 1 33 ? 19.891 -25.219 10.617 1 58.09 33 ASP B N 1
ATOM 2868 C CA . ASP B 1 33 ? 21.344 -25.266 10.727 1 58.09 33 ASP B CA 1
ATOM 2869 C C . ASP B 1 33 ? 22 -24.781 9.445 1 58.09 33 ASP B C 1
ATOM 2871 O O . ASP B 1 33 ? 22.156 -25.547 8.484 1 58.09 33 ASP B O 1
ATOM 2875 N N . PRO B 1 34 ? 22.25 -23.406 9.531 1 62.25 34 PRO B N 1
ATOM 2876 C CA . PRO B 1 34 ? 22.859 -22.875 8.312 1 62.25 34 PRO B CA 1
ATOM 2877 C C . PRO B 1 34 ? 24.016 -23.75 7.805 1 62.25 34 PRO B C 1
ATOM 2879 O O . PRO B 1 34 ? 24.203 -23.875 6.594 1 62.25 34 PRO B O 1
ATOM 2882 N N . ALA B 1 35 ? 24.719 -24.25 8.766 1 63 35 ALA B N 1
ATOM 2883 C CA . ALA B 1 35 ? 25.812 -25.109 8.359 1 63 35 ALA B CA 1
ATOM 2884 C C . ALA B 1 35 ? 25.312 -26.344 7.629 1 63 35 ALA B C 1
ATOM 2886 O O . ALA B 1 35 ? 25.875 -26.766 6.613 1 63 35 ALA B O 1
ATOM 2887 N N . ALA B 1 36 ? 24.297 -26.875 8.156 1 66.81 36 ALA B N 1
ATOM 2888 C CA . ALA B 1 36 ? 23.703 -28.047 7.539 1 66.81 36 ALA B CA 1
ATOM 2889 C C . ALA B 1 36 ? 23.125 -27.719 6.164 1 66.81 36 ALA B C 1
ATOM 2891 O O . ALA B 1 36 ? 23.219 -28.516 5.23 1 66.81 36 ALA B O 1
ATOM 2892 N N . PHE B 1 37 ? 22.609 -26.531 6.18 1 63.44 37 PHE B N 1
ATOM 2893 C CA . PHE B 1 37 ? 22.031 -26.094 4.91 1 63.44 37 PHE B CA 1
ATOM 2894 C C . PHE B 1 37 ? 23.125 -25.938 3.85 1 63.44 37 PHE B C 1
ATOM 2896 O O . PHE B 1 37 ? 22.953 -26.391 2.715 1 63.44 37 PHE B O 1
ATOM 2903 N N . LEU B 1 38 ? 24.125 -25.359 4.254 1 63.62 38 LEU B N 1
ATOM 2904 C CA . LEU B 1 38 ? 25.234 -25.141 3.336 1 63.62 38 LEU B CA 1
ATOM 2905 C C . LEU B 1 38 ? 25.906 -26.453 2.959 1 63.62 38 LEU B C 1
ATOM 2907 O O . LEU B 1 38 ? 26.391 -26.609 1.837 1 63.62 38 LEU B O 1
ATOM 2911 N N . ALA B 1 39 ? 25.875 -27.344 3.896 1 67.94 39 ALA B N 1
ATOM 2912 C CA . ALA B 1 39 ? 26.531 -28.641 3.684 1 67.94 39 ALA B CA 1
ATOM 2913 C C . ALA B 1 39 ? 25.703 -29.531 2.768 1 67.94 39 ALA B C 1
ATOM 2915 O O . ALA B 1 39 ? 26.25 -30.422 2.1 1 67.94 39 ALA B O 1
ATOM 2916 N N . GLY B 1 40 ? 24.406 -29.141 2.631 1 62.62 40 GLY B N 1
ATOM 2917 C CA . GLY B 1 40 ? 23.516 -29.938 1.812 1 62.62 40 GLY B CA 1
ATOM 2918 C C . GLY B 1 40 ? 22.844 -31.062 2.582 1 62.62 40 GLY B C 1
ATOM 2919 O O . GLY B 1 40 ? 23.266 -31.391 3.693 1 62.62 40 GLY B O 1
ATOM 2920 N N . GLN B 1 41 ? 21.781 -31.609 2.182 1 61.59 41 GLN B N 1
ATOM 2921 C CA . GLN B 1 41 ? 20.891 -32.562 2.82 1 61.59 41 GLN B CA 1
ATOM 2922 C C . GLN B 1 41 ? 21.641 -33.844 3.217 1 61.59 41 GLN B C 1
ATOM 2924 O O . GLN B 1 41 ? 21.312 -34.469 4.219 1 61.59 41 GLN B O 1
ATOM 2929 N N . ASN B 1 42 ? 22.656 -34.188 2.498 1 68.38 42 ASN B N 1
ATOM 2930 C CA . ASN B 1 42 ? 23.312 -35.469 2.738 1 68.38 42 ASN B CA 1
ATOM 2931 C C . ASN B 1 42 ? 24.719 -35.281 3.309 1 68.38 42 ASN B C 1
ATOM 2933 O O . ASN B 1 42 ? 25.547 -36.188 3.227 1 68.38 42 ASN B O 1
ATOM 2937 N N . ALA B 1 43 ? 24.828 -34.188 3.791 1 72.06 43 ALA B N 1
ATOM 2938 C CA . ALA B 1 43 ? 26.172 -33.938 4.289 1 72.06 43 ALA B CA 1
ATOM 2939 C C . ALA B 1 43 ? 26.406 -34.625 5.625 1 72.06 43 ALA B C 1
ATOM 2941 O O . ALA B 1 43 ? 25.484 -34.75 6.441 1 72.06 43 ALA B O 1
ATOM 2942 N N . SER B 1 44 ? 27.531 -35.219 5.797 1 80.75 44 SER B N 1
ATOM 2943 C CA . SER B 1 44 ? 27.906 -35.844 7.055 1 80.75 44 SER B CA 1
ATOM 2944 C C . SER B 1 44 ? 28.031 -34.812 8.18 1 80.75 44 SER B C 1
ATOM 2946 O O . SER B 1 44 ? 28.172 -33.625 7.918 1 80.75 44 SER B O 1
ATOM 2948 N N . GLU B 1 45 ? 27.797 -35.25 9.344 1 83.06 45 GLU B N 1
ATOM 2949 C CA . GLU B 1 45 ? 27.922 -34.375 10.516 1 83.06 45 GLU B CA 1
ATOM 2950 C C . GLU B 1 45 ? 29.281 -33.688 10.531 1 83.06 45 GLU B C 1
ATOM 2952 O O . GLU B 1 45 ? 29.406 -32.531 10.953 1 83.06 45 GLU B O 1
ATOM 2957 N N . GLU B 1 46 ? 30.281 -34.438 10.148 1 84 46 GLU B N 1
ATOM 2958 C CA . GLU B 1 46 ? 31.625 -33.875 10.102 1 84 46 GLU B CA 1
ATOM 2959 C C . GLU B 1 46 ? 31.703 -32.688 9.117 1 84 46 GLU B C 1
ATOM 2961 O O . GLU B 1 46 ? 32.312 -31.672 9.406 1 84 46 GLU B O 1
ATOM 2966 N N . THR B 1 47 ? 31.047 -32.875 8.031 1 79.75 47 THR B N 1
ATOM 2967 C CA . THR B 1 47 ? 31.016 -31.828 7.023 1 79.75 47 THR B CA 1
ATOM 2968 C C . THR B 1 47 ? 30.266 -30.594 7.531 1 79.75 47 THR B C 1
ATOM 2970 O O . THR B 1 47 ? 30.703 -29.469 7.316 1 79.75 47 THR B O 1
ATOM 2973 N N . VAL B 1 48 ? 29.203 -30.906 8.219 1 80.31 48 VAL B N 1
ATOM 2974 C CA . VAL B 1 48 ? 28.406 -29.812 8.766 1 80.31 48 VAL B CA 1
ATOM 2975 C C . VAL B 1 48 ? 29.219 -29.031 9.789 1 80.31 48 VAL B C 1
ATOM 2977 O O . VAL B 1 48 ? 29.203 -27.797 9.797 1 80.31 48 VAL B O 1
ATOM 2980 N N . GLN B 1 49 ? 29.938 -29.781 10.586 1 79.88 49 GLN B N 1
ATOM 2981 C CA . GLN B 1 49 ? 30.75 -29.125 11.602 1 79.88 49 GLN B CA 1
ATOM 2982 C C . GLN B 1 49 ? 31.891 -28.328 10.969 1 79.88 49 GLN B C 1
ATOM 2984 O O . GLN B 1 49 ? 32.25 -27.25 11.445 1 79.88 49 GLN B O 1
ATOM 2989 N N . ARG B 1 50 ? 32.469 -28.812 10.008 1 77.25 50 ARG B N 1
ATOM 2990 C CA . ARG B 1 50 ? 33.5 -28.109 9.281 1 77.25 50 ARG B CA 1
ATOM 2991 C C . ARG B 1 50 ? 32.969 -26.812 8.688 1 77.25 50 ARG B C 1
ATOM 2993 O O . ARG B 1 50 ? 33.625 -25.766 8.781 1 77.25 50 ARG B O 1
ATOM 3000 N N . ILE B 1 51 ? 31.844 -26.938 8.156 1 73.5 51 ILE B N 1
ATOM 3001 C CA . ILE B 1 51 ? 31.219 -25.766 7.543 1 73.5 51 ILE B CA 1
ATOM 3002 C C . ILE B 1 51 ? 30.875 -24.75 8.625 1 73.5 51 ILE B C 1
ATOM 3004 O O . ILE B 1 51 ? 31.031 -23.547 8.414 1 73.5 51 ILE B O 1
ATOM 3008 N N . ARG B 1 52 ? 30.484 -25.266 9.711 1 75.44 52 ARG B N 1
ATOM 3009 C CA . ARG B 1 52 ? 30.156 -24.406 10.844 1 75.44 52 ARG B CA 1
ATOM 3010 C C . ARG B 1 52 ? 31.375 -23.594 11.281 1 75.44 52 ARG B C 1
ATOM 3012 O O . ARG B 1 52 ? 31.266 -22.391 11.539 1 75.44 52 ARG B O 1
ATOM 3019 N N . VAL B 1 53 ? 32.406 -24.281 11.32 1 74.94 53 VAL B N 1
ATOM 3020 C CA . VAL B 1 53 ? 33.656 -23.641 11.75 1 74.94 53 VAL B CA 1
ATOM 3021 C C . VAL B 1 53 ? 34.156 -22.734 10.648 1 74.94 53 VAL B C 1
ATOM 3023 O O . VAL B 1 53 ? 34.594 -21.594 10.914 1 74.94 53 VAL B O 1
ATOM 3026 N N . GLU B 1 54 ? 34.031 -23.141 9.492 1 73.44 54 GLU B N 1
ATOM 3027 C CA . GLU B 1 54 ? 34.531 -22.375 8.352 1 73.44 54 GLU B CA 1
ATOM 3028 C C . GLU B 1 54 ? 33.75 -21.062 8.188 1 73.44 54 GLU B C 1
ATOM 3030 O O . GLU B 1 54 ? 34.312 -20.047 7.797 1 73.44 54 GLU B O 1
ATOM 3035 N N . HIS B 1 55 ? 32.5 -21.188 8.555 1 68.06 55 HIS B N 1
ATOM 3036 C CA . HIS B 1 55 ? 31.672 -20 8.328 1 68.06 55 HIS B CA 1
ATOM 3037 C C . HIS B 1 55 ? 31.469 -19.219 9.617 1 68.06 55 HIS B C 1
ATOM 3039 O O . HIS B 1 55 ? 30.672 -18.266 9.648 1 68.06 55 HIS B O 1
ATOM 3045 N N . GLY B 1 56 ? 32.281 -19.656 10.656 1 69.81 56 GLY B N 1
ATOM 3046 C CA . GLY B 1 56 ? 32.312 -18.938 11.914 1 69.81 56 GLY B CA 1
ATOM 3047 C C . GLY B 1 56 ? 30.984 -18.984 12.656 1 69.81 56 GLY B C 1
ATOM 3048 O O . GLY B 1 56 ? 30.625 -18.047 13.367 1 69.81 56 GLY B O 1
ATOM 3049 N N . LEU B 1 57 ? 30.234 -20.062 12.461 1 72.56 57 LEU B N 1
ATOM 3050 C CA . LEU B 1 57 ? 28.906 -20.172 13.086 1 72.56 57 LEU B CA 1
ATOM 3051 C C . LEU B 1 57 ? 29.031 -20.656 14.531 1 72.56 57 LEU B C 1
ATOM 3053 O O . LEU B 1 57 ? 28.047 -20.641 15.273 1 72.56 57 LEU B O 1
ATOM 3057 N N . ASP B 1 58 ? 30.297 -20.922 14.898 1 77.44 58 ASP B N 1
ATOM 3058 C CA . ASP B 1 58 ? 30.562 -21.344 16.266 1 77.44 58 ASP B CA 1
ATOM 3059 C C . ASP B 1 58 ? 31.047 -20.188 17.125 1 77.44 58 ASP B C 1
ATOM 3061 O O . ASP B 1 58 ? 31.156 -20.297 18.344 1 77.44 58 ASP B O 1
ATOM 3065 N N . ARG B 1 59 ? 31.188 -19.109 16.531 1 81.69 59 ARG B N 1
ATOM 3066 C CA . ARG B 1 59 ? 31.672 -17.938 17.25 1 81.69 59 ARG B CA 1
ATOM 3067 C C . ARG B 1 59 ? 30.547 -17.25 18 1 81.69 59 ARG B C 1
ATOM 3069 O O . ARG B 1 59 ? 29.359 -17.5 17.719 1 81.69 59 ARG B O 1
ATOM 3076 N N . PRO B 1 60 ? 30.938 -16.484 18.984 1 86.81 60 PRO B N 1
ATOM 3077 C CA . PRO B 1 60 ? 29.906 -15.727 19.719 1 86.81 60 PRO B CA 1
ATOM 3078 C C . PRO B 1 60 ? 29.094 -14.812 18.812 1 86.81 60 PRO B C 1
ATOM 3080 O O . PRO B 1 60 ? 29.594 -14.359 17.781 1 86.81 60 PRO B O 1
ATOM 3083 N N . LEU B 1 61 ? 27.891 -14.547 19.141 1 85.69 61 LEU B N 1
ATOM 3084 C CA . LEU B 1 61 ? 26.906 -13.836 18.328 1 85.69 61 LEU B CA 1
ATOM 3085 C C . LEU B 1 61 ? 27.438 -12.461 17.938 1 85.69 61 LEU B C 1
ATOM 3087 O O . LEU B 1 61 ? 27.266 -12.039 16.781 1 85.69 61 LEU B O 1
ATOM 3091 N N . PRO B 1 62 ? 28.094 -11.781 18.875 1 88.06 62 PRO B N 1
ATOM 3092 C CA . PRO B 1 62 ? 28.594 -10.469 18.469 1 88.06 62 PRO B CA 1
ATOM 3093 C C . PRO B 1 62 ? 29.625 -10.547 17.344 1 88.06 62 PRO B C 1
ATOM 3095 O O . PRO B 1 62 ? 29.672 -9.68 16.469 1 88.06 62 PRO B O 1
ATOM 3098 N N . GLU B 1 63 ? 30.438 -11.547 17.375 1 88.75 63 GLU B N 1
ATOM 3099 C CA . GLU B 1 63 ? 31.422 -11.727 16.312 1 88.75 63 GLU B CA 1
ATOM 3100 C C . GLU B 1 63 ? 30.75 -12.125 15.008 1 88.75 63 GLU B C 1
ATOM 3102 O O . GLU B 1 63 ? 31.188 -11.695 13.93 1 88.75 63 GLU B O 1
ATOM 3107 N N . GLN B 1 64 ? 29.797 -12.883 15.148 1 88.5 64 GLN B N 1
ATOM 3108 C CA . GLN B 1 64 ? 29.047 -13.25 13.961 1 88.5 64 GLN B CA 1
ATOM 3109 C C . GLN B 1 64 ? 28.375 -12.023 13.336 1 88.5 64 GLN B C 1
ATOM 3111 O O . GLN B 1 64 ? 28.312 -11.898 12.117 1 88.5 64 GLN B O 1
ATOM 3116 N N . PHE B 1 65 ? 27.875 -11.25 14.227 1 90.31 65 PHE B N 1
ATOM 3117 C CA . PHE B 1 65 ? 27.234 -10.039 13.75 1 90.31 65 PHE B CA 1
ATOM 3118 C C . PHE B 1 65 ? 28.234 -9.117 13.055 1 90.31 65 PHE B C 1
ATOM 3120 O O . PHE B 1 65 ? 27.938 -8.539 12.008 1 90.31 65 PHE B O 1
ATOM 3127 N N . ALA B 1 66 ? 29.359 -8.969 13.656 1 91.38 66 ALA B N 1
ATOM 3128 C CA . ALA B 1 66 ? 30.391 -8.148 13.039 1 91.38 66 ALA B CA 1
ATOM 3129 C C . ALA B 1 66 ? 30.781 -8.688 11.664 1 91.38 66 ALA B C 1
ATOM 3131 O O . ALA B 1 66 ? 30.953 -7.918 10.719 1 91.38 66 ALA B O 1
ATOM 3132 N N . SER B 1 67 ? 30.922 -9.961 11.578 1 89.06 67 SER B N 1
ATOM 3133 C CA . SER B 1 67 ? 31.234 -10.578 10.297 1 89.06 67 SER B CA 1
ATOM 3134 C C . SER B 1 67 ? 30.125 -10.344 9.281 1 89.06 67 SER B C 1
ATOM 3136 O O . SER B 1 67 ? 30.406 -10.141 8.094 1 89.06 67 SER B O 1
ATOM 3138 N N . TYR B 1 68 ? 28.906 -10.445 9.758 1 89.69 68 TYR B N 1
ATOM 3139 C CA . TYR B 1 68 ? 27.75 -10.188 8.914 1 89.69 68 TYR B CA 1
ATOM 3140 C C . TYR B 1 68 ? 27.797 -8.758 8.367 1 89.69 68 TYR B C 1
ATOM 3142 O O . TYR B 1 68 ? 27.594 -8.539 7.172 1 89.69 68 TYR B O 1
ATOM 3150 N N . MET B 1 69 ? 28.094 -7.863 9.227 1 92.31 69 MET B N 1
ATOM 3151 C CA . MET B 1 69 ? 28.141 -6.457 8.844 1 92.31 69 MET B CA 1
ATOM 3152 C C . MET B 1 69 ? 29.266 -6.203 7.844 1 92.31 69 MET B C 1
ATOM 3154 O O . MET B 1 69 ? 29.094 -5.441 6.891 1 92.31 69 MET B O 1
ATOM 3158 N N . ILE B 1 70 ? 30.375 -6.801 8.055 1 91.75 70 ILE B N 1
ATOM 3159 C CA . ILE B 1 70 ? 31.5 -6.672 7.148 1 91.75 70 ILE B CA 1
ATOM 3160 C C . ILE B 1 70 ? 31.156 -7.27 5.789 1 91.75 70 ILE B C 1
ATOM 3162 O O . ILE B 1 70 ? 31.484 -6.703 4.746 1 91.75 70 ILE B O 1
ATOM 3166 N N . GLY B 1 71 ? 30.547 -8.375 5.816 1 91.62 71 GLY B N 1
ATOM 3167 C CA . GLY B 1 71 ? 30.078 -8.984 4.582 1 91.62 71 GLY B CA 1
ATOM 3168 C C . GLY B 1 71 ? 29.125 -8.109 3.811 1 91.62 71 GLY B C 1
ATOM 3169 O O . GLY B 1 71 ? 29.25 -7.953 2.594 1 91.62 71 GLY B O 1
ATOM 3170 N N . LEU B 1 72 ? 28.188 -7.531 4.52 1 91.06 72 LEU B N 1
ATOM 3171 C CA . LEU B 1 72 ? 27.234 -6.637 3.889 1 91.06 72 LEU B CA 1
ATOM 3172 C C . LEU B 1 72 ? 27.938 -5.449 3.244 1 91.06 72 LEU B C 1
ATOM 3174 O O . LEU B 1 72 ? 27.578 -5.031 2.141 1 91.06 72 LEU B O 1
ATOM 3178 N N . ALA B 1 73 ? 28.875 -4.926 3.967 1 90.56 73 ALA B N 1
ATOM 3179 C CA . ALA B 1 73 ? 29.609 -3.77 3.469 1 90.56 73 ALA B CA 1
ATOM 3180 C C . ALA B 1 73 ? 30.391 -4.121 2.201 1 90.56 73 ALA B C 1
ATOM 3182 O O . ALA B 1 73 ? 30.594 -3.266 1.335 1 90.56 73 ALA B O 1
ATOM 3183 N N . LYS B 1 74 ? 30.703 -5.414 2.109 1 92.44 74 LYS B N 1
ATOM 3184 C CA . LYS B 1 74 ? 31.438 -5.879 0.937 1 92.44 74 LYS B CA 1
ATOM 3185 C C . LYS B 1 74 ? 30.5 -6.375 -0.148 1 92.44 74 LYS B C 1
ATOM 3187 O O . LYS B 1 74 ? 30.938 -6.871 -1.188 1 92.44 74 LYS B O 1
ATOM 3192 N N . GLY B 1 75 ? 29.266 -6.293 0.155 1 90.69 75 GLY B N 1
ATOM 3193 C CA . GLY B 1 75 ? 28.266 -6.676 -0.84 1 90.69 75 GLY B CA 1
ATOM 3194 C C . GLY B 1 75 ? 27.859 -8.133 -0.752 1 90.69 75 GLY B C 1
ATOM 3195 O O . GLY B 1 75 ? 27.234 -8.672 -1.673 1 90.69 75 GLY B O 1
ATOM 3196 N N . ASP B 1 76 ? 28.266 -8.758 0.271 1 91.88 76 ASP B N 1
ATOM 3197 C CA . ASP B 1 76 ? 27.891 -10.156 0.452 1 91.88 76 ASP B CA 1
ATOM 3198 C C . ASP B 1 76 ? 26.484 -10.281 1.016 1 91.88 76 ASP B C 1
ATOM 3200 O O . ASP B 1 76 ? 26.266 -10.047 2.205 1 91.88 76 ASP B O 1
ATOM 3204 N N . LEU B 1 77 ? 25.594 -10.781 0.17 1 92.25 77 LEU B N 1
ATOM 3205 C CA . LEU B 1 77 ? 24.203 -10.898 0.561 1 92.25 77 LEU B CA 1
ATOM 3206 C C . LEU B 1 77 ? 23.766 -12.359 0.563 1 92.25 77 LEU B C 1
ATOM 3208 O O . LEU B 1 77 ? 22.562 -12.656 0.587 1 92.25 77 LEU B O 1
ATOM 3212 N N . GLY B 1 78 ? 24.797 -13.219 0.47 1 89 78 GLY B N 1
ATOM 3213 C CA . GLY B 1 78 ? 24.5 -14.648 0.491 1 89 78 GLY B CA 1
ATOM 3214 C C . GLY B 1 78 ? 24.266 -15.227 -0.891 1 89 78 GLY B C 1
ATOM 3215 O O . GLY B 1 78 ? 24.609 -14.602 -1.897 1 89 78 GLY B O 1
ATOM 3216 N N . GLU B 1 79 ? 23.766 -16.5 -0.889 1 89.25 79 GLU B N 1
ATOM 3217 C CA . GLU B 1 79 ? 23.5 -17.234 -2.125 1 89.25 79 GLU B CA 1
ATOM 3218 C C . GLU B 1 79 ? 22.031 -17.656 -2.207 1 89.25 79 GLU B C 1
ATOM 3220 O O . GLU B 1 79 ? 21.422 -18 -1.191 1 89.25 79 GLU B O 1
ATOM 3225 N N . SER B 1 80 ? 21.531 -17.562 -3.42 1 90.62 80 SER B N 1
ATOM 3226 C CA . SER B 1 80 ? 20.172 -18.031 -3.652 1 90.62 80 SER B CA 1
ATOM 3227 C C . SER B 1 80 ? 20.125 -19.531 -3.932 1 90.62 80 SER B C 1
ATOM 3229 O O . SER B 1 80 ? 20.859 -20.031 -4.781 1 90.62 80 SER B O 1
ATOM 3231 N N . ILE B 1 81 ? 19.266 -20.141 -3.199 1 83.19 81 ILE B N 1
ATOM 3232 C CA . ILE B 1 81 ? 19.062 -21.578 -3.422 1 83.19 81 ILE B CA 1
ATOM 3233 C C . ILE B 1 81 ? 18.312 -21.797 -4.73 1 83.19 81 ILE B C 1
ATOM 3235 O O . ILE B 1 81 ? 18.547 -22.781 -5.434 1 83.19 81 ILE B O 1
ATOM 3239 N N . ARG B 1 82 ? 17.453 -20.906 -5.02 1 86.19 82 ARG B N 1
ATOM 3240 C CA . ARG B 1 82 ? 16.609 -21.031 -6.207 1 86.19 82 ARG B CA 1
ATOM 3241 C C . ARG B 1 82 ? 17.422 -20.844 -7.48 1 86.19 82 ARG B C 1
ATOM 3243 O O . ARG B 1 82 ? 17.359 -21.672 -8.398 1 86.19 82 ARG B O 1
ATOM 3250 N N . THR B 1 83 ? 18.266 -19.812 -7.5 1 91.25 83 THR B N 1
ATOM 3251 C CA . THR B 1 83 ? 19 -19.5 -8.727 1 91.25 83 THR B CA 1
ATOM 3252 C C . THR B 1 83 ? 20.406 -20.094 -8.688 1 91.25 83 THR B C 1
ATOM 3254 O O . THR B 1 83 ? 21.078 -20.156 -9.711 1 91.25 83 THR B O 1
ATOM 3257 N N . ARG B 1 84 ? 20.875 -20.484 -7.57 1 89.75 84 ARG B N 1
ATOM 3258 C CA . ARG B 1 84 ? 22.203 -21.047 -7.355 1 89.75 84 ARG B CA 1
ATOM 3259 C C . ARG B 1 84 ? 23.297 -20.047 -7.691 1 89.75 84 ARG B C 1
ATOM 3261 O O . ARG B 1 84 ? 24.359 -20.406 -8.195 1 89.75 84 ARG B O 1
ATOM 3268 N N . ARG B 1 85 ? 23.016 -18.766 -7.52 1 93.81 85 ARG B N 1
ATOM 3269 C CA . ARG B 1 85 ? 23.938 -17.656 -7.707 1 93.81 85 ARG B CA 1
ATOM 3270 C C . ARG B 1 85 ? 24 -16.781 -6.457 1 93.81 85 ARG B C 1
ATOM 3272 O O . ARG B 1 85 ? 23.141 -16.875 -5.586 1 93.81 85 ARG B O 1
ATOM 3279 N N . SER B 1 86 ? 25.109 -16.016 -6.453 1 95.44 86 SER B N 1
ATOM 3280 C CA . SER B 1 86 ? 25.141 -15.031 -5.379 1 95.44 86 SER B CA 1
ATOM 3281 C C . SER B 1 86 ? 24.016 -14.023 -5.523 1 95.44 86 SER B C 1
ATOM 3283 O O . SER B 1 86 ? 23.656 -13.633 -6.641 1 95.44 86 SER B O 1
ATOM 3285 N N . VAL B 1 87 ? 23.453 -13.656 -4.398 1 96.25 87 VAL B N 1
ATOM 3286 C CA . VAL B 1 87 ? 22.344 -12.695 -4.398 1 96.25 87 VAL B CA 1
ATOM 3287 C C . VAL B 1 87 ? 22.828 -11.367 -4.984 1 96.25 87 VAL B C 1
ATOM 3289 O O . VAL B 1 87 ? 22.062 -10.68 -5.68 1 96.25 87 VAL B O 1
ATOM 3292 N N . SER B 1 88 ? 24.094 -11.062 -4.723 1 96.12 88 SER B N 1
ATOM 3293 C CA . SER B 1 88 ? 24.641 -9.828 -5.277 1 96.12 88 SER B CA 1
ATOM 3294 C C . SER B 1 88 ? 24.641 -9.852 -6.801 1 96.12 88 SER B C 1
ATOM 3296 O O . SER B 1 88 ? 24.344 -8.844 -7.441 1 96.12 88 SER B O 1
ATOM 3298 N N . THR B 1 89 ? 24.953 -10.969 -7.332 1 95.31 89 THR B N 1
ATOM 3299 C CA . THR B 1 89 ? 24.922 -11.125 -8.781 1 95.31 89 THR B CA 1
ATOM 3300 C C . THR B 1 89 ? 23.484 -11.016 -9.305 1 95.31 89 THR B C 1
ATOM 3302 O O . THR B 1 89 ? 23.234 -10.352 -10.305 1 95.31 89 THR B O 1
ATOM 3305 N N . ASP B 1 90 ? 22.594 -11.609 -8.656 1 96.5 90 ASP B N 1
ATOM 3306 C CA . ASP B 1 90 ? 21.188 -11.539 -9.039 1 96.5 90 ASP B CA 1
ATOM 3307 C C . ASP B 1 90 ? 20.672 -10.109 -8.961 1 96.5 90 ASP B C 1
ATOM 3309 O O . ASP B 1 90 ? 19.922 -9.664 -9.836 1 96.5 90 ASP B O 1
ATOM 3313 N N . LEU B 1 91 ? 21.094 -9.422 -7.934 1 96 91 LEU B N 1
ATOM 3314 C CA . LEU B 1 91 ? 20.609 -8.055 -7.73 1 96 91 LEU B CA 1
ATOM 3315 C C . LEU B 1 91 ? 21.078 -7.141 -8.859 1 96 91 LEU B C 1
ATOM 3317 O O . LEU B 1 91 ? 20.375 -6.203 -9.234 1 96 91 LEU B O 1
ATOM 3321 N N . LYS B 1 92 ? 22.25 -7.41 -9.383 1 94.12 92 LYS B N 1
ATOM 3322 C CA . LYS B 1 92 ? 22.734 -6.629 -10.516 1 94.12 92 LYS B CA 1
ATOM 3323 C C . LYS B 1 92 ? 21.797 -6.754 -11.711 1 94.12 92 LYS B C 1
ATOM 3325 O O . LYS B 1 92 ? 21.656 -5.816 -12.508 1 94.12 92 LYS B O 1
ATOM 3330 N N . GLN B 1 93 ? 21.172 -7.816 -11.742 1 92.69 93 GLN B N 1
ATOM 3331 C CA . GLN B 1 93 ? 20.266 -8.086 -12.852 1 92.69 93 GLN B CA 1
ATOM 3332 C C . GLN B 1 93 ? 18.875 -7.52 -12.57 1 92.69 93 GLN B C 1
ATOM 3334 O O . GLN B 1 93 ? 18.234 -6.953 -13.469 1 92.69 93 GLN B O 1
ATOM 3339 N N . TYR B 1 94 ? 18.344 -7.578 -11.367 1 96.12 94 TYR B N 1
ATOM 3340 C CA . TYR B 1 94 ? 16.953 -7.309 -11.055 1 96.12 94 TYR B CA 1
ATOM 3341 C C . TYR B 1 94 ? 16.781 -5.887 -10.523 1 96.12 94 TYR B C 1
ATOM 3343 O O . TYR B 1 94 ? 15.727 -5.273 -10.719 1 96.12 94 TYR B O 1
ATOM 3351 N N . LEU B 1 95 ? 17.812 -5.328 -9.953 1 96.38 95 LEU B N 1
ATOM 3352 C CA . LEU B 1 95 ? 17.703 -4.047 -9.273 1 96.38 95 LEU B CA 1
ATOM 3353 C C . LEU B 1 95 ? 17.422 -2.922 -10.266 1 96.38 95 LEU B C 1
ATOM 3355 O O . LEU B 1 95 ? 16.578 -2.055 -10.008 1 96.38 95 LEU B O 1
ATOM 3359 N N . PRO B 1 96 ? 18.094 -2.889 -11.398 1 96.94 96 PRO B N 1
ATOM 3360 C CA . PRO B 1 96 ? 17.828 -1.807 -12.352 1 96.94 96 PRO B CA 1
ATOM 3361 C C . PRO B 1 96 ? 16.375 -1.778 -12.82 1 96.94 96 PRO B C 1
ATOM 3363 O O . PRO B 1 96 ? 15.82 -0.704 -13.078 1 96.94 96 PRO B O 1
ATOM 3366 N N . ALA B 1 97 ? 15.781 -2.947 -12.953 1 97.25 97 ALA B N 1
ATOM 3367 C CA . ALA B 1 97 ? 14.383 -3.008 -13.359 1 97.25 97 ALA B CA 1
ATOM 3368 C C . ALA B 1 97 ? 13.492 -2.311 -12.336 1 97.25 97 ALA B C 1
ATOM 3370 O O . ALA B 1 97 ? 12.625 -1.51 -12.695 1 97.25 97 ALA B O 1
ATOM 3371 N N . THR B 1 98 ? 13.711 -2.609 -11.062 1 96.62 98 THR B N 1
ATOM 3372 C CA . THR B 1 98 ? 12.938 -1.981 -9.992 1 96.62 98 THR B CA 1
ATOM 3373 C C . THR B 1 98 ? 13.195 -0.478 -9.953 1 96.62 98 THR B C 1
ATOM 3375 O O . THR B 1 98 ? 12.258 0.317 -9.852 1 96.62 98 THR B O 1
ATOM 3378 N N . LEU B 1 99 ? 14.461 -0.12 -10.062 1 96 99 LEU B N 1
ATOM 3379 C CA . LEU B 1 99 ? 14.82 1.289 -9.961 1 96 99 LEU B CA 1
ATOM 3380 C C . LEU B 1 99 ? 14.227 2.09 -11.117 1 96 99 LEU B C 1
ATOM 3382 O O . LEU B 1 99 ? 13.742 3.207 -10.922 1 96 99 LEU B O 1
ATOM 3386 N N . GLU B 1 100 ? 14.297 1.568 -12.281 1 97.44 100 GLU B N 1
ATOM 3387 C CA . GLU B 1 100 ? 13.727 2.254 -13.438 1 97.44 100 GLU B CA 1
ATOM 3388 C C . GLU B 1 100 ? 12.227 2.484 -13.258 1 97.44 100 GLU B C 1
ATOM 3390 O O . GLU B 1 100 ? 11.727 3.578 -13.531 1 97.44 100 GLU B O 1
ATOM 3395 N N . LEU B 1 101 ? 11.531 1.458 -12.844 1 97 101 LEU B N 1
ATOM 3396 C CA . LEU B 1 101 ? 10.102 1.551 -12.602 1 97 101 LEU B CA 1
ATOM 3397 C C . LEU B 1 101 ? 9.797 2.59 -11.523 1 97 101 LEU B C 1
ATOM 3399 O O . LEU B 1 101 ? 8.906 3.426 -11.695 1 97 101 LEU B O 1
ATOM 3403 N N . LEU B 1 102 ? 10.57 2.592 -10.414 1 95.44 102 LEU B N 1
ATOM 3404 C CA . LEU B 1 102 ? 10.352 3.492 -9.289 1 95.44 102 LEU B CA 1
ATOM 3405 C C . LEU B 1 102 ? 10.648 4.934 -9.68 1 95.44 102 LEU B C 1
ATOM 3407 O O . LEU B 1 102 ? 9.883 5.844 -9.359 1 95.44 102 LEU B O 1
ATOM 3411 N N . ILE B 1 103 ? 11.734 5.113 -10.367 1 94.88 103 ILE B N 1
ATOM 3412 C CA . ILE B 1 103 ? 12.172 6.461 -10.711 1 94.88 103 ILE B CA 1
ATOM 3413 C C . ILE B 1 103 ? 11.188 7.082 -11.703 1 94.88 103 ILE B C 1
ATOM 3415 O O . ILE B 1 103 ? 10.719 8.203 -11.492 1 94.88 103 ILE B O 1
ATOM 3419 N N . VAL B 1 104 ? 10.844 6.375 -12.734 1 96.88 104 VAL B N 1
ATOM 3420 C CA . VAL B 1 104 ? 9.922 6.895 -13.742 1 96.88 104 VAL B CA 1
ATOM 3421 C C . VAL B 1 104 ? 8.562 7.18 -13.094 1 96.88 104 VAL B C 1
ATOM 3423 O O . VAL B 1 104 ? 7.98 8.242 -13.312 1 96.88 104 VAL B O 1
ATOM 3426 N N . SER B 1 105 ? 8.062 6.258 -12.305 1 96.88 105 SER B N 1
ATOM 3427 C CA . SER B 1 105 ? 6.758 6.414 -11.672 1 96.88 105 SER B CA 1
ATOM 3428 C C . SER B 1 105 ? 6.75 7.59 -10.703 1 96.88 105 SER B C 1
ATOM 3430 O O . SER B 1 105 ? 5.793 8.367 -10.664 1 96.88 105 SER B O 1
ATOM 3432 N N . PHE B 1 106 ? 7.84 7.695 -9.938 1 94.38 106 PHE B N 1
ATOM 3433 C CA . PHE B 1 106 ? 7.883 8.742 -8.922 1 94.38 106 PHE B CA 1
ATOM 3434 C C . PHE B 1 106 ? 7.996 10.117 -9.562 1 94.38 106 PHE B C 1
ATOM 3436 O O . PHE B 1 106 ? 7.383 11.078 -9.094 1 94.38 106 PHE B O 1
ATOM 3443 N N . VAL B 1 107 ? 8.797 10.242 -10.602 1 95.12 107 VAL B N 1
ATOM 3444 C CA . VAL B 1 107 ? 8.93 11.508 -11.32 1 95.12 107 VAL B CA 1
ATOM 3445 C C . VAL B 1 107 ? 7.586 11.906 -11.922 1 95.12 107 VAL B C 1
ATOM 3447 O O . VAL B 1 107 ? 7.176 13.062 -11.836 1 95.12 107 VAL B O 1
ATOM 3450 N N . LEU B 1 108 ? 6.902 10.938 -12.484 1 96.56 108 LEU B N 1
ATOM 3451 C CA . LEU B 1 108 ? 5.586 11.203 -13.055 1 96.56 108 LEU B CA 1
ATOM 3452 C C . LEU B 1 108 ? 4.594 11.594 -11.961 1 96.56 108 LEU B C 1
ATOM 3454 O O . LEU B 1 108 ? 3.783 12.508 -12.156 1 96.56 108 LEU B O 1
ATOM 3458 N N . TYR B 1 109 ? 4.641 10.875 -10.82 1 95.81 109 TYR B N 1
ATOM 3459 C CA . TYR B 1 109 ? 3.789 11.195 -9.68 1 95.81 109 TYR B CA 1
ATOM 3460 C C . TYR B 1 109 ? 4.008 12.633 -9.211 1 95.81 109 TYR B C 1
ATOM 3462 O O . TYR B 1 109 ? 3.051 13.383 -9.016 1 95.81 109 TYR B O 1
ATOM 3470 N N . LEU B 1 110 ? 5.277 13.039 -9.117 1 93.94 110 LEU B N 1
ATOM 3471 C CA . LEU B 1 110 ? 5.602 14.383 -8.656 1 93.94 110 LEU B CA 1
ATOM 3472 C C . LEU B 1 110 ? 5.059 15.438 -9.617 1 93.94 110 LEU B C 1
ATOM 3474 O O . LEU B 1 110 ? 4.418 16.406 -9.188 1 93.94 110 LEU B O 1
ATOM 3478 N N . ALA B 1 111 ? 5.273 15.234 -10.859 1 95.75 111 ALA B N 1
ATOM 3479 C CA . ALA B 1 111 ? 4.863 16.203 -11.883 1 95.75 111 ALA B CA 1
ATOM 3480 C C . ALA B 1 111 ? 3.344 16.344 -11.914 1 95.75 111 ALA B C 1
ATOM 3482 O O . ALA B 1 111 ? 2.822 17.469 -11.914 1 95.75 111 ALA B O 1
ATOM 3483 N N . VAL B 1 112 ? 2.656 15.258 -11.859 1 96.38 112 VAL B N 1
ATOM 3484 C CA . VAL B 1 112 ? 1.205 15.273 -12.016 1 96.38 112 VAL B CA 1
ATOM 3485 C C . VAL B 1 112 ? 0.545 15.711 -10.711 1 96.38 112 VAL B C 1
ATOM 3487 O O . VAL B 1 112 ? -0.375 16.531 -10.719 1 96.38 112 VAL B O 1
ATOM 3490 N N . SER B 1 113 ? 0.989 15.133 -9.609 1 95.12 113 SER B N 1
ATOM 3491 C CA . SER B 1 113 ? 0.396 15.445 -8.312 1 95.12 113 SER B CA 1
ATOM 3492 C C . SER B 1 113 ? 0.528 16.922 -7.988 1 95.12 113 SER B C 1
ATOM 3494 O O . SER B 1 113 ? -0.438 17.562 -7.559 1 95.12 113 SER B O 1
ATOM 3496 N N . PHE B 1 114 ? 1.719 17.422 -8.172 1 92.31 114 PHE B N 1
ATOM 3497 C CA . PHE B 1 114 ? 1.967 18.844 -7.895 1 92.31 114 PHE B CA 1
ATOM 3498 C C . PHE B 1 114 ? 1.112 19.719 -8.797 1 92.31 114 PHE B C 1
ATOM 3500 O O . PHE B 1 114 ? 0.517 20.703 -8.328 1 92.31 114 PHE B O 1
ATOM 3507 N N . SER B 1 115 ? 1.076 19.391 -10.062 1 95.38 115 SER B N 1
ATOM 3508 C CA . SER B 1 115 ? 0.281 20.156 -11.016 1 95.38 115 SER B CA 1
ATOM 3509 C C . SER B 1 115 ? -1.196 20.141 -10.641 1 95.38 115 SER B C 1
ATOM 3511 O O . SER B 1 115 ? -1.854 21.188 -10.648 1 95.38 115 SER B O 1
ATOM 3513 N N . LEU B 1 116 ? -1.7 19.047 -10.289 1 96.12 116 LEU B N 1
ATOM 3514 C CA . LEU B 1 116 ? -3.107 18.906 -9.93 1 96.12 116 LEU B CA 1
ATOM 3515 C C . LEU B 1 116 ? -3.404 19.656 -8.625 1 96.12 116 LEU B C 1
ATOM 3517 O O . LEU B 1 116 ? -4.449 20.297 -8.492 1 96.12 116 LEU B O 1
ATOM 3521 N N . ALA B 1 117 ? -2.488 19.547 -7.672 1 95 117 ALA B N 1
ATOM 3522 C CA . ALA B 1 117 ? -2.682 20.234 -6.395 1 95 117 ALA B CA 1
ATOM 3523 C C . ALA B 1 117 ? -2.723 21.734 -6.582 1 95 117 ALA B C 1
ATOM 3525 O O . ALA B 1 117 ? -3.572 22.422 -6 1 95 117 ALA B O 1
ATOM 3526 N N . VAL B 1 118 ? -1.804 22.219 -7.387 1 94.25 118 VAL B N 1
ATOM 3527 C CA . VAL B 1 118 ? -1.732 23.656 -7.652 1 94.25 118 VAL B CA 1
ATOM 3528 C C . VAL B 1 118 ? -2.99 24.109 -8.391 1 94.25 118 VAL B C 1
ATOM 3530 O O . VAL B 1 118 ? -3.568 25.141 -8.062 1 94.25 118 VAL B O 1
ATOM 3533 N N . LEU B 1 119 ? -3.387 23.328 -9.375 1 94.88 119 LEU B N 1
ATOM 3534 C CA . LEU B 1 119 ? -4.598 23.641 -10.133 1 94.88 119 LEU B CA 1
ATOM 3535 C C . LEU B 1 119 ? -5.812 23.688 -9.211 1 94.88 119 LEU B C 1
ATOM 3537 O O . LEU B 1 119 ? -6.668 24.562 -9.344 1 94.88 119 LEU B O 1
ATOM 3541 N N . ALA B 1 120 ? -5.91 22.812 -8.328 1 94.31 120 ALA B N 1
ATOM 3542 C CA . ALA B 1 120 ? -7.027 22.75 -7.383 1 94.31 120 ALA B CA 1
ATOM 3543 C C . ALA B 1 120 ? -7 23.938 -6.426 1 94.31 120 ALA B C 1
ATOM 3545 O O . ALA B 1 120 ? -8.047 24.484 -6.074 1 94.31 120 ALA B O 1
ATOM 3546 N N . ALA B 1 121 ? -5.828 24.328 -6.043 1 92.44 121 ALA B N 1
ATOM 3547 C CA . ALA B 1 121 ? -5.664 25.375 -5.043 1 92.44 121 ALA B CA 1
ATOM 3548 C C . ALA B 1 121 ? -5.902 26.75 -5.648 1 92.44 121 ALA B C 1
ATOM 3550 O O . ALA B 1 121 ? -6.078 27.734 -4.926 1 92.44 121 ALA B O 1
ATOM 3551 N N . ARG B 1 122 ? -5.902 26.859 -6.941 1 91.75 122 ARG B N 1
ATOM 3552 C CA . ARG B 1 122 ? -6.121 28.141 -7.602 1 91.75 122 ARG B CA 1
ATOM 3553 C C . ARG B 1 122 ? -7.504 28.703 -7.281 1 91.75 122 ARG B C 1
ATOM 3555 O O . ARG B 1 122 ? -7.664 29.906 -7.09 1 91.75 122 ARG B O 1
ATOM 3562 N N . ARG B 1 123 ? -8.531 27.891 -7.316 1 91.06 123 ARG B N 1
ATOM 3563 C CA . ARG B 1 123 ? -9.898 28.281 -6.961 1 91.06 123 ARG B CA 1
ATOM 3564 C C . ARG B 1 123 ? -10.555 27.219 -6.09 1 91.06 123 ARG B C 1
ATOM 3566 O O . ARG B 1 123 ? -11.422 26.469 -6.555 1 91.06 123 ARG B O 1
ATOM 3573 N N . PRO B 1 124 ? -10.156 27.266 -4.832 1 89.75 124 PRO B N 1
ATOM 3574 C CA . PRO B 1 124 ? -10.758 26.281 -3.922 1 89.75 124 PRO B CA 1
ATOM 3575 C C . PRO B 1 124 ? -12.281 26.281 -3.979 1 89.75 124 PRO B C 1
ATOM 3577 O O . PRO B 1 124 ? -12.906 27.344 -3.955 1 89.75 124 PRO B O 1
ATOM 3580 N N . GLY B 1 125 ? -12.828 25.062 -4.184 1 89 125 GLY B N 1
ATOM 3581 C CA . GLY B 1 125 ? -14.273 24.938 -4.25 1 89 125 GLY B CA 1
ATOM 3582 C C . GLY B 1 125 ? -14.812 25.031 -5.664 1 89 125 GLY B C 1
ATOM 3583 O O . GLY B 1 125 ? -15.992 24.766 -5.902 1 89 125 GLY B O 1
ATOM 3584 N N . GLY B 1 126 ? -14 25.406 -6.625 1 92.81 126 GLY B N 1
ATOM 3585 C CA . GLY B 1 126 ? -14.414 25.5 -8.016 1 92.81 126 GLY B CA 1
ATOM 3586 C C . GLY B 1 126 ? -14.57 24.156 -8.688 1 92.81 126 GLY B C 1
ATOM 3587 O O . GLY B 1 126 ? -14.414 23.109 -8.039 1 92.81 126 GLY B O 1
ATOM 3588 N N . ALA B 1 127 ? -14.914 24.188 -9.914 1 93.56 127 ALA B N 1
ATOM 3589 C CA . ALA B 1 127 ? -15.195 22.969 -10.672 1 93.56 127 ALA B CA 1
ATOM 3590 C C . ALA B 1 127 ? -13.938 22.125 -10.828 1 93.56 127 ALA B C 1
ATOM 3592 O O . ALA B 1 127 ? -14 20.891 -10.75 1 93.56 127 ALA B O 1
ATOM 3593 N N . VAL B 1 128 ? -12.859 22.812 -11.055 1 94.5 128 VAL B N 1
ATOM 3594 C CA . VAL B 1 128 ? -11.609 22.094 -11.227 1 94.5 128 VAL B CA 1
ATOM 3595 C C . VAL B 1 128 ? -11.195 21.438 -9.906 1 94.5 128 VAL B C 1
ATOM 3597 O O . VAL B 1 128 ? -10.797 20.281 -9.875 1 94.5 128 VAL B O 1
ATOM 3600 N N . ASP B 1 129 ? -11.305 22.156 -8.875 1 93.69 129 ASP B N 1
ATOM 3601 C CA . ASP B 1 129 ? -11.055 21.625 -7.547 1 93.69 129 ASP B CA 1
ATOM 3602 C C . ASP B 1 129 ? -11.977 20.438 -7.25 1 93.69 129 ASP B C 1
ATOM 3604 O O . ASP B 1 129 ? -11.539 19.406 -6.754 1 93.69 129 ASP B O 1
ATOM 3608 N N . GLY B 1 130 ? -13.188 20.641 -7.613 1 89.88 130 GLY B N 1
ATOM 3609 C CA . GLY B 1 130 ? -14.156 19.562 -7.426 1 89.88 130 GLY B CA 1
ATOM 3610 C C . GLY B 1 130 ? -13.828 18.312 -8.211 1 89.88 130 GLY B C 1
ATOM 3611 O O . GLY B 1 130 ? -13.945 17.203 -7.695 1 89.88 130 GLY B O 1
ATOM 3612 N N . ALA B 1 131 ? -13.453 18.516 -9.398 1 92.19 131 ALA B N 1
ATOM 3613 C CA . ALA B 1 131 ? -13.094 17.375 -10.25 1 92.19 131 ALA B CA 1
ATOM 3614 C C . ALA B 1 131 ? -11.875 16.641 -9.695 1 92.19 131 ALA B C 1
ATOM 3616 O O . ALA B 1 131 ? -11.844 15.414 -9.688 1 92.19 131 ALA B O 1
ATOM 3617 N N . ILE B 1 132 ? -10.93 17.406 -9.242 1 93.25 132 ILE B N 1
ATOM 3618 C CA . ILE B 1 132 ? -9.703 16.812 -8.711 1 93.25 132 ILE B CA 1
ATOM 3619 C C . ILE B 1 132 ? -10.016 16.047 -7.422 1 93.25 132 ILE B C 1
ATOM 3621 O O . ILE B 1 132 ? -9.523 14.945 -7.211 1 93.25 132 ILE B O 1
ATOM 3625 N N . ARG B 1 133 ? -10.844 16.547 -6.684 1 86 133 ARG B N 1
ATOM 3626 C CA . ARG B 1 133 ? -11.25 15.883 -5.453 1 86 133 ARG B CA 1
ATOM 3627 C C . ARG B 1 133 ? -11.992 14.586 -5.754 1 86 133 ARG B C 1
ATOM 3629 O O . ARG B 1 133 ? -11.781 13.57 -5.082 1 86 133 ARG B O 1
ATOM 3636 N N . LEU B 1 134 ? -12.789 14.664 -6.758 1 83.06 134 LEU B N 1
ATOM 3637 C CA . LEU B 1 134 ? -13.531 13.469 -7.148 1 83.06 134 LEU B CA 1
ATOM 3638 C C . LEU B 1 134 ? -12.586 12.383 -7.648 1 83.06 134 LEU B C 1
ATOM 3640 O O . LEU B 1 134 ? -12.703 11.219 -7.246 1 83.06 134 LEU B O 1
ATOM 3644 N N . ILE B 1 135 ? -11.68 12.75 -8.477 1 88.06 135 ILE B N 1
ATOM 3645 C CA . ILE B 1 135 ? -10.75 11.797 -9.07 1 88.06 135 ILE B CA 1
ATOM 3646 C C . ILE B 1 135 ? -9.875 11.18 -7.984 1 88.06 135 ILE B C 1
ATOM 3648 O O . ILE B 1 135 ? -9.625 9.977 -7.992 1 88.06 135 ILE B O 1
ATOM 3652 N N . THR B 1 136 ? -9.445 11.977 -7.059 1 85.81 136 THR B N 1
ATOM 3653 C CA . THR B 1 136 ? -8.578 11.469 -6.004 1 85.81 136 THR B CA 1
ATOM 3654 C C . THR B 1 136 ? -9.359 10.602 -5.027 1 85.81 136 THR B C 1
ATOM 3656 O O . THR B 1 136 ? -8.844 9.609 -4.512 1 85.81 136 THR B O 1
ATOM 3659 N N . MET B 1 137 ? -10.57 10.891 -4.801 1 77.19 137 MET B N 1
ATOM 3660 C CA . MET B 1 137 ? -11.398 10.078 -3.916 1 77.19 137 MET B CA 1
ATOM 3661 C C . MET B 1 137 ? -11.688 8.711 -4.535 1 77.19 137 MET B C 1
ATOM 3663 O O . MET B 1 137 ? -11.602 7.688 -3.859 1 77.19 137 MET B O 1
ATOM 3667 N N . VAL B 1 138 ? -12.039 8.758 -5.793 1 80.88 138 VAL B N 1
ATOM 3668 C CA . VAL B 1 138 ? -12.273 7.508 -6.504 1 80.88 138 VAL B CA 1
ATOM 3669 C C . VAL B 1 138 ? -11 6.664 -6.516 1 80.88 138 VAL B C 1
ATOM 3671 O O . VAL B 1 138 ? -11.055 5.453 -6.301 1 80.88 138 VAL B O 1
ATOM 3674 N N . GLY B 1 139 ? -9.891 7.316 -6.75 1 81.56 139 GLY B N 1
ATOM 3675 C CA . GLY B 1 139 ? -8.602 6.637 -6.789 1 81.56 139 GLY B CA 1
ATOM 3676 C C . GLY B 1 139 ? -8.242 5.969 -5.473 1 81.56 139 GLY B C 1
ATOM 3677 O O . GLY B 1 139 ? -7.617 4.906 -5.461 1 81.56 139 GLY B O 1
ATOM 3678 N N . THR B 1 140 ? -8.648 6.516 -4.367 1 77.62 140 THR B N 1
ATOM 3679 C CA . THR B 1 140 ? -8.336 5.965 -3.055 1 77.62 140 THR B CA 1
ATOM 3680 C C . THR B 1 140 ? -9.141 4.695 -2.791 1 77.62 140 THR B C 1
ATOM 3682 O O . THR B 1 140 ? -8.703 3.816 -2.049 1 77.62 140 THR B O 1
ATOM 3685 N N . GLY B 1 141 ? -10.25 4.652 -3.416 1 73.5 141 GLY B N 1
ATOM 3686 C CA . GLY B 1 141 ? -11.102 3.49 -3.229 1 73.5 141 GLY B CA 1
ATOM 3687 C C . GLY B 1 141 ? -10.727 2.326 -4.125 1 73.5 141 GLY B C 1
ATOM 3688 O O . GLY B 1 141 ? -11.211 1.207 -3.932 1 73.5 141 GLY B O 1
ATOM 3689 N N . ILE B 1 142 ? -9.859 2.574 -5.047 1 79.12 142 ILE B N 1
ATOM 3690 C CA . ILE B 1 142 ? -9.461 1.55 -6.004 1 79.12 142 ILE B CA 1
ATOM 3691 C C . ILE B 1 142 ? -8.195 0.854 -5.516 1 79.12 142 ILE B C 1
ATOM 3693 O O . ILE B 1 142 ? -7.148 1.492 -5.355 1 79.12 142 ILE B O 1
ATOM 3697 N N . PRO B 1 143 ? -8.25 -0.468 -5.27 1 81.56 143 PRO B N 1
ATOM 3698 C CA . PRO B 1 143 ? -7.031 -1.191 -4.891 1 81.56 143 PRO B CA 1
ATOM 3699 C C . PRO B 1 143 ? -5.984 -1.206 -6 1 81.56 143 PRO B C 1
ATOM 3701 O O . PRO B 1 143 ? -6.328 -1.32 -7.18 1 81.56 143 PRO B O 1
ATOM 3704 N N . VAL B 1 144 ? -4.785 -1.062 -5.602 1 82.5 144 VAL B N 1
ATOM 3705 C CA . VAL B 1 144 ? -3.686 -0.981 -6.559 1 82.5 144 VAL B CA 1
ATOM 3706 C C . VAL B 1 144 ? -3.684 -2.225 -7.449 1 82.5 144 VAL B C 1
ATOM 3708 O O . VAL B 1 144 ? -3.479 -2.129 -8.656 1 82.5 144 VAL B O 1
ATOM 3711 N N . PHE B 1 145 ? -3.908 -3.342 -6.863 1 81.56 145 PHE B N 1
ATOM 3712 C CA . PHE B 1 145 ? -3.896 -4.594 -7.609 1 81.56 145 PHE B CA 1
ATOM 3713 C C . PHE B 1 145 ? -5.02 -4.625 -8.641 1 81.56 145 PHE B C 1
ATOM 3715 O O . PHE B 1 145 ? -4.828 -5.094 -9.758 1 81.56 145 PHE B O 1
ATOM 3722 N N . TRP B 1 146 ? -6.105 -4.125 -8.203 1 84.88 146 TRP B N 1
ATOM 3723 C CA . TRP B 1 146 ? -7.242 -4.07 -9.117 1 84.88 146 TRP B CA 1
ATOM 3724 C C . TRP B 1 146 ? -6.934 -3.189 -10.32 1 84.88 146 TRP B C 1
ATOM 3726 O O . TRP B 1 146 ? -7.266 -3.537 -11.453 1 84.88 146 TRP B O 1
ATOM 3736 N N . LEU B 1 147 ? -6.387 -2.096 -10.016 1 88.44 147 LEU B N 1
ATOM 3737 C CA . LEU B 1 147 ? -6.051 -1.167 -11.094 1 88.44 147 LEU B CA 1
ATOM 3738 C C . LEU B 1 147 ? -5.094 -1.81 -12.086 1 88.44 147 LEU B C 1
ATOM 3740 O O . LEU B 1 147 ? -5.285 -1.697 -13.305 1 88.44 147 LEU B O 1
ATOM 3744 N N . GLY B 1 148 ? -4.062 -2.461 -11.594 1 89.62 148 GLY B N 1
ATOM 3745 C CA . GLY B 1 148 ? -3.125 -3.141 -12.469 1 89.62 148 GLY B CA 1
ATOM 3746 C C . GLY B 1 148 ? -3.783 -4.191 -13.344 1 89.62 148 GLY B C 1
ATOM 3747 O O . GLY B 1 148 ? -3.561 -4.223 -14.562 1 89.62 148 GLY B O 1
ATOM 3748 N N . MET B 1 149 ? -4.609 -4.988 -12.75 1 85 149 MET B N 1
ATOM 3749 C CA . MET B 1 149 ? -5.309 -6.043 -13.484 1 85 149 MET B CA 1
ATOM 3750 C C . MET B 1 149 ? -6.238 -5.453 -14.539 1 85 149 MET B C 1
ATOM 3752 O O . MET B 1 149 ? -6.301 -5.945 -15.664 1 85 149 MET B O 1
ATOM 3756 N N . THR B 1 150 ? -6.898 -4.414 -14.141 1 87.25 150 THR B N 1
ATOM 3757 C CA . THR B 1 150 ? -7.859 -3.773 -15.039 1 87.25 150 THR B CA 1
ATOM 3758 C C . THR B 1 150 ? -7.145 -3.127 -16.219 1 87.25 150 THR B C 1
ATOM 3760 O O . THR B 1 150 ? -7.613 -3.215 -17.359 1 87.25 150 THR B O 1
ATOM 3763 N N . LEU B 1 151 ? -6.051 -2.486 -15.945 1 90.19 151 LEU B N 1
ATOM 3764 C CA . LEU B 1 151 ? -5.281 -1.874 -17.031 1 90.19 151 LEU B CA 1
ATOM 3765 C C . LEU B 1 151 ? -4.777 -2.932 -18 1 90.19 151 LEU B C 1
ATOM 3767 O O . LEU B 1 151 ? -4.777 -2.715 -19.219 1 90.19 151 LEU B O 1
ATOM 3771 N N . GLN B 1 152 ? -4.309 -4.078 -17.484 1 88.19 152 GLN B N 1
ATOM 3772 C CA . GLN B 1 152 ? -3.875 -5.172 -18.344 1 88.19 152 GLN B CA 1
ATOM 3773 C C . GLN B 1 152 ? -5.035 -5.699 -19.188 1 88.19 152 GLN B C 1
ATOM 3775 O O . GLN B 1 152 ? -4.867 -5.98 -20.375 1 88.19 152 GLN B O 1
ATOM 3780 N N . PHE B 1 153 ? -6.043 -5.812 -18.531 1 81.06 153 PHE B N 1
ATOM 3781 C CA . PHE B 1 153 ? -7.211 -6.34 -19.219 1 81.06 153 PHE B CA 1
ATOM 3782 C C . PHE B 1 153 ? -7.629 -5.418 -20.359 1 81.06 153 PHE B C 1
ATOM 3784 O O . PHE B 1 153 ? -7.891 -5.879 -21.469 1 81.06 153 PHE B O 1
ATOM 3791 N N . PHE B 1 154 ? -7.652 -4.148 -20.078 1 83.94 154 PHE B N 1
ATOM 3792 C CA . PHE B 1 154 ? -8.172 -3.193 -21.062 1 83.94 154 PHE B CA 1
ATOM 3793 C C . PHE B 1 154 ? -7.137 -2.916 -22.141 1 83.94 154 PHE B C 1
ATOM 3795 O O . PHE B 1 154 ? -7.438 -3.031 -23.328 1 83.94 154 PHE B O 1
ATOM 3802 N N . PHE B 1 155 ? -5.953 -2.617 -21.828 1 90.12 155 PHE B N 1
ATOM 3803 C CA . PHE B 1 155 ? -4.992 -2.104 -22.797 1 90.12 155 PHE B CA 1
ATOM 3804 C C . PHE B 1 155 ? -4.23 -3.242 -23.453 1 90.12 155 PHE B C 1
ATOM 3806 O O . PHE B 1 155 ? -3.744 -3.098 -24.578 1 90.12 155 PHE B O 1
ATOM 3813 N N . PHE B 1 156 ? -4.125 -4.383 -22.766 1 86.62 156 PHE B N 1
ATOM 3814 C CA . PHE B 1 156 ? -3.459 -5.527 -23.375 1 86.62 156 PHE B CA 1
ATOM 3815 C C . PHE B 1 156 ? -4.473 -6.477 -24 1 86.62 156 PHE B C 1
ATOM 3817 O O . PHE B 1 156 ? -4.414 -6.75 -25.203 1 86.62 156 PHE B O 1
ATOM 3824 N N . TYR B 1 157 ? -5.324 -6.914 -23.234 1 77.12 157 TYR B N 1
ATOM 3825 C CA . TYR B 1 157 ? -6.211 -7.988 -23.672 1 77.12 157 TYR B CA 1
ATOM 3826 C C . TYR B 1 157 ? -7.246 -7.465 -24.656 1 77.12 157 TYR B C 1
ATOM 3828 O O . TYR B 1 157 ? -7.457 -8.062 -25.719 1 77.12 157 TYR B O 1
ATOM 3836 N N . LYS B 1 158 ? -7.816 -6.297 -24.391 1 76.38 158 LYS B N 1
ATOM 3837 C CA . LYS B 1 158 ? -8.922 -5.832 -25.234 1 76.38 158 LYS B CA 1
ATOM 3838 C C . LYS B 1 158 ? -8.422 -5 -26.406 1 76.38 158 LYS B C 1
ATOM 3840 O O . LYS B 1 158 ? -8.766 -5.27 -27.547 1 76.38 158 LYS B O 1
ATOM 3845 N N . LEU B 1 159 ? -7.605 -3.943 -26.094 1 85.69 159 LEU B N 1
ATOM 3846 C CA . LEU B 1 159 ? -7.215 -2.979 -27.109 1 85.69 159 LEU B CA 1
ATOM 3847 C C . LEU B 1 159 ? -5.93 -3.412 -27.812 1 85.69 159 LEU B C 1
ATOM 3849 O O . LEU B 1 159 ? -5.605 -2.918 -28.891 1 85.69 159 LEU B O 1
ATOM 3853 N N . HIS B 1 160 ? -5.148 -4.254 -27.141 1 88.94 160 HIS B N 1
ATOM 3854 C CA . HIS B 1 160 ? -3.873 -4.727 -27.672 1 88.94 160 HIS B CA 1
ATOM 3855 C C . HIS B 1 160 ? -2.916 -3.568 -27.922 1 88.94 160 HIS B C 1
ATOM 3857 O O . HIS B 1 160 ? -2.166 -3.586 -28.906 1 88.94 160 HIS B O 1
ATOM 3863 N N . TRP B 1 161 ? -3.047 -2.555 -27.156 1 92.38 161 TRP B N 1
ATOM 3864 C CA . TRP B 1 161 ? -2.215 -1.367 -27.328 1 92.38 161 TRP B CA 1
ATOM 3865 C C . TRP B 1 161 ? -0.877 -1.533 -26.609 1 92.38 161 TRP B C 1
ATOM 3867 O O . TRP B 1 161 ? 0.136 -0.979 -27.047 1 92.38 161 TRP B O 1
ATOM 3877 N N . LEU B 1 162 ? -0.922 -2.326 -25.516 1 94.31 162 LEU B N 1
ATOM 3878 C CA . LEU B 1 162 ? 0.246 -2.414 -24.656 1 94.31 162 LEU B CA 1
ATOM 3879 C C . LEU B 1 162 ? 0.503 -3.857 -24.234 1 94.31 162 LEU B C 1
ATOM 3881 O O . LEU B 1 162 ? -0.409 -4.688 -24.25 1 94.31 162 LEU B O 1
ATOM 3885 N N . PRO B 1 163 ? 1.723 -4.137 -23.906 1 92.56 163 PRO B N 1
ATOM 3886 C CA . PRO B 1 163 ? 2.057 -5.52 -23.547 1 92.56 163 PRO B CA 1
ATOM 3887 C C . PRO B 1 163 ? 1.561 -5.91 -22.156 1 92.56 163 PRO B C 1
ATOM 3889 O O . PRO B 1 163 ? 1.284 -5.039 -21.328 1 92.56 163 PRO B O 1
ATOM 3892 N N . LEU B 1 164 ? 1.46 -7.172 -21.938 1 85.38 164 LEU B N 1
ATOM 3893 C CA . LEU B 1 164 ? 0.95 -7.75 -20.703 1 85.38 164 LEU B CA 1
ATOM 3894 C C . LEU B 1 164 ? 1.935 -7.531 -19.562 1 85.38 164 LEU B C 1
ATOM 3896 O O . LEU B 1 164 ? 1.526 -7.273 -18.422 1 85.38 164 LEU B O 1
ATOM 3900 N N . GLY B 1 165 ? 3.17 -7.68 -19.938 1 90.56 165 GLY B N 1
ATOM 3901 C CA . GLY B 1 165 ? 4.172 -7.609 -18.875 1 90.56 165 GLY B CA 1
ATOM 3902 C C . GLY B 1 165 ? 5.594 -7.621 -19.406 1 90.56 165 GLY B C 1
ATOM 3903 O O . GLY B 1 165 ? 5.84 -7.234 -20.562 1 90.56 165 GLY B O 1
ATOM 3904 N N . ALA B 1 166 ? 6.539 -7.891 -18.516 1 92.25 166 ALA B N 1
ATOM 3905 C CA . ALA B 1 166 ? 7.965 -7.902 -18.828 1 92.25 166 ALA B CA 1
ATOM 3906 C C . ALA B 1 166 ? 8.484 -6.492 -19.094 1 92.25 166 ALA B C 1
ATOM 3908 O O . ALA B 1 166 ? 7.734 -5.52 -18.984 1 92.25 166 ALA B O 1
ATOM 3909 N N . ARG B 1 167 ? 9.742 -6.371 -19.344 1 95.62 167 ARG B N 1
ATOM 3910 C CA . ARG B 1 167 ? 10.352 -5.059 -19.531 1 95.62 167 ARG B CA 1
ATOM 3911 C C . ARG B 1 167 ? 10.609 -4.781 -21.016 1 95.62 167 ARG B C 1
ATOM 3913 O O . ARG B 1 167 ? 10.859 -3.637 -21.391 1 95.62 167 ARG B O 1
ATOM 3920 N N . PHE B 1 168 ? 10.562 -5.867 -21.781 1 94.12 168 PHE B N 1
ATOM 3921 C CA . PHE B 1 168 ? 10.883 -5.809 -23.203 1 94.12 168 PHE B CA 1
ATOM 3922 C C . PHE B 1 168 ? 10.242 -6.969 -23.953 1 94.12 168 PHE B C 1
ATOM 3924 O O . PHE B 1 168 ? 9.977 -8.023 -23.375 1 94.12 168 PHE B O 1
ATOM 3931 N N . PRO B 1 169 ? 9.969 -6.805 -25.234 1 92.12 169 PRO B N 1
ATOM 3932 C CA . PRO B 1 169 ? 9.359 -7.91 -25.969 1 92.12 169 PRO B CA 1
ATOM 3933 C C . PRO B 1 169 ? 10.219 -9.18 -25.953 1 92.12 169 PRO B C 1
ATOM 3935 O O . PRO B 1 169 ? 11.422 -9.109 -26.188 1 92.12 169 PRO B O 1
ATOM 3938 N N . ILE B 1 170 ? 9.57 -10.195 -25.734 1 84.5 170 ILE B N 1
ATOM 3939 C CA . ILE B 1 170 ? 10.242 -11.477 -25.562 1 84.5 170 ILE B CA 1
ATOM 3940 C C . ILE B 1 170 ? 10.914 -11.891 -26.875 1 84.5 170 ILE B C 1
ATOM 3942 O O . ILE B 1 170 ? 11.961 -12.539 -26.859 1 84.5 170 ILE B O 1
ATOM 3946 N N . ARG B 1 171 ? 10.367 -11.461 -27.953 1 86.31 171 ARG B N 1
ATOM 3947 C CA . ARG B 1 171 ? 10.844 -11.938 -29.25 1 86.31 171 ARG B CA 1
ATOM 3948 C C . ARG B 1 171 ? 11.844 -10.969 -29.859 1 86.31 171 ARG B C 1
ATOM 3950 O O . ARG B 1 171 ? 12.32 -11.172 -30.969 1 86.31 171 ARG B O 1
ATOM 3957 N N . GLU B 1 172 ? 12.18 -9.992 -29.141 1 90.25 172 GLU B N 1
ATOM 3958 C CA . GLU B 1 172 ? 13.148 -9.008 -29.625 1 90.25 172 GLU B CA 1
ATOM 3959 C C . GLU B 1 172 ? 14.398 -8.984 -28.75 1 90.25 172 GLU B C 1
ATOM 3961 O O . GLU B 1 172 ? 14.352 -9.391 -27.594 1 90.25 172 GLU B O 1
ATOM 3966 N N . THR B 1 173 ? 15.445 -8.555 -29.406 1 89.56 173 THR B N 1
ATOM 3967 C CA . THR B 1 173 ? 16.703 -8.453 -28.656 1 89.56 173 THR B CA 1
ATOM 3968 C C . THR B 1 173 ? 16.781 -7.113 -27.938 1 89.56 173 THR B C 1
ATOM 3970 O O . THR B 1 173 ? 16.641 -6.055 -28.562 1 89.56 173 THR B O 1
ATOM 3973 N N . ALA B 1 174 ? 17.047 -7.211 -26.719 1 90.75 174 ALA B N 1
ATOM 3974 C CA . ALA B 1 174 ? 17.203 -6.008 -25.906 1 90.75 174 ALA B CA 1
ATOM 3975 C C . ALA B 1 174 ? 18.516 -5.301 -26.219 1 90.75 174 ALA B C 1
ATOM 3977 O O . ALA B 1 174 ? 19.453 -5.926 -26.703 1 90.75 174 ALA B O 1
ATOM 3978 N N . PRO B 1 175 ? 18.562 -4.035 -26.078 1 93.12 175 PRO B N 1
ATOM 3979 C CA . PRO B 1 175 ? 19.828 -3.324 -26.281 1 93.12 175 PRO B CA 1
ATOM 3980 C C . PRO B 1 175 ? 20.922 -3.787 -25.344 1 93.12 175 PRO B C 1
ATOM 3982 O O . PRO B 1 175 ? 20.641 -4.41 -24.312 1 93.12 175 PRO B O 1
ATOM 3985 N N . PRO B 1 176 ? 22.156 -3.506 -25.719 1 92.69 176 PRO B N 1
ATOM 3986 C CA . PRO B 1 176 ? 23.25 -3.865 -24.828 1 92.69 176 PRO B CA 1
ATOM 3987 C C . PRO B 1 176 ? 23.109 -3.244 -23.438 1 92.69 176 PRO B C 1
ATOM 3989 O O . PRO B 1 176 ? 22.688 -2.09 -23.312 1 92.69 176 PRO B O 1
ATOM 3992 N N . VAL B 1 177 ? 23.469 -3.98 -22.469 1 93.44 177 VAL B N 1
ATOM 3993 C CA . VAL B 1 177 ? 23.328 -3.533 -21.094 1 93.44 177 VAL B CA 1
ATOM 3994 C C . VAL B 1 177 ? 24.484 -2.613 -20.719 1 93.44 177 VAL B C 1
ATOM 3996 O O . VAL B 1 177 ? 25.656 -3.027 -20.75 1 93.44 177 VAL B O 1
ATOM 3999 N N . VAL B 1 178 ? 24.25 -1.468 -20.438 1 94.25 178 VAL B N 1
ATOM 4000 C CA . VAL B 1 178 ? 25.234 -0.501 -19.969 1 94.25 178 VAL B CA 1
ATOM 4001 C C . VAL B 1 178 ? 24.875 -0.046 -18.547 1 94.25 178 VAL B C 1
ATOM 4003 O O . VAL B 1 178 ? 25.625 -0.294 -17.609 1 94.25 178 VAL B O 1
ATOM 4006 N N . SER B 1 179 ? 23.703 0.435 -18.312 1 93.56 179 SER B N 1
ATOM 4007 C CA . SER B 1 179 ? 23.234 0.92 -17.016 1 93.56 179 SER B CA 1
ATOM 4008 C C . SER B 1 179 ? 22.25 -0.057 -16.391 1 93.56 179 SER B C 1
ATOM 4010 O O . SER B 1 179 ? 22.062 -0.061 -15.164 1 93.56 179 SER B O 1
ATOM 4012 N N . GLY B 1 180 ? 21.594 -0.797 -17.172 1 94.56 180 GLY B N 1
ATOM 4013 C CA . GLY B 1 180 ? 20.531 -1.679 -16.719 1 94.56 180 GLY B CA 1
ATOM 4014 C C . GLY B 1 180 ? 19.156 -1.063 -16.844 1 94.56 180 GLY B C 1
ATOM 4015 O O . GLY B 1 180 ? 18.141 -1.769 -16.75 1 94.56 180 GLY B O 1
ATOM 4016 N N . PHE B 1 181 ? 19.188 0.236 -17.094 1 96.81 181 PHE B N 1
ATOM 4017 C CA . PHE B 1 181 ? 17.938 0.923 -17.406 1 96.81 181 PHE B CA 1
ATOM 4018 C C . PHE B 1 181 ? 17.641 0.834 -18.891 1 96.81 181 PHE B C 1
ATOM 4020 O O . PHE B 1 181 ? 18.344 1.425 -19.719 1 96.81 181 PHE B O 1
ATOM 4027 N N . LEU B 1 182 ? 16.562 0.239 -19.25 1 96.88 182 LEU B N 1
ATOM 4028 C CA . LEU B 1 182 ? 16.297 -0.051 -20.641 1 96.88 182 LEU B CA 1
ATOM 4029 C C . LEU B 1 182 ? 16.031 1.233 -21.422 1 96.88 182 LEU B C 1
ATOM 4031 O O . LEU B 1 182 ? 16.406 1.346 -22.594 1 96.88 182 LEU B O 1
ATOM 4035 N N . LEU B 1 183 ? 15.352 2.197 -20.797 1 97.19 183 LEU B N 1
ATOM 4036 C CA . LEU B 1 183 ? 15.125 3.467 -21.484 1 97.19 183 LEU B CA 1
ATOM 4037 C C . LEU B 1 183 ? 16.438 4.164 -21.797 1 97.19 183 LEU B C 1
ATOM 4039 O O . LEU B 1 183 ? 16.641 4.656 -22.906 1 97.19 183 LEU B O 1
ATOM 4043 N N . VAL B 1 184 ? 17.344 4.152 -20.844 1 97 184 VAL B N 1
ATOM 4044 C CA . VAL B 1 184 ? 18.641 4.801 -21 1 97 184 VAL B CA 1
ATOM 4045 C C . VAL B 1 184 ? 19.484 4.016 -22 1 97 184 VAL B C 1
ATOM 4047 O O . VAL B 1 184 ? 20.078 4.598 -22.922 1 97 184 VAL B O 1
ATOM 4050 N N . ASP B 1 185 ? 19.547 2.691 -21.828 1 97.5 185 ASP B N 1
ATOM 4051 C CA . ASP B 1 185 ? 20.375 1.842 -22.672 1 97.5 185 ASP B CA 1
ATOM 4052 C C . ASP B 1 185 ? 19.906 1.866 -24.109 1 97.5 185 ASP B C 1
ATOM 4054 O O . ASP B 1 185 ? 20.719 1.771 -25.047 1 97.5 185 ASP B O 1
ATOM 4058 N N . SER B 1 186 ? 18.578 1.99 -24.328 1 97.12 186 SER B N 1
ATOM 4059 C CA . SER B 1 186 ? 18.047 2.074 -25.688 1 97.12 186 SER B CA 1
ATOM 4060 C C . SER B 1 186 ? 18.453 3.377 -26.359 1 97.12 186 SER B C 1
ATOM 4062 O O . SER B 1 186 ? 18.766 3.393 -27.562 1 97.12 186 SER B O 1
ATOM 4064 N N . LEU B 1 187 ? 18.453 4.438 -25.594 1 96.94 187 LEU B N 1
ATOM 4065 C CA . LEU B 1 187 ? 18.875 5.723 -26.125 1 96.94 187 LEU B CA 1
ATOM 4066 C C . LEU B 1 187 ? 20.375 5.723 -26.422 1 96.94 187 LEU B C 1
ATOM 4068 O O . LEU B 1 187 ? 20.812 6.25 -27.453 1 96.94 187 LEU B O 1
ATOM 4072 N N . LEU B 1 188 ? 21.141 5.145 -25.562 1 96.62 188 LEU B N 1
ATOM 4073 C CA . LEU B 1 188 ? 22.578 5.059 -25.75 1 96.62 188 LEU B CA 1
ATOM 4074 C C . LEU B 1 188 ? 22.922 4.219 -26.969 1 96.62 188 LEU B C 1
ATOM 4076 O O . LEU B 1 188 ? 23.906 4.484 -27.656 1 96.62 188 LEU B O 1
ATOM 4080 N N . ALA B 1 189 ? 22.109 3.23 -27.219 1 96.69 189 ALA B N 1
ATOM 4081 C CA . ALA B 1 189 ? 22.312 2.354 -28.375 1 96.69 189 ALA B CA 1
ATOM 4082 C C . ALA B 1 189 ? 21.766 3.002 -29.656 1 96.69 189 ALA B C 1
ATOM 4084 O O . ALA B 1 189 ? 21.938 2.459 -30.75 1 96.69 189 ALA B O 1
ATOM 4085 N N . GLY B 1 190 ? 21.047 4.117 -29.547 1 95.94 190 GLY B N 1
ATOM 4086 C CA . GLY B 1 190 ? 20.5 4.828 -30.688 1 95.94 190 GLY B CA 1
ATOM 4087 C C . GLY B 1 190 ? 19.281 4.137 -31.281 1 95.94 190 GLY B C 1
ATOM 4088 O O . GLY B 1 190 ? 18.984 4.316 -32.469 1 95.94 190 GLY B O 1
ATOM 4089 N N . SER B 1 191 ? 18.719 3.305 -30.547 1 96.12 191 SER B N 1
ATOM 4090 C CA . SER B 1 191 ? 17.578 2.547 -31.062 1 96.12 191 SER B CA 1
ATOM 4091 C C . SER B 1 191 ? 16.25 3.129 -30.562 1 96.12 191 SER B C 1
ATOM 4093 O O . SER B 1 191 ? 15.797 2.797 -29.469 1 96.12 191 SER B O 1
ATOM 4095 N N . LEU B 1 192 ? 15.586 3.83 -31.375 1 95.44 192 LEU B N 1
ATOM 4096 C CA . LEU B 1 192 ? 14.297 4.422 -31.031 1 95.44 192 LEU B CA 1
ATOM 4097 C C . LEU B 1 192 ? 13.234 3.346 -30.859 1 95.44 192 LEU B C 1
ATOM 4099 O O . LEU B 1 192 ? 12.336 3.477 -30.031 1 95.44 192 LEU B O 1
ATOM 4103 N N . SER B 1 193 ? 13.375 2.324 -31.703 1 95.44 193 SER B N 1
ATOM 4104 C CA . SER B 1 193 ? 12.414 1.226 -31.609 1 95.44 193 SER B CA 1
ATOM 4105 C C . SER B 1 193 ? 12.5 0.533 -30.266 1 95.44 193 SER B C 1
ATOM 4107 O O . SER B 1 193 ? 11.469 0.231 -29.641 1 95.44 193 SER B O 1
ATOM 4109 N N . ALA B 1 194 ? 13.719 0.359 -29.781 1 96.06 194 ALA B N 1
ATOM 4110 C CA . ALA B 1 194 ? 13.914 -0.264 -28.469 1 96.06 194 ALA B CA 1
ATOM 4111 C C . ALA B 1 194 ? 13.422 0.649 -27.344 1 96.06 194 ALA B C 1
ATOM 4113 O O . ALA B 1 194 ? 12.883 0.177 -26.344 1 96.06 194 ALA B O 1
ATOM 4114 N N . PHE B 1 195 ? 13.664 1.896 -27.609 1 97.56 195 PHE B N 1
ATOM 4115 C CA . PHE B 1 195 ? 13.195 2.875 -26.625 1 97.56 195 PHE B CA 1
ATOM 4116 C C . PHE B 1 195 ? 11.68 2.834 -26.5 1 97.56 195 PHE B C 1
ATOM 4118 O O . PHE B 1 195 ? 11.141 2.77 -25.391 1 97.56 195 PHE B O 1
ATOM 4125 N N . LEU B 1 196 ? 11.008 2.816 -27.594 1 96.69 196 LEU B N 1
ATOM 4126 C CA . LEU B 1 196 ? 9.547 2.805 -27.609 1 96.69 196 LEU B CA 1
ATOM 4127 C C . LEU B 1 196 ? 9.008 1.491 -27.047 1 96.69 196 LEU B C 1
ATOM 4129 O O . LEU B 1 196 ? 7.992 1.477 -26.359 1 96.69 196 LEU B O 1
ATOM 4133 N N . ALA B 1 197 ? 9.688 0.422 -27.375 1 96.5 197 ALA B N 1
ATOM 4134 C CA . ALA B 1 197 ? 9.281 -0.876 -26.844 1 96.5 197 ALA B CA 1
ATOM 4135 C C . ALA B 1 197 ? 9.383 -0.899 -25.328 1 96.5 197 ALA B C 1
ATOM 4137 O O . ALA B 1 197 ? 8.484 -1.392 -24.641 1 96.5 197 ALA B O 1
ATOM 4138 N N . SER B 1 198 ? 10.508 -0.356 -24.828 1 97.12 198 SER B N 1
ATOM 4139 C CA . SER B 1 198 ? 10.711 -0.288 -23.391 1 97.12 198 SER B CA 1
ATOM 4140 C C . SER B 1 198 ? 9.648 0.588 -22.719 1 97.12 198 SER B C 1
ATOM 4142 O O . SER B 1 198 ? 9.141 0.248 -21.656 1 97.12 198 SER B O 1
ATOM 4144 N N . LEU B 1 199 ? 9.352 1.627 -23.359 1 97.38 199 LEU B N 1
ATOM 4145 C CA . LEU B 1 199 ? 8.352 2.557 -22.828 1 97.38 199 LEU B CA 1
ATOM 4146 C C . LEU B 1 199 ? 6.977 1.907 -22.781 1 97.38 199 LEU B C 1
ATOM 4148 O O . LEU B 1 199 ? 6.219 2.109 -21.828 1 97.38 199 LEU B O 1
ATOM 4152 N N . LYS B 1 200 ? 6.621 1.157 -23.781 1 96.88 200 LYS B N 1
ATOM 4153 C CA . LYS B 1 200 ? 5.332 0.475 -23.844 1 96.88 200 LYS B CA 1
ATOM 4154 C C . LYS B 1 200 ? 5.184 -0.516 -22.688 1 96.88 200 LYS B C 1
ATOM 4156 O O . LYS B 1 200 ? 4.113 -0.622 -22.094 1 96.88 200 LYS B O 1
ATOM 4161 N N . HIS B 1 201 ? 6.254 -1.211 -22.375 1 96.75 201 HIS B N 1
ATOM 4162 C CA . HIS B 1 201 ? 6.215 -2.191 -21.297 1 96.75 201 HIS B CA 1
ATOM 4163 C C . HIS B 1 201 ? 6.191 -1.51 -19.938 1 96.75 201 HIS B C 1
ATOM 4165 O O . HIS B 1 201 ? 5.625 -2.047 -18.984 1 96.75 201 HIS B O 1
ATOM 4171 N N . LEU B 1 202 ? 6.727 -0.304 -19.891 1 97.5 202 LEU B N 1
ATOM 4172 C CA . LEU B 1 202 ? 6.828 0.441 -18.641 1 97.5 202 LEU B CA 1
ATOM 4173 C C . LEU B 1 202 ? 5.52 1.162 -18.328 1 97.5 202 LEU B C 1
ATOM 4175 O O . LEU B 1 202 ? 5.238 1.471 -17.172 1 97.5 202 LEU B O 1
ATOM 4179 N N . THR B 1 203 ? 4.684 1.355 -19.25 1 97.62 203 THR B N 1
ATOM 4180 C CA . THR B 1 203 ? 3.541 2.26 -19.172 1 97.62 203 THR B CA 1
ATOM 4181 C C . THR B 1 203 ? 2.506 1.742 -18.172 1 97.62 203 THR B C 1
ATOM 4183 O O . THR B 1 203 ? 2.105 2.463 -17.25 1 97.62 203 THR B O 1
ATOM 4186 N N . LEU B 1 204 ? 2.1 0.497 -18.312 1 96.75 204 LEU B N 1
ATOM 4187 C CA . LEU B 1 204 ? 1.01 -0.004 -17.484 1 96.75 204 LEU B CA 1
ATOM 4188 C C . LEU B 1 204 ? 1.459 -0.157 -16.031 1 96.75 204 LEU B C 1
ATOM 4190 O O . LEU B 1 204 ? 0.763 0.282 -15.117 1 96.75 204 LEU B O 1
ATOM 4194 N N . PRO B 1 205 ? 2.676 -0.759 -15.789 1 96.5 205 PRO B N 1
ATOM 4195 C CA . PRO B 1 205 ? 3.117 -0.833 -14.391 1 96.5 205 PRO B CA 1
ATOM 4196 C C . PRO B 1 205 ? 3.322 0.543 -13.766 1 96.5 205 PRO B C 1
ATOM 4198 O O . PRO B 1 205 ? 2.934 0.765 -12.617 1 96.5 205 PRO B O 1
ATOM 4201 N N . ALA B 1 206 ? 3.875 1.454 -14.508 1 96.81 206 ALA B N 1
ATOM 4202 C CA . ALA B 1 206 ? 4.098 2.805 -14 1 96.81 206 ALA B CA 1
ATOM 4203 C C . ALA B 1 206 ? 2.773 3.518 -13.742 1 96.81 206 ALA B C 1
ATOM 4205 O O . ALA B 1 206 ? 2.609 4.18 -12.711 1 96.81 206 ALA B O 1
ATOM 4206 N N . ALA B 1 207 ? 1.857 3.385 -14.648 1 95.25 207 ALA B N 1
ATOM 4207 C CA . ALA B 1 207 ? 0.547 4.008 -14.492 1 95.25 207 ALA B CA 1
ATOM 4208 C C . ALA B 1 207 ? -0.159 3.486 -13.242 1 95.25 207 ALA B C 1
ATOM 4210 O O . ALA B 1 207 ? -0.832 4.246 -12.539 1 95.25 207 ALA B O 1
ATOM 4211 N N . THR B 1 208 ? -0.035 2.213 -13.008 1 93.44 208 THR B N 1
ATOM 4212 C CA . THR B 1 208 ? -0.639 1.597 -11.828 1 93.44 208 THR B CA 1
ATOM 4213 C C . THR B 1 208 ? -0.105 2.234 -10.555 1 93.44 208 THR B C 1
ATOM 4215 O O . THR B 1 208 ? -0.876 2.57 -9.648 1 93.44 208 THR B O 1
ATOM 4218 N N . ILE B 1 209 ? 1.173 2.453 -10.484 1 92.81 209 ILE B N 1
ATOM 4219 C CA . ILE B 1 209 ? 1.811 3.043 -9.312 1 92.81 209 ILE B CA 1
ATOM 4220 C C . ILE B 1 209 ? 1.404 4.512 -9.188 1 92.81 209 ILE B C 1
ATOM 4222 O O . ILE B 1 209 ? 0.984 4.957 -8.117 1 92.81 209 ILE B O 1
ATOM 4226 N N . VAL B 1 210 ? 1.465 5.234 -10.266 1 94 210 VAL B N 1
ATOM 4227 C CA . VAL B 1 210 ? 1.265 6.68 -10.281 1 94 210 VAL B CA 1
ATOM 4228 C C . VAL B 1 210 ? -0.172 7.004 -9.875 1 94 210 VAL B C 1
ATOM 4230 O O . VAL B 1 210 ? -0.407 7.891 -9.055 1 94 210 VAL B O 1
ATOM 4233 N N . VAL B 1 211 ? -1.099 6.293 -10.438 1 91 211 VAL B N 1
ATOM 4234 C CA . VAL B 1 211 ? -2.504 6.574 -10.164 1 91 211 VAL B CA 1
ATOM 4235 C C . VAL B 1 211 ? -2.799 6.344 -8.68 1 91 211 VAL B C 1
ATOM 4237 O O . VAL B 1 211 ? -3.543 7.109 -8.062 1 91 211 VAL B O 1
ATOM 4240 N N . ASN B 1 212 ? -2.26 5.355 -8.164 1 86.38 212 ASN B N 1
ATOM 4241 C CA . ASN B 1 212 ? -2.463 5.074 -6.746 1 86.38 212 ASN B CA 1
ATOM 4242 C C . ASN B 1 212 ? -1.844 6.156 -5.867 1 86.38 212 ASN B C 1
ATOM 4244 O O . ASN B 1 212 ? -2.445 6.574 -4.875 1 86.38 212 ASN B O 1
ATOM 4248 N N . LEU B 1 213 ? -0.676 6.59 -6.184 1 90.19 213 LEU B N 1
ATOM 4249 C CA . LEU B 1 213 ? -0.001 7.629 -5.41 1 90.19 213 LEU B CA 1
ATOM 4250 C C . LEU B 1 213 ? -0.748 8.953 -5.512 1 90.19 213 LEU B C 1
ATOM 4252 O O . LEU B 1 213 ? -0.799 9.719 -4.547 1 90.19 213 LEU B O 1
ATOM 4256 N N . LEU B 1 214 ? -1.296 9.195 -6.68 1 91.94 214 LEU B N 1
ATOM 4257 C CA . LEU B 1 214 ? -1.972 10.461 -6.926 1 91.94 214 LEU B CA 1
ATOM 4258 C C . LEU B 1 214 ? -3.184 10.617 -6.012 1 91.94 214 LEU B C 1
ATOM 4260 O O . LEU B 1 214 ? -3.486 11.727 -5.559 1 91.94 214 LEU B O 1
ATOM 4264 N N . ALA B 1 215 ? -3.826 9.531 -5.77 1 86.19 215 ALA B N 1
ATOM 4265 C CA . ALA B 1 215 ? -5.07 9.562 -5.004 1 86.19 215 ALA B CA 1
ATOM 4266 C C . ALA B 1 215 ? -4.848 10.188 -3.629 1 86.19 215 ALA B C 1
ATOM 4268 O O . ALA B 1 215 ? -5.605 11.07 -3.211 1 86.19 215 ALA B O 1
ATOM 4269 N N . VAL B 1 216 ? -3.799 9.891 -2.969 1 83.12 216 VAL B N 1
ATOM 4270 C CA . VAL B 1 216 ? -3.543 10.375 -1.615 1 83.12 216 VAL B CA 1
ATOM 4271 C C . VAL B 1 216 ? -2.572 11.555 -1.664 1 83.12 216 VAL B C 1
ATOM 4273 O O . VAL B 1 216 ? -2.793 12.57 -1.007 1 83.12 216 VAL B O 1
ATOM 4276 N N . GLY B 1 217 ? -1.608 11.469 -2.461 1 89.44 217 GLY B N 1
ATOM 4277 C CA . GLY B 1 217 ? -0.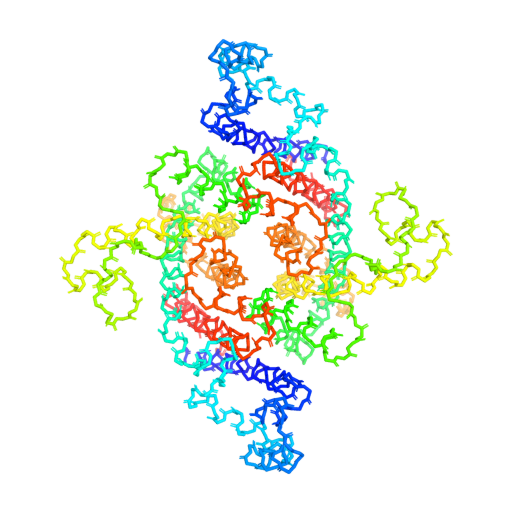584 12.5 -2.523 1 89.44 217 GLY B CA 1
ATOM 4278 C C . GLY B 1 217 ? -1.122 13.852 -2.957 1 89.44 217 GLY B C 1
ATOM 4279 O O . GLY B 1 217 ? -0.749 14.883 -2.398 1 89.44 217 GLY B O 1
ATOM 4280 N N . THR B 1 218 ? -2.016 13.836 -3.902 1 92.31 218 THR B N 1
ATOM 4281 C CA . THR B 1 218 ? -2.596 15.078 -4.398 1 92.31 218 THR B CA 1
ATOM 4282 C C . THR B 1 218 ? -3.471 15.734 -3.328 1 92.31 218 THR B C 1
ATOM 4284 O O . THR B 1 218 ? -3.475 16.953 -3.186 1 92.31 218 THR B O 1
ATOM 4287 N N . ARG B 1 219 ? -4.121 14.914 -2.6 1 84.5 219 ARG B N 1
ATOM 4288 C CA . ARG B 1 219 ? -4.973 15.43 -1.53 1 84.5 219 ARG B CA 1
ATOM 4289 C C . ARG B 1 219 ? -4.141 16.078 -0.432 1 84.5 219 ARG B C 1
ATOM 4291 O O . ARG B 1 219 ? -4.512 17.125 0.092 1 84.5 219 ARG B O 1
ATOM 4298 N N . LEU B 1 220 ? -3.1 15.5 -0.106 1 84.06 220 LEU B N 1
ATOM 4299 C CA . LEU B 1 220 ? -2.229 16.047 0.934 1 84.06 220 LEU B CA 1
ATOM 4300 C C . LEU B 1 220 ? -1.566 17.328 0.473 1 84.06 220 LEU B C 1
ATOM 4302 O O . LEU B 1 220 ? -1.478 18.297 1.238 1 84.06 220 LEU B O 1
ATOM 4306 N N . SER B 1 221 ? -1.153 17.297 -0.748 1 90.62 221 SER B N 1
ATOM 4307 C CA . SER B 1 221 ? -0.534 18.5 -1.298 1 90.62 221 SER B CA 1
ATOM 4308 C C . SER B 1 221 ? -1.542 19.641 -1.413 1 90.62 221 SER B C 1
ATOM 4310 O O . SER B 1 221 ? -1.227 20.781 -1.1 1 90.62 221 SER B O 1
ATOM 4312 N N . ARG B 1 222 ? -2.703 19.297 -1.837 1 91.44 222 ARG B N 1
ATOM 4313 C CA . ARG B 1 222 ? -3.775 20.297 -1.902 1 91.44 222 ARG B CA 1
ATOM 4314 C C . ARG B 1 222 ? -4.086 20.859 -0.52 1 91.44 222 ARG B C 1
ATOM 4316 O O . ARG B 1 222 ? -4.254 22.062 -0.36 1 91.44 222 ARG B O 1
ATOM 4323 N N . ALA B 1 223 ? -4.207 20 0.39 1 84.31 223 ALA B N 1
ATOM 4324 C CA . ALA B 1 223 ? -4.52 20.438 1.752 1 84.31 223 ALA B CA 1
ATOM 4325 C C . ALA B 1 223 ? -3.451 21.375 2.291 1 84.31 223 ALA B C 1
ATOM 4327 O O . ALA B 1 223 ? -3.766 22.359 2.969 1 84.31 223 ALA B O 1
ATOM 4328 N N . ALA B 1 224 ? -2.221 21.047 1.993 1 86.5 224 ALA B N 1
ATOM 4329 C CA . ALA B 1 224 ? -1.115 21.906 2.418 1 86.5 224 ALA B CA 1
ATOM 4330 C C . ALA B 1 224 ? -1.218 23.297 1.785 1 86.5 224 ALA B C 1
ATOM 4332 O O . ALA B 1 224 ? -0.976 24.297 2.447 1 86.5 224 ALA B O 1
ATOM 4333 N N . LEU B 1 225 ? -1.619 23.359 0.545 1 91.38 225 LEU B N 1
ATOM 4334 C CA . LEU B 1 225 ? -1.739 24.625 -0.176 1 91.38 225 LEU B CA 1
ATOM 4335 C C . LEU B 1 225 ? -2.924 25.438 0.339 1 91.38 225 LEU B C 1
ATOM 4337 O O . LEU B 1 225 ? -2.811 26.641 0.542 1 91.38 225 LEU B O 1
ATOM 4341 N N . ILE B 1 226 ? -4.004 24.812 0.593 1 89.94 226 ILE B N 1
ATOM 4342 C CA . ILE B 1 226 ? -5.211 25.469 1.064 1 89.94 226 ILE B CA 1
ATOM 4343 C C . ILE B 1 226 ? -4.984 26.016 2.477 1 89.94 226 ILE B C 1
ATOM 4345 O O . ILE B 1 226 ? -5.402 27.125 2.793 1 89.94 226 ILE B O 1
ATOM 4349 N N . GLN B 1 227 ? -4.359 25.188 3.279 1 84 227 GLN B N 1
ATOM 4350 C CA . GLN B 1 227 ? -4.051 25.625 4.633 1 84 227 GLN B CA 1
ATOM 4351 C C . GLN B 1 227 ? -3.154 26.859 4.617 1 84 227 GLN B C 1
ATOM 4353 O O . GLN B 1 227 ? -3.348 27.797 5.406 1 84 227 GLN B O 1
ATOM 4358 N N . GLU B 1 228 ? -2.234 26.828 3.73 1 86.88 228 GLU B N 1
ATOM 4359 C CA . GLU B 1 228 ? -1.312 27.953 3.609 1 86.88 228 GLU B CA 1
ATOM 4360 C C . GLU B 1 228 ? -2.037 29.219 3.148 1 86.88 228 GLU B C 1
ATOM 4362 O O . GLU B 1 228 ? -1.627 30.328 3.482 1 86.88 228 GLU B O 1
ATOM 4367 N N . GLN B 1 229 ? -3.088 29.141 2.471 1 90.94 229 GLN B N 1
ATOM 4368 C CA . GLN B 1 229 ? -3.854 30.266 1.953 1 90.94 229 GLN B CA 1
ATOM 4369 C C . GLN B 1 229 ? -4.566 31.016 3.078 1 90.94 229 GLN B C 1
ATOM 4371 O O . GLN B 1 229 ? -4.934 32.188 2.924 1 90.94 229 GLN B O 1
ATOM 4376 N N . SER B 1 230 ? -4.719 30.344 4.133 1 87.88 230 SER B N 1
ATOM 4377 C CA . SER B 1 230 ? -5.473 30.938 5.23 1 87.88 230 SER B CA 1
ATOM 4378 C C . SER B 1 230 ? -4.555 31.703 6.18 1 87.88 230 SER B C 1
ATOM 4380 O O . SER B 1 230 ? -5.02 32.281 7.156 1 87.88 230 SER B O 1
ATOM 4382 N N . ARG B 1 231 ? -3.324 31.797 5.805 1 87.5 231 ARG B N 1
ATOM 4383 C CA . ARG B 1 231 ? -2.354 32.438 6.68 1 87.5 231 ARG B CA 1
ATOM 4384 C C . ARG B 1 231 ? -2.465 33.969 6.594 1 87.5 231 ARG B C 1
ATOM 4386 O O . ARG B 1 231 ? -2.953 34.5 5.598 1 87.5 231 ARG B O 1
ATOM 4393 N N . LEU B 1 232 ? -1.977 34.688 7.637 1 88.69 232 LEU B N 1
ATOM 4394 C CA . LEU B 1 232 ? -2.086 36.125 7.762 1 88.69 232 LEU B CA 1
ATOM 4395 C C . LEU B 1 232 ? -1.315 36.812 6.645 1 88.69 232 LEU B C 1
ATOM 4397 O O . LEU B 1 232 ? -1.747 37.875 6.148 1 88.69 232 LEU B O 1
ATOM 4401 N N . TYR B 1 233 ? -0.213 36.281 6.223 1 89.75 233 TYR B N 1
ATOM 4402 C CA . TYR B 1 233 ? 0.597 36.938 5.211 1 89.75 233 TYR B CA 1
ATOM 4403 C C . TYR B 1 233 ? -0.123 36.969 3.867 1 89.75 233 TYR B C 1
ATOM 4405 O O . TYR B 1 233 ? 0.091 37.875 3.059 1 89.75 233 TYR B O 1
ATOM 4413 N N . VAL B 1 234 ? -0.932 36.031 3.701 1 92.31 234 VAL B N 1
ATOM 4414 C CA . VAL B 1 234 ? -1.698 35.969 2.461 1 92.31 234 VAL B CA 1
ATOM 4415 C C . VAL B 1 234 ? -2.746 37.094 2.447 1 92.31 234 VAL B C 1
ATOM 4417 O O . VAL B 1 234 ? -2.951 37.75 1.423 1 92.31 234 VAL B O 1
ATOM 4420 N N . ARG B 1 235 ? -3.385 37.25 3.533 1 91.75 235 ARG B N 1
ATOM 4421 C CA . ARG B 1 235 ? -4.344 38.344 3.66 1 91.75 235 ARG B CA 1
ATOM 4422 C C . ARG B 1 235 ? -3.67 39.719 3.443 1 91.75 235 ARG B C 1
ATOM 4424 O O . ARG B 1 235 ? -4.234 40.594 2.797 1 91.75 235 ARG B O 1
ATOM 4431 N N . THR B 1 236 ? -2.557 39.781 4.066 1 93.06 236 THR B N 1
ATOM 4432 C CA . THR B 1 236 ? -1.788 41.031 3.9 1 93.06 236 THR B CA 1
ATOM 4433 C C . THR B 1 236 ? -1.435 41.25 2.434 1 93.06 236 THR B C 1
ATOM 4435 O O . THR B 1 236 ? -1.545 42.375 1.927 1 93.06 236 THR B O 1
ATOM 4438 N N . ALA B 1 237 ? -1.035 40.219 1.806 1 93.25 237 ALA B N 1
ATOM 4439 C CA . ALA B 1 237 ? -0.673 40.312 0.394 1 93.25 237 ALA B CA 1
ATOM 4440 C C . ALA B 1 237 ? -1.878 40.688 -0.457 1 93.25 237 ALA B C 1
ATOM 4442 O O . ALA B 1 237 ? -1.753 41.469 -1.401 1 93.25 237 ALA B O 1
ATOM 4443 N N . ARG B 1 238 ? -3.021 40.188 -0.154 1 92.38 238 ARG B N 1
ATOM 4444 C CA . ARG B 1 238 ? -4.258 40.531 -0.843 1 92.38 238 ARG B CA 1
ATOM 4445 C C . ARG B 1 238 ? -4.625 42 -0.603 1 92.38 238 ARG B C 1
ATOM 4447 O O . ARG B 1 238 ? -5.082 42.688 -1.517 1 92.38 238 ARG B O 1
ATOM 4454 N N . GLY B 1 239 ? -4.371 42.375 0.594 1 94.19 239 GLY B N 1
ATOM 4455 C CA . GLY B 1 239 ? -4.621 43.75 0.947 1 94.19 239 GLY B CA 1
ATOM 4456 C C . GLY B 1 239 ? -3.723 44.75 0.211 1 94.19 239 GLY B C 1
ATOM 4457 O O . GLY B 1 239 ? -4.125 45.875 -0.073 1 94.19 239 GLY B O 1
ATOM 4458 N N . LYS B 1 240 ? -2.598 44.219 -0.115 1 95.06 240 LYS B N 1
ATOM 4459 C CA . LYS B 1 240 ? -1.637 45.062 -0.84 1 95.06 240 LYS B CA 1
ATOM 4460 C C . LYS B 1 240 ? -1.924 45.031 -2.34 1 95.06 240 LYS B C 1
ATOM 4462 O O . LYS B 1 240 ? -1.217 45.688 -3.117 1 95.06 240 LYS B O 1
ATOM 4467 N N . GLY B 1 241 ? -2.879 44.25 -2.752 1 93.06 241 GLY B N 1
ATOM 4468 C CA . GLY B 1 241 ? -3.346 44.281 -4.129 1 93.06 241 GLY B CA 1
ATOM 4469 C C . GLY B 1 241 ? -2.662 43.25 -5.012 1 93.06 241 GLY B C 1
ATOM 4470 O O . GLY B 1 241 ? -2.766 43.312 -6.238 1 93.06 241 GLY B O 1
ATOM 4471 N N . LEU B 1 242 ? -1.93 42.375 -4.469 1 93.31 242 LEU B N 1
ATOM 4472 C CA . LEU B 1 242 ? -1.288 41.344 -5.273 1 93.31 242 LEU B CA 1
ATOM 4473 C C . LEU B 1 242 ? -2.328 40.406 -5.891 1 93.31 242 LEU B C 1
ATOM 4475 O O . LEU B 1 242 ? -3.338 40.094 -5.258 1 93.31 242 LEU B O 1
ATOM 4479 N N . SER B 1 243 ? -2.043 40 -7.121 1 93.31 243 SER B N 1
ATOM 4480 C CA . SER B 1 243 ? -2.963 39.094 -7.812 1 93.31 243 SER B CA 1
ATOM 4481 C C . SER B 1 243 ? -2.957 37.719 -7.184 1 93.31 243 SER B C 1
ATOM 4483 O O . SER B 1 243 ? -1.941 37.281 -6.637 1 93.31 243 SER B O 1
ATOM 4485 N N . PRO B 1 244 ? -4.039 37 -7.301 1 90.31 244 PRO B N 1
ATOM 4486 C CA . PRO B 1 244 ? -4.125 35.656 -6.73 1 90.31 244 PRO B CA 1
ATOM 4487 C C . PRO B 1 244 ? -3.047 34.719 -7.273 1 90.31 244 PRO B C 1
ATOM 4489 O O . PRO B 1 244 ? -2.494 33.906 -6.527 1 90.31 244 PRO B O 1
ATOM 4492 N N . ASN B 1 245 ? -2.773 34.844 -8.516 1 91.12 245 ASN B N 1
ATOM 4493 C CA . ASN B 1 245 ? -1.746 34 -9.109 1 91.12 245 ASN B CA 1
ATOM 4494 C C . ASN B 1 245 ? -0.361 34.344 -8.562 1 91.12 245 ASN B C 1
ATOM 4496 O O . ASN B 1 245 ? 0.447 33.438 -8.328 1 91.12 245 ASN B O 1
ATOM 4500 N N . ARG B 1 246 ? -0.151 35.562 -8.336 1 92.12 246 ARG B N 1
ATOM 4501 C CA . ARG B 1 246 ? 1.133 35.938 -7.766 1 92.12 246 ARG B CA 1
ATOM 4502 C C . ARG B 1 246 ? 1.267 35.469 -6.324 1 92.12 246 ARG B C 1
ATOM 4504 O O . ARG B 1 246 ? 2.338 35.031 -5.91 1 92.12 246 ARG B O 1
ATOM 4511 N N . ILE B 1 247 ? 0.197 35.562 -5.637 1 93.25 247 ILE B N 1
ATOM 4512 C CA . ILE B 1 247 ? 0.208 35.094 -4.246 1 93.25 247 ILE B CA 1
ATOM 4513 C C . ILE B 1 247 ? 0.453 33.594 -4.195 1 93.25 247 ILE B C 1
ATOM 4515 O O . ILE B 1 247 ? 1.262 33.125 -3.393 1 93.25 247 ILE B O 1
ATOM 4519 N N . LEU B 1 248 ? -0.184 32.906 -5.078 1 91.94 248 LEU B N 1
ATOM 4520 C CA . LEU B 1 248 ? -0.09 31.438 -5.09 1 91.94 248 LEU B CA 1
ATOM 4521 C C . LEU B 1 248 ? 1.314 30.984 -5.477 1 91.94 248 LEU B C 1
ATOM 4523 O O . LEU B 1 248 ? 1.952 30.234 -4.746 1 91.94 248 LEU B O 1
ATOM 4527 N N . PHE B 1 249 ? 1.879 31.516 -6.566 1 90.44 249 PHE B N 1
ATOM 4528 C CA . PHE B 1 249 ? 3.1 30.984 -7.156 1 90.44 249 PHE B CA 1
ATOM 4529 C C . PHE B 1 249 ? 4.332 31.578 -6.484 1 90.44 249 PHE B C 1
ATOM 4531 O O . PHE B 1 249 ? 5.375 30.922 -6.402 1 90.44 249 PHE B O 1
ATOM 4538 N N . LYS B 1 250 ? 4.164 32.719 -5.828 1 87.44 250 LYS B N 1
ATOM 4539 C CA . LYS B 1 250 ? 5.332 33.375 -5.238 1 87.44 250 LYS B CA 1
ATOM 4540 C C . LYS B 1 250 ? 5.383 33.125 -3.73 1 87.44 250 LYS B C 1
ATOM 4542 O O . LYS B 1 250 ? 6.465 33.031 -3.15 1 87.44 250 LYS B O 1
ATOM 4547 N N . HIS B 1 251 ? 4.227 33.062 -3.102 1 89.12 251 HIS B N 1
ATOM 4548 C CA . HIS B 1 251 ? 4.234 33.062 -1.644 1 89.12 251 HIS B CA 1
ATOM 4549 C C . HIS B 1 251 ? 3.715 31.75 -1.092 1 89.12 251 HIS B C 1
ATOM 4551 O O . HIS B 1 251 ? 4.418 31.062 -0.349 1 89.12 251 HIS B O 1
ATOM 4557 N N . ILE B 1 252 ? 2.641 31.328 -1.563 1 91.12 252 ILE B N 1
ATOM 4558 C CA . ILE B 1 252 ? 1.982 30.156 -0.979 1 91.12 252 ILE B CA 1
ATOM 4559 C C . ILE B 1 252 ? 2.777 28.906 -1.309 1 91.12 252 ILE B C 1
ATOM 4561 O O . ILE B 1 252 ? 3.047 28.078 -0.427 1 91.12 252 ILE B O 1
ATOM 4565 N N . LEU B 1 253 ? 3.15 28.766 -2.568 1 90 253 LEU B N 1
ATOM 4566 C CA . LEU B 1 253 ? 3.859 27.578 -3.012 1 90 253 LEU B CA 1
ATOM 4567 C C . LEU B 1 253 ? 5.16 27.391 -2.236 1 90 253 LEU B C 1
ATOM 4569 O O . LEU B 1 253 ? 5.484 26.281 -1.813 1 90 253 LEU B O 1
ATOM 4573 N N . ARG B 1 254 ? 5.793 28.438 -2.002 1 84.75 254 ARG B N 1
ATOM 4574 C CA . ARG B 1 254 ? 7.07 28.375 -1.3 1 84.75 254 ARG B CA 1
ATOM 4575 C C . ARG B 1 254 ? 6.883 27.938 0.148 1 84.75 254 ARG B C 1
ATOM 4577 O O . ARG B 1 254 ? 7.66 27.141 0.666 1 84.75 254 ARG B O 1
ATOM 4584 N N . ASN B 1 255 ? 5.828 28.422 0.757 1 85.06 255 ASN B N 1
ATOM 4585 C CA . ASN B 1 255 ? 5.598 28.141 2.17 1 85.06 255 ASN B CA 1
ATOM 4586 C C . ASN B 1 255 ? 4.922 26.781 2.367 1 85.06 255 ASN B C 1
ATOM 4588 O O . ASN B 1 255 ? 4.996 26.203 3.451 1 85.06 255 ASN B O 1
ATOM 4592 N N . ALA B 1 256 ? 4.312 26.297 1.329 1 88.44 256 ALA B N 1
ATOM 4593 C CA . ALA B 1 256 ? 3.615 25.016 1.421 1 88.44 256 ALA B CA 1
ATOM 4594 C C . ALA B 1 256 ? 4.52 23.859 0.986 1 88.44 256 ALA B C 1
ATOM 4596 O O . ALA B 1 256 ? 4.129 22.703 1.06 1 88.44 256 ALA B O 1
ATOM 4597 N N . LEU B 1 257 ? 5.699 24.156 0.61 1 84.94 257 LEU B N 1
ATOM 4598 C CA . LEU B 1 257 ? 6.598 23.141 0.073 1 84.94 257 LEU B CA 1
ATOM 4599 C C . LEU B 1 257 ? 7.02 22.156 1.161 1 84.94 257 LEU B C 1
ATOM 4601 O O . LEU B 1 257 ? 7.219 20.969 0.891 1 84.94 257 LEU B O 1
ATOM 4605 N N . SER B 1 258 ? 7.117 22.656 2.441 1 79.75 258 SER B N 1
ATOM 4606 C CA . SER B 1 258 ? 7.578 21.797 3.525 1 79.75 258 SER B CA 1
ATOM 4607 C C . SER B 1 258 ? 6.594 20.656 3.785 1 79.75 258 SER B C 1
ATOM 4609 O O . SER B 1 258 ? 6.965 19.484 3.723 1 79.75 258 SER B O 1
ATOM 4611 N N . PRO B 1 259 ? 5.344 20.984 3.992 1 81.12 259 PRO B N 1
ATOM 4612 C CA . PRO B 1 259 ? 4.391 19.891 4.184 1 81.12 259 PRO B CA 1
ATOM 4613 C C . PRO B 1 259 ? 4.227 19.016 2.936 1 81.12 259 PRO B C 1
ATOM 4615 O O . PRO B 1 259 ? 3.98 17.812 3.041 1 81.12 259 PRO B O 1
ATOM 4618 N N . ILE B 1 260 ? 4.391 19.625 1.792 1 86.31 260 ILE B N 1
ATOM 4619 C CA . ILE B 1 260 ? 4.281 18.875 0.548 1 86.31 260 ILE B CA 1
ATOM 4620 C C . ILE B 1 260 ? 5.438 17.875 0.441 1 86.31 260 ILE B C 1
ATOM 4622 O O . ILE B 1 260 ? 5.246 16.734 0.018 1 86.31 260 ILE B O 1
ATOM 4626 N N . LEU B 1 261 ? 6.629 18.297 0.838 1 83.62 261 LEU B N 1
ATOM 4627 C CA . LEU B 1 261 ? 7.789 17.406 0.812 1 83.62 261 LEU B CA 1
ATOM 4628 C C . LEU B 1 261 ? 7.621 16.25 1.793 1 83.62 261 LEU B C 1
ATOM 4630 O O . LEU B 1 261 ? 8.008 15.125 1.498 1 83.62 261 LEU B O 1
ATOM 4634 N N . THR B 1 262 ? 7.059 16.547 2.93 1 76.62 262 THR B N 1
ATOM 4635 C CA . THR B 1 262 ? 6.781 15.5 3.902 1 76.62 262 THR B CA 1
ATOM 4636 C C . THR B 1 262 ? 5.801 14.477 3.332 1 76.62 262 THR B C 1
ATOM 4638 O O . THR B 1 262 ? 6.023 13.273 3.432 1 76.62 262 THR B O 1
ATOM 4641 N N . ALA B 1 263 ? 4.77 15.039 2.744 1 82.19 263 ALA B N 1
ATOM 4642 C CA . ALA B 1 263 ? 3.787 14.164 2.115 1 82.19 263 ALA B CA 1
ATOM 4643 C C . ALA B 1 263 ? 4.426 13.32 1.016 1 82.19 263 ALA B C 1
ATOM 4645 O O . ALA B 1 263 ? 4.098 12.141 0.854 1 82.19 263 ALA B O 1
ATOM 4646 N N . THR B 1 264 ? 5.305 13.938 0.278 1 87.06 264 THR B N 1
ATOM 4647 C CA . THR B 1 264 ? 5.988 13.266 -0.82 1 87.06 264 THR B CA 1
ATOM 4648 C C . THR B 1 264 ? 6.859 12.125 -0.298 1 87.06 264 THR B C 1
ATOM 4650 O O . THR B 1 264 ? 6.883 11.039 -0.875 1 87.06 264 THR B O 1
ATOM 4653 N N . THR B 1 265 ? 7.562 12.344 0.763 1 81 265 THR B N 1
ATOM 4654 C CA . THR B 1 265 ? 8.406 11.312 1.354 1 81 265 THR B CA 1
ATOM 4655 C C . THR B 1 265 ? 7.566 10.148 1.851 1 81 265 THR B C 1
ATOM 4657 O O . THR B 1 265 ? 7.957 8.984 1.699 1 81 265 THR B O 1
ATOM 4660 N N . MET B 1 266 ? 6.465 10.438 2.432 1 78.75 266 MET B N 1
ATOM 4661 C CA . MET B 1 266 ? 5.559 9.391 2.889 1 78.75 266 MET B CA 1
ATOM 4662 C C . MET B 1 266 ? 5.059 8.555 1.716 1 78.75 266 MET B C 1
ATOM 4664 O O . MET B 1 266 ? 4.961 7.328 1.818 1 78.75 266 MET B O 1
ATOM 4668 N N . GLN B 1 267 ? 4.68 9.25 0.647 1 86.38 267 GLN B N 1
ATOM 4669 C CA . GLN B 1 267 ? 4.203 8.539 -0.536 1 86.38 267 GLN B CA 1
ATOM 4670 C C . GLN B 1 267 ? 5.285 7.617 -1.095 1 86.38 267 GLN B C 1
ATOM 4672 O O . GLN B 1 267 ? 4.988 6.531 -1.595 1 86.38 267 GLN B O 1
ATOM 4677 N N . PHE B 1 268 ? 6.527 8.023 -1.069 1 86.19 268 PHE B N 1
ATOM 4678 C CA . PHE B 1 268 ? 7.617 7.168 -1.532 1 86.19 268 PHE B CA 1
ATOM 4679 C C . PHE B 1 268 ? 7.707 5.902 -0.69 1 86.19 268 PHE B C 1
ATOM 4681 O O . PHE B 1 268 ? 7.961 4.816 -1.217 1 86.19 268 PHE B O 1
ATOM 4688 N N . GLY B 1 269 ? 7.625 6.078 0.609 1 81.62 269 GLY B N 1
ATOM 4689 C CA . GLY B 1 269 ? 7.605 4.914 1.478 1 81.62 269 GLY B CA 1
ATOM 4690 C C . GLY B 1 269 ? 6.523 3.916 1.114 1 81.62 269 GLY B C 1
ATOM 4691 O O . GLY B 1 269 ? 6.766 2.709 1.076 1 81.62 269 GLY B O 1
ATOM 4692 N N . TYR B 1 270 ? 5.395 4.406 0.831 1 81.25 270 TYR B N 1
ATOM 4693 C CA . TYR B 1 270 ? 4.293 3.545 0.422 1 81.25 270 TYR B CA 1
ATOM 4694 C C . TYR B 1 270 ? 4.598 2.859 -0.905 1 81.25 270 TYR B C 1
ATOM 4696 O O . TYR B 1 270 ? 4.297 1.677 -1.083 1 81.25 270 TYR B O 1
ATOM 4704 N N . MET B 1 271 ? 5.16 3.617 -1.773 1 87.5 271 MET B N 1
ATOM 4705 C CA . MET B 1 271 ? 5.512 3.074 -3.082 1 87.5 271 MET B CA 1
ATOM 4706 C C . MET B 1 271 ? 6.453 1.883 -2.941 1 87.5 271 MET B C 1
ATOM 4708 O O . MET B 1 271 ? 6.266 0.858 -3.602 1 87.5 271 MET B O 1
ATOM 4712 N N . ILE B 1 272 ? 7.406 2.033 -2.113 1 84.19 272 ILE B N 1
ATOM 4713 C CA . ILE B 1 272 ? 8.367 0.957 -1.895 1 84.19 272 ILE B CA 1
ATOM 4714 C C . ILE B 1 272 ? 7.656 -0.261 -1.313 1 84.19 272 ILE B C 1
ATOM 4716 O O . ILE B 1 272 ? 7.977 -1.4 -1.66 1 84.19 272 ILE B O 1
ATOM 4720 N N . SER B 1 273 ? 6.727 -0.034 -0.511 1 76.62 273 SER B N 1
ATOM 4721 C CA . SER B 1 273 ? 6.043 -1.112 0.194 1 76.62 273 SER B CA 1
ATOM 4722 C C . SER B 1 273 ? 5.18 -1.934 -0.758 1 76.62 273 SER B C 1
ATOM 4724 O O . SER B 1 273 ? 4.977 -3.131 -0.544 1 76.62 273 SER B O 1
ATOM 4726 N N . TRP B 1 274 ? 4.664 -1.35 -1.837 1 78.75 274 TRP B N 1
ATOM 4727 C CA . TRP B 1 274 ? 3.701 -2.131 -2.605 1 78.75 274 TRP B CA 1
ATOM 4728 C C . TRP B 1 274 ? 4.199 -2.359 -4.031 1 78.75 274 TRP B C 1
ATOM 4730 O O . TRP B 1 274 ? 3.494 -2.951 -4.852 1 78.75 274 TRP B O 1
ATOM 4740 N N . VAL B 1 275 ? 5.473 -1.828 -4.363 1 87.62 275 VAL B N 1
ATOM 4741 C CA . VAL B 1 275 ? 5.992 -1.996 -5.715 1 87.62 275 VAL B CA 1
ATOM 4742 C C . VAL B 1 275 ? 6.098 -3.482 -6.047 1 87.62 275 VAL B C 1
ATOM 4744 O O . VAL B 1 275 ? 5.953 -3.879 -7.207 1 87.62 275 VAL B O 1
ATOM 4747 N N . ILE B 1 276 ? 6.324 -4.281 -5.094 1 86.19 276 ILE B N 1
ATOM 4748 C CA . ILE B 1 276 ? 6.445 -5.719 -5.305 1 86.19 276 ILE B CA 1
ATOM 4749 C C . ILE B 1 276 ? 5.16 -6.258 -5.93 1 86.19 276 ILE B C 1
ATOM 4751 O O . ILE B 1 276 ? 5.207 -7.152 -6.777 1 86.19 276 ILE B O 1
ATOM 4755 N N . LEU B 1 277 ? 4.066 -5.707 -5.52 1 84.75 277 LEU B N 1
ATOM 4756 C CA . LEU B 1 277 ? 2.789 -6.145 -6.07 1 84.75 277 LEU B CA 1
ATOM 4757 C C . LEU B 1 277 ? 2.707 -5.848 -7.562 1 84.75 277 LEU B C 1
ATOM 4759 O O . LEU B 1 277 ? 2.217 -6.668 -8.336 1 84.75 277 LEU B O 1
ATOM 4763 N N . VAL B 1 278 ? 3.146 -4.738 -7.867 1 91.12 278 VAL B N 1
ATOM 4764 C CA . VAL B 1 278 ? 3.129 -4.332 -9.266 1 91.12 278 VAL B CA 1
ATOM 4765 C C . VAL B 1 278 ? 4.082 -5.215 -10.07 1 91.12 278 VAL B C 1
ATOM 4767 O O . VAL B 1 278 ? 3.77 -5.617 -11.195 1 91.12 278 VAL B O 1
ATOM 4770 N N . GLU B 1 279 ? 5.211 -5.555 -9.453 1 93.75 279 GLU B N 1
ATOM 4771 C CA . GLU B 1 279 ? 6.164 -6.426 -10.133 1 93.75 279 GLU B CA 1
ATOM 4772 C C . GLU B 1 279 ? 5.578 -7.82 -10.352 1 93.75 279 GLU B C 1
ATOM 4774 O O . GLU B 1 279 ? 5.801 -8.438 -11.398 1 93.75 279 GLU B O 1
ATOM 4779 N N . VAL B 1 280 ? 4.809 -8.25 -9.43 1 87.81 280 VAL B N 1
ATOM 4780 C CA . VAL B 1 280 ? 4.219 -9.586 -9.508 1 87.81 280 VAL B CA 1
ATOM 4781 C C . VAL B 1 280 ? 3.1 -9.594 -10.547 1 87.81 280 VAL B C 1
ATOM 4783 O O . VAL B 1 280 ? 3.021 -10.5 -11.383 1 87.81 280 VAL B O 1
ATOM 4786 N N . ILE B 1 281 ? 2.289 -8.586 -10.57 1 86.31 281 ILE B N 1
ATOM 4787 C CA . ILE B 1 281 ? 1.136 -8.523 -11.469 1 86.31 281 ILE B CA 1
ATOM 4788 C C . ILE B 1 281 ? 1.61 -8.398 -12.914 1 86.31 281 ILE B C 1
ATOM 4790 O O . ILE B 1 281 ? 1.025 -9 -13.82 1 86.31 281 ILE B O 1
ATOM 4794 N N . PHE B 1 282 ? 2.684 -7.68 -13.125 1 93.69 282 PHE B N 1
ATOM 4795 C CA . PHE B 1 282 ? 3.111 -7.375 -14.484 1 93.69 282 PHE B CA 1
ATOM 4796 C C . PHE B 1 282 ? 4.309 -8.234 -14.883 1 93.69 282 PHE B C 1
ATOM 4798 O O . PHE B 1 282 ? 4.93 -7.996 -15.922 1 93.69 282 PHE B O 1
ATOM 4805 N N . ASP B 1 283 ? 4.629 -9.203 -14.023 1 92.5 283 ASP B N 1
ATOM 4806 C CA . ASP B 1 283 ? 5.801 -10.031 -14.273 1 92.5 283 ASP B CA 1
ATOM 4807 C C . ASP B 1 283 ? 7.027 -9.172 -14.578 1 92.5 283 ASP B C 1
ATOM 4809 O O . ASP B 1 283 ? 7.723 -9.398 -15.57 1 92.5 283 ASP B O 1
ATOM 4813 N N . TRP B 1 284 ? 7.117 -8.078 -13.875 1 96.19 284 TRP B N 1
ATOM 4814 C CA . TRP B 1 284 ? 8.25 -7.164 -13.984 1 96.19 284 TRP B CA 1
ATOM 4815 C C . TRP B 1 284 ? 9.484 -7.75 -13.305 1 96.19 284 TRP B C 1
ATOM 4817 O O . TRP B 1 284 ? 9.461 -8.062 -12.117 1 96.19 284 TRP B O 1
ATOM 4827 N N . PRO B 1 285 ? 10.523 -7.938 -14.055 1 96.19 285 PRO B N 1
ATOM 4828 C CA . PRO B 1 285 ? 11.664 -8.648 -13.484 1 96.19 285 PRO B CA 1
ATOM 4829 C C . PRO B 1 285 ? 12.492 -7.777 -12.539 1 96.19 285 PRO B C 1
ATOM 4831 O O . PRO B 1 285 ? 13.68 -7.551 -12.789 1 96.19 285 PRO B O 1
ATOM 4834 N N . GLY B 1 286 ? 11.906 -7.426 -11.461 1 97 286 GLY B N 1
ATOM 4835 C CA . GLY B 1 286 ? 12.547 -6.625 -10.43 1 97 286 GLY B CA 1
ATOM 4836 C C . GLY B 1 286 ? 12.891 -7.422 -9.188 1 97 286 GLY B C 1
ATOM 4837 O O . GLY B 1 286 ? 12.758 -8.648 -9.172 1 97 286 GLY B O 1
ATOM 4838 N N . ILE B 1 287 ? 13.43 -6.754 -8.18 1 95.25 287 ILE B N 1
ATOM 4839 C CA . ILE B 1 287 ? 13.898 -7.414 -6.969 1 95.25 287 ILE B CA 1
ATOM 4840 C C . ILE B 1 287 ? 12.703 -7.926 -6.164 1 95.25 287 ILE B C 1
ATOM 4842 O O . ILE B 1 287 ? 12.82 -8.898 -5.418 1 95.25 287 ILE B O 1
ATOM 4846 N N . GLY B 1 288 ? 11.57 -7.254 -6.266 1 93.5 288 GLY B N 1
ATOM 4847 C CA . GLY B 1 288 ? 10.367 -7.719 -5.586 1 93.5 288 GLY B CA 1
ATOM 4848 C C . GLY B 1 288 ? 9.875 -9.062 -6.086 1 93.5 288 GLY B C 1
ATOM 4849 O O . GLY B 1 288 ? 9.617 -9.969 -5.293 1 93.5 288 GLY B O 1
ATOM 4850 N N . LEU B 1 289 ? 9.734 -9.141 -7.383 1 93.88 289 LEU B N 1
ATOM 4851 C CA . LEU B 1 289 ? 9.328 -10.414 -7.977 1 93.88 289 LEU B CA 1
ATOM 4852 C C . LEU B 1 289 ? 10.344 -11.508 -7.668 1 93.88 289 LEU B C 1
ATOM 4854 O O . LEU B 1 289 ? 9.969 -12.641 -7.359 1 93.88 289 LEU B O 1
ATOM 4858 N N . TYR B 1 290 ? 11.656 -11.141 -7.777 1 95.44 290 TYR B N 1
ATOM 4859 C CA . TYR B 1 290 ? 12.742 -12.055 -7.445 1 95.44 290 TYR B CA 1
ATOM 4860 C C . TYR B 1 290 ? 12.594 -12.586 -6.023 1 95.44 290 TYR B C 1
ATOM 4862 O O . TYR B 1 290 ? 12.688 -13.789 -5.793 1 95.44 290 TYR B O 1
ATOM 4870 N N . ALA B 1 291 ? 12.328 -11.742 -5.094 1 92.44 291 ALA B N 1
ATOM 4871 C CA . ALA B 1 291 ? 12.172 -12.133 -3.695 1 92.44 291 ALA B CA 1
ATOM 4872 C C . ALA B 1 291 ? 10.922 -12.984 -3.498 1 92.44 291 ALA B C 1
ATOM 4874 O O . ALA B 1 291 ? 10.938 -13.961 -2.746 1 92.44 291 ALA B O 1
ATOM 4875 N N . TYR B 1 292 ? 9.859 -12.602 -4.176 1 88.25 292 TYR B N 1
ATOM 4876 C CA . TYR B 1 292 ? 8.602 -13.328 -4.047 1 88.25 292 TYR B CA 1
ATOM 4877 C C . TYR B 1 292 ? 8.75 -14.758 -4.547 1 88.25 292 TYR B C 1
ATOM 4879 O O . TYR B 1 292 ? 8.32 -15.703 -3.875 1 88.25 292 TYR B O 1
ATOM 4887 N N . GLN B 1 293 ? 9.328 -14.891 -5.691 1 90.5 293 GLN B N 1
ATOM 4888 C CA . GLN B 1 293 ? 9.531 -16.219 -6.258 1 90.5 293 GLN B CA 1
ATOM 4889 C C . GLN B 1 293 ? 10.461 -17.062 -5.387 1 90.5 293 GLN B C 1
ATOM 4891 O O . GLN B 1 293 ? 10.266 -18.266 -5.242 1 90.5 293 GLN B O 1
ATOM 4896 N N . SER B 1 294 ? 11.461 -16.406 -4.855 1 88.88 294 SER B N 1
ATOM 4897 C CA . SER B 1 294 ? 12.391 -17.109 -3.965 1 88.88 294 SER B CA 1
ATOM 4898 C C . SER B 1 294 ? 11.695 -17.531 -2.674 1 88.88 294 SER B C 1
ATOM 4900 O O . SER B 1 294 ? 11.953 -18.625 -2.156 1 88.88 294 SER B O 1
ATOM 4902 N N . PHE B 1 295 ? 10.82 -16.734 -2.184 1 84.88 295 PHE B N 1
ATOM 4903 C CA . PHE B 1 295 ? 10.094 -17.016 -0.952 1 84.88 295 PHE B CA 1
ATOM 4904 C C . PHE B 1 295 ? 9.211 -18.25 -1.112 1 84.88 295 PHE B C 1
ATOM 4906 O O . PHE B 1 295 ? 9.016 -19.016 -0.159 1 84.88 295 PHE B O 1
ATOM 4913 N N . GLN B 1 296 ? 8.719 -18.422 -2.367 1 79.44 296 GLN B N 1
ATOM 4914 C CA . GLN B 1 296 ? 7.809 -19.547 -2.635 1 79.44 296 GLN B CA 1
ATOM 4915 C C . GLN B 1 296 ? 8.5 -20.875 -2.402 1 79.44 296 GLN B C 1
ATOM 4917 O O . GLN B 1 296 ? 7.836 -21.891 -2.162 1 79.44 296 GLN B O 1
ATOM 4922 N N . VAL B 1 297 ? 9.875 -20.859 -2.449 1 79 297 VAL B N 1
ATOM 4923 C CA . VAL B 1 297 ? 10.617 -22.109 -2.219 1 79 297 VAL B CA 1
ATOM 4924 C C . VAL B 1 297 ? 11.461 -21.969 -0.957 1 79 297 VAL B C 1
ATOM 4926 O O . VAL B 1 297 ? 12.484 -22.656 -0.816 1 79 297 VAL B O 1
ATOM 4929 N N . PHE B 1 298 ? 11.141 -20.969 -0.168 1 77.06 298 PHE B N 1
ATOM 4930 C CA . PHE B 1 298 ? 11.734 -20.734 1.142 1 77.06 298 PHE B CA 1
ATOM 4931 C C . PHE B 1 298 ? 13.227 -20.422 1.011 1 77.06 298 PHE B C 1
ATOM 4933 O O . PHE B 1 298 ? 14.031 -20.875 1.826 1 77.06 298 PHE B O 1
ATOM 4940 N N . ASP B 1 299 ? 13.57 -19.859 -0.158 1 82.81 299 ASP B N 1
ATOM 4941 C CA . ASP B 1 299 ? 14.875 -19.234 -0.337 1 82.81 299 ASP B CA 1
ATOM 4942 C C . ASP B 1 299 ? 14.914 -17.844 0.3 1 82.81 299 ASP B C 1
ATOM 4944 O O . ASP B 1 299 ? 14.492 -16.859 -0.313 1 82.81 299 ASP B O 1
ATOM 4948 N N . TYR B 1 300 ? 15.578 -17.672 1.367 1 83.19 300 TYR B N 1
ATOM 4949 C CA . TYR B 1 300 ? 15.367 -16.469 2.178 1 83.19 300 TYR B CA 1
ATOM 4950 C C . TYR B 1 300 ? 16.422 -15.414 1.885 1 83.19 300 TYR B C 1
ATOM 4952 O O . TYR B 1 300 ? 16.266 -14.25 2.248 1 83.19 300 TYR B O 1
ATOM 4960 N N . SER B 1 301 ? 17.547 -15.844 1.312 1 88.75 301 SER B N 1
ATOM 4961 C CA . SER B 1 301 ? 18.609 -14.875 1.065 1 88.75 301 SER B CA 1
ATOM 4962 C C . SER B 1 301 ? 18.125 -13.719 0.206 1 88.75 301 SER B C 1
ATOM 4964 O O . SER B 1 301 ? 18.359 -12.555 0.528 1 88.75 301 SER B O 1
ATOM 4966 N N . PRO B 1 302 ? 17.344 -14.023 -0.886 1 91.12 302 PRO B N 1
ATOM 4967 C CA . PRO B 1 302 ? 16.797 -12.906 -1.661 1 91.12 302 PRO B CA 1
ATOM 4968 C C . PRO B 1 302 ? 15.797 -12.07 -0.865 1 91.12 302 PRO B C 1
ATOM 4970 O O . PRO B 1 302 ? 15.703 -10.859 -1.076 1 91.12 302 PRO B O 1
ATOM 4973 N N . VAL B 1 303 ? 15.148 -12.672 0.039 1 89.19 303 VAL B N 1
ATOM 4974 C CA . VAL B 1 303 ? 14.164 -11.969 0.859 1 89.19 303 VAL B CA 1
ATOM 4975 C C . VAL B 1 303 ? 14.875 -11.008 1.808 1 89.19 303 VAL B C 1
ATOM 4977 O O . VAL B 1 303 ? 14.453 -9.867 1.98 1 89.19 303 VAL B O 1
ATOM 4980 N N . ILE B 1 304 ? 15.93 -11.461 2.359 1 90.19 304 ILE B N 1
ATOM 4981 C CA . ILE B 1 304 ? 16.75 -10.625 3.238 1 90.19 304 ILE B CA 1
ATOM 4982 C C . ILE B 1 304 ? 17.312 -9.453 2.447 1 90.19 304 ILE B C 1
ATOM 4984 O O . ILE B 1 304 ? 17.297 -8.312 2.912 1 90.19 304 ILE B O 1
ATOM 4988 N N . ALA B 1 305 ? 17.797 -9.773 1.306 1 92 305 ALA B N 1
ATOM 4989 C CA . ALA B 1 305 ? 18.359 -8.734 0.448 1 92 305 ALA B CA 1
ATOM 4990 C C . ALA B 1 305 ? 17.328 -7.668 0.112 1 92 305 ALA B C 1
ATOM 4992 O O . ALA B 1 305 ? 17.656 -6.484 0.015 1 92 305 ALA B O 1
ATOM 4993 N N . LEU B 1 306 ? 16.109 -8.086 -0.123 1 91.5 306 LEU B N 1
ATOM 4994 C CA . LEU B 1 306 ? 15.031 -7.152 -0.424 1 91.5 306 LEU B CA 1
ATOM 4995 C C . LEU B 1 306 ? 14.859 -6.137 0.702 1 91.5 306 LEU B C 1
ATOM 4997 O O . LEU B 1 306 ? 14.672 -4.945 0.445 1 91.5 306 LEU B O 1
ATOM 5001 N N . ALA B 1 307 ? 14.938 -6.57 1.916 1 90.19 307 ALA B N 1
ATOM 5002 C CA . ALA B 1 307 ? 14.797 -5.68 3.064 1 90.19 307 ALA B CA 1
ATOM 5003 C C . ALA B 1 307 ? 15.93 -4.656 3.109 1 90.19 307 ALA B C 1
ATOM 5005 O O . ALA B 1 307 ? 15.695 -3.471 3.35 1 90.19 307 ALA B O 1
ATOM 5006 N N . ILE B 1 308 ? 17.062 -5.152 2.881 1 91.06 308 ILE B N 1
ATOM 5007 C CA . ILE B 1 308 ? 18.25 -4.301 2.963 1 91.06 308 ILE B CA 1
ATOM 5008 C C . ILE B 1 308 ? 18.203 -3.252 1.853 1 91.06 308 ILE B C 1
ATOM 5010 O O . ILE B 1 308 ? 18.391 -2.061 2.107 1 91.06 308 ILE B O 1
ATOM 5014 N N . VAL B 1 309 ? 17.922 -3.666 0.67 1 91.75 309 VAL B N 1
ATOM 5015 C CA . VAL B 1 309 ? 17.922 -2.77 -0.482 1 91.75 309 VAL B CA 1
ATOM 5016 C C . VAL B 1 309 ? 16.766 -1.773 -0.356 1 91.75 309 VAL B C 1
ATOM 5018 O O . VAL B 1 309 ? 16.922 -0.593 -0.677 1 91.75 309 VAL B O 1
ATOM 5021 N N . SER B 1 310 ? 15.578 -2.24 0.063 1 90.25 310 SER B N 1
ATOM 5022 C CA . SER B 1 310 ? 14.422 -1.357 0.222 1 90.25 310 SER B CA 1
ATOM 5023 C C . SER B 1 310 ? 14.688 -0.298 1.288 1 90.25 310 SER B C 1
ATOM 5025 O O . SER B 1 310 ? 14.32 0.867 1.113 1 90.25 310 SER B O 1
ATOM 5027 N N . THR B 1 311 ? 15.281 -0.759 2.393 1 88.81 311 THR B N 1
ATOM 5028 C CA . THR B 1 311 ? 15.602 0.182 3.461 1 88.81 311 THR B CA 1
ATOM 5029 C C . THR B 1 311 ? 16.641 1.197 2.996 1 88.81 311 THR B C 1
ATOM 5031 O O . THR B 1 311 ? 16.531 2.387 3.301 1 88.81 311 THR B O 1
ATOM 5034 N N . ALA B 1 312 ? 17.625 0.755 2.316 1 90.5 312 ALA B N 1
ATOM 5035 C CA . ALA B 1 312 ? 18.609 1.664 1.751 1 90.5 312 ALA B CA 1
ATOM 5036 C C . ALA B 1 312 ? 17.969 2.684 0.822 1 90.5 312 ALA B C 1
ATOM 5038 O O . ALA B 1 312 ? 18.297 3.871 0.866 1 90.5 312 ALA B O 1
ATOM 5039 N N . GLY B 1 313 ? 17.047 2.199 -0.033 1 88.62 313 GLY B N 1
ATOM 5040 C CA . GLY B 1 313 ? 16.312 3.102 -0.905 1 88.62 313 GLY B CA 1
ATOM 5041 C C . GLY B 1 313 ? 15.516 4.141 -0.146 1 88.62 313 GLY B C 1
ATOM 5042 O O . GLY B 1 313 ? 15.5 5.316 -0.517 1 88.62 313 GLY B O 1
ATOM 5043 N N . PHE B 1 314 ? 14.875 3.719 0.876 1 85.06 314 PHE B N 1
ATOM 5044 C CA . PHE B 1 314 ? 14.086 4.621 1.703 1 85.06 314 PHE B CA 1
ATOM 5045 C C . PHE B 1 314 ? 14.969 5.688 2.34 1 85.06 314 PHE B C 1
ATOM 5047 O O . PHE B 1 314 ? 14.617 6.867 2.359 1 85.06 314 PHE B O 1
ATOM 5054 N N . VAL B 1 315 ? 16.125 5.277 2.883 1 87.56 315 VAL B N 1
ATOM 5055 C CA . VAL B 1 315 ? 17.047 6.203 3.523 1 87.56 315 VAL B CA 1
ATOM 5056 C C . VAL B 1 315 ? 17.578 7.203 2.496 1 87.56 315 VAL B C 1
ATOM 5058 O O . VAL B 1 315 ? 17.688 8.398 2.783 1 87.56 315 VAL B O 1
ATOM 5061 N N . ILE B 1 316 ? 17.859 6.758 1.339 1 89.19 316 ILE B N 1
ATOM 5062 C CA . ILE B 1 316 ? 18.391 7.613 0.285 1 89.19 316 ILE B CA 1
ATOM 5063 C C . ILE B 1 316 ? 17.359 8.664 -0.107 1 89.19 316 ILE B C 1
ATOM 5065 O O . ILE B 1 316 ? 17.672 9.844 -0.224 1 89.19 316 ILE B O 1
ATOM 5069 N N . ILE B 1 317 ? 16.141 8.273 -0.267 1 83.75 317 ILE B N 1
ATOM 5070 C CA . ILE B 1 317 ? 15.109 9.211 -0.692 1 83.75 317 ILE B CA 1
ATOM 5071 C C . ILE B 1 317 ? 14.844 10.227 0.419 1 83.75 317 ILE B C 1
ATOM 5073 O O . ILE B 1 317 ? 14.578 11.398 0.147 1 83.75 317 ILE B O 1
ATOM 5077 N N . ASN B 1 318 ? 14.891 9.75 1.663 1 81.44 318 ASN B N 1
ATOM 5078 C CA . ASN B 1 318 ? 14.758 10.68 2.773 1 81.44 318 ASN B CA 1
ATOM 5079 C C . ASN B 1 318 ? 15.867 11.727 2.766 1 81.44 318 ASN B C 1
ATOM 5081 O O . ASN B 1 318 ? 15.617 12.914 2.99 1 81.44 318 ASN B O 1
ATOM 5085 N N . LEU B 1 319 ? 17.016 11.273 2.475 1 84.5 319 LEU B N 1
ATOM 5086 C CA . LEU B 1 319 ? 18.156 12.18 2.424 1 84.5 319 LEU B CA 1
ATOM 5087 C C . LEU B 1 319 ? 18.031 13.148 1.254 1 84.5 319 LEU B C 1
ATOM 5089 O O . LEU B 1 319 ? 18.359 14.336 1.386 1 84.5 319 LEU B O 1
ATOM 5093 N N . VAL B 1 320 ? 17.578 12.648 0.124 1 85.19 320 VAL B N 1
ATOM 5094 C CA . VAL B 1 320 ? 17.375 13.492 -1.05 1 85.19 320 VAL B CA 1
ATOM 5095 C C . VAL B 1 320 ? 16.328 14.555 -0.748 1 85.19 320 VAL B C 1
ATOM 5097 O O . VAL B 1 320 ? 16.5 15.734 -1.081 1 85.19 320 VAL B O 1
ATOM 5100 N N . MET B 1 321 ? 15.25 14.133 -0.106 1 79.12 321 MET B N 1
ATOM 5101 C CA . MET B 1 321 ? 14.18 15.07 0.228 1 79.12 321 MET B CA 1
ATOM 5102 C C . MET B 1 321 ? 14.641 16.078 1.269 1 79.12 321 MET B C 1
ATOM 5104 O O . MET B 1 321 ? 14.25 17.25 1.226 1 79.12 321 MET B O 1
ATOM 5108 N N . ASP B 1 322 ? 15.461 15.625 2.195 1 78.5 322 ASP B N 1
ATOM 5109 C CA . ASP B 1 322 ? 16.016 16.531 3.203 1 78.5 322 ASP B CA 1
ATOM 5110 C C . ASP B 1 322 ? 16.938 17.562 2.566 1 78.5 322 ASP B C 1
ATOM 5112 O O . ASP B 1 322 ? 17.031 18.703 3.039 1 78.5 322 ASP B O 1
ATOM 5116 N N . LEU B 1 323 ? 17.625 17.156 1.587 1 81.62 323 LEU B N 1
ATOM 5117 C CA . LEU B 1 323 ? 18.531 18.062 0.89 1 81.62 323 LEU B CA 1
ATOM 5118 C C . LEU B 1 323 ? 17.75 19.094 0.094 1 81.62 323 LEU B C 1
ATOM 5120 O O . LEU B 1 323 ? 18.25 20.203 -0.132 1 81.62 323 LEU B O 1
ATOM 5124 N N . LEU B 1 324 ? 16.578 18.75 -0.316 1 77.88 324 LEU B N 1
ATOM 5125 C CA . LEU B 1 324 ? 15.766 19.656 -1.111 1 77.88 324 LEU B CA 1
ATOM 5126 C C . LEU B 1 324 ? 15.062 20.672 -0.221 1 77.88 324 LEU B C 1
ATOM 5128 O O . LEU B 1 324 ? 14.703 21.75 -0.676 1 77.88 324 LEU B O 1
ATOM 5132 N N . TYR B 1 325 ? 14.945 20.328 1.044 1 71.94 325 TYR B N 1
ATOM 5133 C CA . TYR B 1 325 ? 14.195 21.141 1.989 1 71.94 325 TYR B CA 1
ATOM 5134 C C . TYR B 1 325 ? 14.836 22.516 2.164 1 71.94 325 TYR B C 1
ATOM 5136 O O . TYR B 1 325 ? 14.164 23.547 2.055 1 71.94 325 TYR B O 1
ATOM 5144 N N . PRO B 1 326 ? 16.125 22.562 2.463 1 65.38 326 PRO B N 1
ATOM 5145 C CA . PRO B 1 326 ? 16.734 23.875 2.697 1 65.38 326 PRO B CA 1
ATOM 5146 C C . PRO B 1 326 ? 16.75 24.75 1.443 1 65.38 326 PRO B C 1
ATOM 5148 O O . PRO B 1 326 ? 16.797 25.984 1.541 1 65.38 326 PRO B O 1
ATOM 5151 N N . VAL B 1 327 ? 16.797 24.094 0.383 1 65.69 327 VAL B N 1
ATOM 5152 C CA . VAL B 1 327 ? 16.797 24.828 -0.876 1 65.69 327 VAL B CA 1
ATOM 5153 C C . VAL B 1 327 ? 15.453 25.516 -1.088 1 65.69 327 VAL B C 1
ATOM 5155 O O . VAL B 1 327 ? 15.383 26.625 -1.615 1 65.69 327 VAL B O 1
ATOM 5158 N N . ILE B 1 328 ? 14.492 24.922 -0.475 1 64.88 328 ILE B N 1
ATOM 5159 C CA . ILE B 1 328 ? 13.133 25.406 -0.717 1 64.88 328 ILE B CA 1
ATOM 5160 C C . ILE B 1 328 ? 12.695 26.312 0.427 1 64.88 328 ILE B C 1
ATOM 5162 O O . ILE B 1 328 ? 12.055 27.344 0.198 1 64.88 328 ILE B O 1
ATOM 5166 N N . ASP B 1 329 ? 12.891 25.891 1.66 1 62.5 329 ASP B N 1
ATOM 5167 C CA . ASP B 1 329 ? 12.578 26.719 2.818 1 62.5 329 ASP B CA 1
ATOM 5168 C C . ASP B 1 329 ? 13.836 27.031 3.631 1 62.5 329 ASP B C 1
ATOM 5170 O O . ASP B 1 329 ? 14.203 26.266 4.527 1 62.5 329 ASP B O 1
ATOM 5174 N N . PRO B 1 330 ? 14.445 28.156 3.281 1 57.25 330 PRO B N 1
ATOM 5175 C CA . PRO B 1 330 ? 15.703 28.516 3.939 1 57.25 330 PRO B CA 1
ATOM 5176 C C . PRO B 1 330 ? 15.547 28.719 5.445 1 57.25 330 PRO B C 1
ATOM 5178 O O . PRO B 1 330 ? 16.531 28.75 6.176 1 57.25 330 PRO B O 1
ATOM 5181 N N . ARG B 1 331 ? 14.266 28.859 5.945 1 57.03 331 ARG B N 1
ATOM 5182 C CA . ARG B 1 331 ? 14.07 29.094 7.371 1 57.03 331 ARG B CA 1
ATOM 5183 C C . ARG B 1 331 ? 14.422 27.859 8.188 1 57.03 331 ARG B C 1
ATOM 5185 O O . ARG B 1 331 ? 14.695 27.953 9.383 1 57.03 331 ARG B O 1
ATOM 5192 N N . VAL B 1 332 ? 14.281 26.797 7.668 1 53.5 332 VAL B N 1
ATOM 5193 C CA . VAL B 1 332 ? 14.523 25.531 8.359 1 53.5 332 VAL B CA 1
ATOM 5194 C C . VAL B 1 332 ? 16.016 25.391 8.672 1 53.5 332 VAL B C 1
ATOM 5196 O O . VAL B 1 332 ? 16.391 24.609 9.547 1 53.5 332 VAL B O 1
ATOM 5199 N N . GLN B 1 333 ? 16.812 26.047 7.945 1 49.06 333 GLN B N 1
ATOM 5200 C CA . GLN B 1 333 ? 18.234 26.031 8.289 1 49.06 333 GLN B CA 1
ATOM 5201 C C . GLN B 1 333 ? 18.453 26.422 9.75 1 49.06 333 GLN B C 1
ATOM 5203 O O . GLN B 1 333 ? 19.391 25.953 10.391 1 49.06 333 GLN B O 1
ATOM 5208 N N . SER B 1 334 ? 17.594 27.297 10.242 1 42.47 334 SER B N 1
ATOM 5209 C CA . SER B 1 334 ? 17.953 27.953 11.492 1 42.47 334 SER B CA 1
ATOM 5210 C C . SER B 1 334 ? 17.484 27.156 12.703 1 42.47 334 SER B C 1
ATOM 5212 O O . SER B 1 334 ? 17.969 27.359 13.82 1 42.47 334 SER B O 1
ATOM 5214 N N . VAL B 1 335 ? 16.469 26.516 12.641 1 40.34 335 VAL B N 1
ATOM 5215 C CA . VAL B 1 335 ? 15.969 26 13.906 1 40.34 335 VAL B CA 1
ATOM 5216 C C . VAL B 1 335 ? 16.812 24.828 14.359 1 40.34 335 VAL B C 1
ATOM 5218 O O . VAL B 1 335 ? 16.625 24.297 15.461 1 40.34 335 VAL B O 1
ATOM 5221 N N . GLY B 1 336 ? 17.516 24.188 13.578 1 36.34 336 GLY B N 1
ATOM 5222 C CA . GLY B 1 336 ? 18.453 23.266 14.188 1 36.34 336 GLY B CA 1
ATOM 5223 C C . GLY B 1 336 ? 19.609 23.953 14.891 1 36.34 336 GLY B C 1
ATOM 5224 O O . GLY B 1 336 ? 20.531 23.312 15.367 1 36.34 336 GLY B O 1
ATOM 5225 N N . SER B 1 337 ? 19.766 25.266 14.664 1 27.81 337 SER B N 1
ATOM 5226 C CA . SER B 1 337 ? 20.766 25.844 15.57 1 27.81 337 SER B CA 1
ATOM 5227 C C . SER B 1 337 ? 20.156 26.094 16.953 1 27.81 337 SER B C 1
ATOM 5229 O O . SER B 1 337 ? 18.969 26.344 17.078 1 27.81 337 SER B O 1
#

Radius of gyration: 26.78 Å; Cα contacts (8 Å, |Δi|>4): 857; chains: 2; bounding box: 66×81×71 Å

Foldseek 3Di:
DVVLLVVLVVVLVVLLVVLLVVLLVVVLPPPVQVLDVVCDPPHDPVSSVVSCVVLVVVPDPVVSSVVSVVCVVVVQLDAFPVVRGGLSVLQQQFALLLVLLLVVLLVVLCVVLLVLLLVLLLDPPDPSVVVLLVLLQVLQVQDLLNQLVVLLCPCCVPVNPAHLAEQADPPDDQADDDPNHRCVSCVVVVHVVSNVRRCRRSPSLSCSLSSNLSSQLSVQLNVLLNVLCPDPVNVVCVVVPDDSVCCSVPPSCLVSVVSSLVSSLVSSLVSLVCSLVSCCRRVRRHLSVVCVVSVVVPRCSSVSVSSSVSSSVSSVSVSVSVVVVCVRPVVVVPPVD/DVVLLVVLVVVLVVLLVVLLVVLLVVCLPPPVQVLDVVCDPPHDPVSSVVSCVVLVVVPDSVVSSVVSVVCVVVVQLDAFPVVRGGLSVLQQQFALLLVLLLVVLLVVLCVVLLVLLLQLLLDPPDPSVVVLLVLLQVLQVQDLLNQLVVLLCPCCVPVVPAHLAEQADPPDDQADDDPNHRLVRCVVSVHVVSNVRRCRRSPSLSCSLSSNLSSQLSVQLNVLLNVLCPDPVNVVCVVVPDDSVCCSPPPSCLVSVVSSLVSSLVSSLVSLVCSLSSCCRRVRRHLSVVCVVSVVVPRCSSVSVSSSVSSSVSSVSVSVSVVVVCVRPVVVVPPVD

pLDDT: mean 86.39, std 10.7, range [27.81, 97.62]

Organism: Mesorhizobium plurifarium (NCBI:txid69974)